Protein AF-A0AAD1X5N8-F1 (afdb_monomer_lite)

Foldseek 3Di:
DDPPDPDQDDDDLVPDDPVVNVVVVVVCVVVVFDWDQDPVRDTDTDDDDDDPPPVPPPPPPDDDDDDDDDDDDDDDDDDDDDDDDDDDDDDDDDDDDDDDDDDDDDDDDDDDDDDDDDDDDDDDDDDDDDDDDDDDDDDDDPPDPDPDDPVVVVVLCVLQVLLDVLLDDLDPADADADDPVVLQQVLLQLLVVVQLVQLVVVVVCVVVVHPDPRPQDASSVSLLVVLCVVVVNPSNSSSRVSRNNSVHLVVCLVPDVSSVVSSCSSSPVDGPVLSNVLSVLVVVLCVLVVAAQYQPQDPDRDPRDPLQPDWDDLVSLLVSLCLQCVPPPVLSVVLSVVVQVQQVVDQDPVRDRTHRRSVSSVSVSVSVVVCVVVVHPSVVSVVDPPSPPPPCPVSVVRVVVVVVVPVVVPPDDPPDDDDDDDDPPDDDDDDPDPDPPPPPDDDVLLVVLLVVLLVCLLPPPLLVVLVVLLCVVQVVDPDHDDPVLSVVLSVVLSVVLSVLLSQCSVCLSVVNPPSNCVSLVHPDDDPVRVVLSVVLSVLSVVQSVCRVNRDPVSSVVSSCSSCVPPSSVVVSNVSSVVSVVCVVVVD

Structure (mmCIF, N/CA/C/O backbone):
data_AF-A0AAD1X5N8-F1
#
_entry.id   AF-A0AAD1X5N8-F1
#
loop_
_atom_site.group_PDB
_atom_site.id
_atom_site.type_symbol
_atom_site.label_atom_id
_atom_site.label_alt_id
_atom_site.label_comp_id
_atom_site.label_asym_id
_atom_site.label_entity_id
_atom_site.label_seq_id
_atom_site.pdbx_PDB_ins_code
_atom_site.Cartn_x
_atom_site.Cartn_y
_atom_site.Cartn_z
_atom_site.occupancy
_atom_site.B_iso_or_equiv
_atom_site.auth_seq_id
_atom_site.auth_comp_id
_atom_site.auth_asym_id
_atom_site.auth_atom_id
_atom_site.pdbx_PDB_model_num
ATOM 1 N N . MET A 1 1 ? -7.509 26.849 -34.881 1.00 38.41 1 MET A N 1
ATOM 2 C CA . MET A 1 1 ? -6.973 26.236 -33.652 1.00 38.41 1 MET A CA 1
ATOM 3 C C . MET A 1 1 ? -8.106 26.343 -32.663 1.00 38.41 1 MET A C 1
ATOM 5 O O . MET A 1 1 ? -8.284 27.410 -32.093 1.00 38.41 1 MET A O 1
ATOM 9 N N . ASP A 1 2 ? -8.947 25.315 -32.623 1.00 37.28 2 ASP A N 1
ATOM 10 C CA . ASP A 1 2 ? -10.144 25.301 -31.790 1.00 37.28 2 ASP A CA 1
ATOM 11 C C . ASP A 1 2 ? -9.763 24.764 -30.412 1.00 37.28 2 ASP A C 1
ATOM 13 O O . ASP A 1 2 ? -9.385 23.601 -30.260 1.00 37.28 2 ASP A O 1
ATOM 17 N N . ASP A 1 3 ? -9.806 25.652 -29.422 1.00 44.12 3 ASP A N 1
ATOM 18 C CA . ASP A 1 3 ? -9.650 25.329 -28.010 1.00 44.12 3 ASP A CA 1
ATOM 19 C C . ASP A 1 3 ? -10.884 24.540 -27.542 1.00 44.12 3 ASP A C 1
ATOM 21 O O . ASP A 1 3 ? -11.848 25.113 -27.034 1.00 44.12 3 ASP A O 1
ATOM 25 N N . ASN A 1 4 ? -10.860 23.213 -27.696 1.00 43.31 4 ASN A N 1
ATOM 26 C CA . ASN A 1 4 ? -11.804 22.318 -27.022 1.00 43.31 4 ASN A CA 1
ATOM 27 C C . ASN A 1 4 ? -11.496 22.317 -25.515 1.00 43.31 4 ASN A C 1
ATOM 29 O O . ASN A 1 4 ? -10.806 21.444 -24.988 1.00 43.31 4 ASN A O 1
ATOM 33 N N . LYS A 1 5 ? -11.973 23.345 -24.809 1.00 50.28 5 LYS A N 1
ATOM 34 C CA . LYS A 1 5 ? -12.042 23.339 -23.348 1.00 50.28 5 LYS A CA 1
ATOM 35 C C . LYS A 1 5 ? -13.099 22.319 -22.938 1.00 50.28 5 LYS A C 1
ATOM 37 O O . LYS A 1 5 ? -14.263 22.478 -23.286 1.00 50.28 5 LYS A O 1
ATOM 42 N N . ASN A 1 6 ? -12.688 21.302 -22.184 1.00 61.28 6 ASN A N 1
ATOM 43 C CA . ASN A 1 6 ? -13.603 20.417 -21.469 1.00 61.28 6 ASN A CA 1
ATOM 44 C C . ASN A 1 6 ? -14.448 21.268 -20.515 1.00 61.28 6 ASN A C 1
ATOM 46 O O . ASN A 1 6 ? -13.982 21.673 -19.450 1.00 61.28 6 ASN A O 1
ATOM 50 N N . GLU A 1 7 ? -15.661 21.605 -20.939 1.00 79.75 7 GLU A N 1
ATOM 51 C CA . GLU A 1 7 ? -16.612 22.356 -20.136 1.00 79.75 7 GLU A CA 1
ATOM 52 C C . GLU A 1 7 ? -17.083 21.455 -18.991 1.00 79.75 7 GLU A C 1
ATOM 54 O O . GLU A 1 7 ? -17.730 20.429 -19.208 1.00 79.75 7 GLU A O 1
ATOM 59 N N . ILE A 1 8 ? -16.695 21.805 -17.764 1.00 78.69 8 ILE A N 1
ATOM 60 C CA . ILE A 1 8 ? -17.169 21.119 -16.564 1.00 78.69 8 ILE A CA 1
ATOM 61 C C . ILE A 1 8 ? -18.652 21.457 -16.430 1.00 78.69 8 ILE A C 1
ATOM 63 O O . ILE A 1 8 ? -19.011 22.613 -16.206 1.00 78.69 8 ILE A O 1
ATOM 67 N N . ARG A 1 9 ? -19.515 20.454 -16.603 1.00 89.06 9 ARG A N 1
ATOM 68 C CA . ARG A 1 9 ? -20.956 20.606 -16.395 1.00 89.06 9 ARG A CA 1
ATOM 69 C C . ARG A 1 9 ? -21.265 20.436 -14.914 1.00 89.06 9 ARG A C 1
ATOM 71 O O . ARG A 1 9 ? -20.983 19.386 -14.345 1.00 89.06 9 ARG A O 1
ATOM 78 N N . THR A 1 10 ? -21.865 21.460 -14.319 1.00 89.69 10 THR A N 1
ATOM 79 C CA . THR A 1 10 ? -22.325 21.441 -12.928 1.00 89.69 10 THR A CA 1
ATOM 80 C C . THR A 1 10 ? -23.841 21.316 -12.906 1.00 89.69 10 THR A C 1
ATOM 82 O O . THR A 1 10 ? -24.532 22.093 -13.566 1.00 89.69 10 THR A O 1
ATOM 85 N N . PHE A 1 11 ? -24.356 20.365 -12.130 1.00 91.00 11 PHE A N 1
ATOM 86 C CA . PHE A 1 11 ? -25.788 20.154 -11.929 1.00 91.00 11 PHE A CA 1
ATOM 87 C C . PHE A 1 11 ? -26.126 20.334 -10.450 1.00 91.00 11 PHE A C 1
ATOM 89 O O . PHE A 1 11 ? -25.381 19.884 -9.583 1.00 91.00 11 PHE A O 1
ATOM 96 N N . VAL A 1 12 ? -27.253 20.986 -10.161 1.00 94.75 12 VAL A N 1
ATOM 97 C CA . VAL A 1 12 ? -27.774 21.120 -8.797 1.00 94.75 12 VAL A CA 1
ATOM 98 C C . VAL A 1 12 ? -28.897 20.106 -8.635 1.00 94.75 12 VAL A C 1
ATOM 100 O O . VAL A 1 12 ? -29.970 20.287 -9.207 1.00 94.75 12 VAL A O 1
ATOM 103 N N . PHE A 1 13 ? -28.654 19.040 -7.869 1.00 94.38 13 PHE A N 1
ATOM 104 C CA . PHE A 1 13 ? -29.565 17.892 -7.771 1.00 94.38 13 PHE A CA 1
ATOM 105 C C . PHE A 1 13 ? -31.004 18.297 -7.411 1.00 94.38 13 PHE A C 1
ATOM 107 O O . PHE A 1 13 ? -31.957 17.824 -8.025 1.00 94.38 13 PHE A O 1
ATOM 114 N N . SER A 1 14 ? -31.185 19.249 -6.488 1.00 93.44 14 SER A N 1
ATOM 115 C CA . SER A 1 14 ? -32.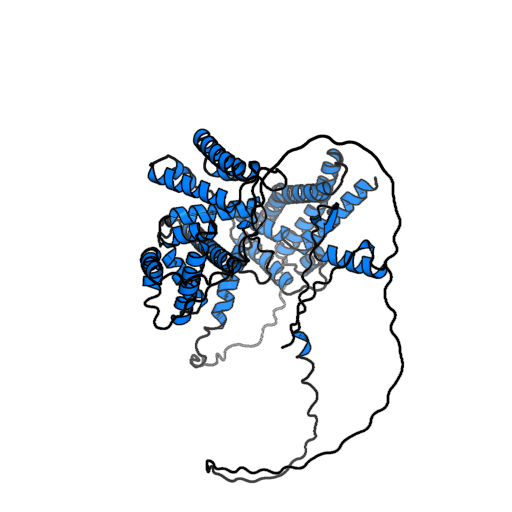512 19.736 -6.079 1.00 93.44 14 SER A CA 1
ATOM 116 C C . SER A 1 14 ? -33.303 20.417 -7.204 1.00 93.44 14 SER A C 1
ATOM 118 O O . SER A 1 14 ? -34.535 20.409 -7.157 1.00 93.44 14 SER A O 1
ATOM 120 N N . GLN A 1 15 ? -32.621 20.944 -8.225 1.00 96.38 15 GLN A N 1
ATOM 121 C CA . GLN A 1 15 ? -33.213 21.643 -9.369 1.00 96.38 15 GLN A CA 1
ATOM 122 C C . GLN A 1 15 ? -33.536 20.716 -10.551 1.00 96.38 15 GLN A C 1
ATOM 124 O O . GLN A 1 15 ? -34.153 21.170 -11.514 1.00 96.38 15 GLN A O 1
ATOM 129 N N . LEU A 1 16 ? -33.140 19.440 -10.497 1.00 94.94 16 LEU A N 1
ATOM 130 C CA . LEU A 1 16 ? -33.454 18.477 -11.552 1.00 94.94 16 LEU A CA 1
ATOM 131 C C . LEU A 1 16 ? -34.953 18.106 -11.550 1.00 94.94 16 LEU A C 1
ATOM 133 O O . LEU A 1 16 ? -35.566 18.036 -10.474 1.00 94.94 16 LEU A O 1
ATOM 137 N N . PRO A 1 17 ? -35.555 17.842 -12.727 1.00 97.00 17 PRO A N 1
ATOM 138 C CA . PRO A 1 17 ? -36.868 17.209 -12.827 1.00 97.00 17 PRO A CA 1
ATOM 139 C C . PRO A 1 17 ? -36.902 15.869 -12.083 1.00 97.00 17 PRO A C 1
ATOM 141 O O . PRO A 1 17 ? -35.904 15.156 -12.030 1.00 97.00 17 PRO A O 1
ATOM 144 N N . GLU A 1 18 ? -38.062 15.497 -11.545 1.00 92.81 18 GLU A N 1
ATOM 145 C CA . GLU A 1 18 ? -38.234 14.292 -10.713 1.00 92.81 18 GLU A CA 1
ATOM 146 C C . GLU A 1 18 ? -37.789 13.007 -11.436 1.00 92.81 18 GLU A C 1
ATOM 148 O O . GLU A 1 18 ? -36.999 12.238 -10.903 1.00 92.81 18 GLU A O 1
ATOM 153 N N . GLN A 1 19 ? -38.131 12.874 -12.722 1.00 92.00 19 GLN A N 1
ATOM 154 C CA . GLN A 1 19 ? -37.706 11.748 -13.569 1.00 92.00 19 GLN A CA 1
ATOM 155 C C . GLN A 1 19 ? -36.182 11.647 -13.776 1.00 92.00 19 GLN A C 1
ATOM 157 O O . GLN A 1 19 ? -35.672 10.574 -14.094 1.00 92.00 19 GLN A O 1
ATOM 162 N N . GLU A 1 20 ? -35.448 12.759 -13.670 1.00 94.31 20 GLU A N 1
ATOM 163 C CA . GLU A 1 20 ? -33.983 12.763 -13.776 1.00 94.31 20 GLU A CA 1
ATOM 164 C C . GLU A 1 20 ? -33.320 12.525 -12.419 1.00 94.31 20 GLU A C 1
ATOM 166 O O . GLU A 1 20 ? -32.253 11.913 -12.373 1.00 94.31 20 GLU A O 1
ATOM 171 N N . LYS A 1 21 ? -33.955 12.957 -11.321 1.00 95.56 21 LYS A N 1
ATOM 172 C CA . LYS A 1 21 ? -33.468 12.715 -9.957 1.00 95.56 21 LYS A CA 1
ATOM 173 C C . LYS A 1 21 ? -33.340 11.229 -9.666 1.00 95.56 21 LYS A C 1
ATOM 175 O O . LYS A 1 21 ? -32.288 10.832 -9.178 1.00 95.56 21 LYS A O 1
ATOM 180 N N . ASP A 1 22 ? -34.338 10.427 -10.031 1.00 92.56 22 ASP A N 1
ATOM 181 C CA . ASP A 1 22 ? -34.312 8.977 -9.802 1.00 92.56 22 ASP A CA 1
ATOM 182 C C . ASP A 1 22 ? -33.135 8.316 -10.531 1.00 92.56 22 ASP A C 1
ATOM 184 O O . ASP A 1 22 ? -32.358 7.578 -9.929 1.00 92.56 22 ASP A O 1
ATOM 188 N N . LYS A 1 23 ? -32.913 8.682 -11.801 1.00 93.00 23 LYS A N 1
ATOM 189 C CA . LYS A 1 23 ? -31.790 8.174 -12.608 1.00 93.00 23 LYS A CA 1
ATOM 190 C C . LYS A 1 23 ? -30.432 8.593 -12.054 1.00 93.00 23 LYS A C 1
ATOM 192 O O . LYS A 1 23 ? -29.491 7.805 -12.052 1.00 93.00 23 LYS A O 1
ATOM 197 N N . PHE A 1 24 ? -30.308 9.843 -11.606 1.00 94.06 24 PHE A N 1
ATOM 198 C CA . PHE A 1 24 ? -29.080 10.316 -10.972 1.00 94.06 24 PHE A CA 1
ATOM 199 C C . PHE A 1 24 ? -28.854 9.641 -9.619 1.00 94.06 24 PHE A C 1
ATOM 201 O O . PHE A 1 24 ? -27.710 9.342 -9.296 1.00 94.06 24 PHE A O 1
ATOM 208 N N . MET A 1 25 ? -29.907 9.379 -8.842 1.00 93.25 25 MET A N 1
ATOM 209 C CA . MET A 1 25 ? -29.802 8.690 -7.557 1.00 93.25 25 MET A CA 1
ATOM 210 C C . MET A 1 25 ? -29.333 7.249 -7.744 1.00 93.25 25 MET A C 1
ATOM 212 O O . MET A 1 25 ? -28.354 6.844 -7.125 1.00 93.25 25 MET A O 1
ATOM 216 N N . GLU A 1 26 ? -29.958 6.517 -8.665 1.00 93.62 26 GLU A N 1
ATOM 217 C CA . GLU A 1 26 ? -29.544 5.168 -9.048 1.00 93.62 26 GLU A CA 1
ATOM 218 C C . GLU A 1 26 ? -28.086 5.151 -9.531 1.00 93.62 26 GLU A C 1
ATOM 220 O O . GLU A 1 26 ? -27.283 4.340 -9.072 1.00 93.62 26 GLU A O 1
ATOM 225 N N . PHE A 1 27 ? -27.698 6.106 -10.384 1.00 94.12 27 PHE A N 1
ATOM 226 C CA . PHE A 1 27 ? -26.309 6.263 -10.813 1.00 94.12 27 PHE A CA 1
ATOM 227 C C . PHE A 1 27 ? -25.355 6.494 -9.629 1.00 94.12 27 PHE A C 1
ATOM 229 O O . PHE A 1 27 ? -24.294 5.871 -9.573 1.00 94.12 27 PHE A O 1
ATOM 236 N N . MET A 1 28 ? -25.703 7.381 -8.692 1.00 94.38 28 MET A N 1
ATOM 237 C CA . MET A 1 28 ? -24.858 7.708 -7.539 1.00 94.38 28 MET A CA 1
ATOM 238 C C . MET A 1 28 ? -24.700 6.521 -6.585 1.00 94.38 28 MET A C 1
ATOM 240 O O . MET A 1 28 ? -23.592 6.297 -6.099 1.00 94.38 28 MET A O 1
ATOM 244 N N . ILE A 1 29 ? -25.767 5.743 -6.377 1.00 88.62 29 ILE A N 1
ATOM 245 C CA . ILE A 1 29 ? -25.759 4.516 -5.570 1.00 88.62 29 ILE A CA 1
ATOM 246 C C . ILE A 1 29 ? -24.898 3.446 -6.246 1.00 88.62 29 ILE A C 1
ATOM 248 O O . ILE A 1 29 ? -23.938 2.966 -5.651 1.00 88.62 29 ILE A O 1
ATOM 252 N N . ASN A 1 30 ? -25.164 3.139 -7.518 1.00 87.56 30 ASN A N 1
ATOM 253 C CA . ASN A 1 30 ? -24.461 2.080 -8.251 1.00 87.56 30 ASN A CA 1
ATOM 254 C C . ASN A 1 30 ? -22.959 2.355 -8.422 1.00 87.56 30 ASN A C 1
ATOM 256 O O . ASN A 1 30 ? -22.182 1.430 -8.639 1.00 87.56 30 ASN A O 1
ATOM 260 N N . ASN A 1 31 ? -22.540 3.622 -8.331 1.00 88.62 31 ASN A N 1
ATOM 261 C CA . ASN A 1 31 ? -21.142 4.032 -8.469 1.00 88.62 31 ASN A CA 1
ATOM 262 C C . ASN A 1 31 ? -20.505 4.503 -7.150 1.00 88.62 31 ASN A C 1
ATOM 264 O O . ASN A 1 31 ? -19.404 5.052 -7.193 1.00 88.62 31 ASN A O 1
ATOM 268 N N . ASN A 1 32 ? -21.167 4.309 -5.999 1.00 88.75 32 ASN A N 1
ATOM 269 C CA . ASN A 1 32 ? -20.676 4.709 -4.672 1.00 88.75 32 ASN A CA 1
ATOM 270 C C . ASN A 1 32 ? -20.118 6.147 -4.642 1.00 88.75 32 ASN A C 1
ATOM 272 O O . ASN A 1 32 ? -18.986 6.396 -4.222 1.00 88.75 32 ASN A O 1
ATOM 276 N N . VAL A 1 33 ? -20.891 7.107 -5.155 1.00 91.31 33 VAL A N 1
ATOM 277 C CA . VAL A 1 33 ? -20.442 8.499 -5.280 1.00 91.31 33 VAL A CA 1
ATOM 278 C C . VAL A 1 33 ? -20.329 9.159 -3.899 1.00 91.31 33 VAL A C 1
ATOM 280 O O . VAL A 1 33 ? -21.321 9.345 -3.201 1.00 91.31 33 VAL A O 1
ATOM 283 N N . GLU A 1 34 ? -19.114 9.566 -3.530 1.00 88.50 34 GLU A N 1
ATOM 284 C CA . GLU A 1 34 ? -18.830 10.280 -2.278 1.00 88.50 34 GLU A CA 1
ATOM 285 C C . GLU A 1 34 ? -19.140 11.782 -2.374 1.00 88.50 34 GLU A C 1
ATOM 287 O O . GLU A 1 34 ? -18.766 12.455 -3.344 1.00 88.50 34 GLU A O 1
ATOM 292 N N . PHE A 1 35 ? -19.745 12.322 -1.315 1.00 93.62 35 PHE A N 1
ATOM 293 C CA . PHE A 1 35 ? -20.039 13.745 -1.167 1.00 93.62 35 PHE A CA 1
ATOM 294 C C . PHE A 1 35 ? -19.129 14.397 -0.129 1.00 93.62 35 PHE A C 1
ATOM 296 O O . PHE A 1 35 ? -18.853 13.829 0.925 1.00 93.62 35 PHE A O 1
ATOM 303 N N . VAL A 1 36 ? -18.717 15.632 -0.403 1.00 90.69 36 VAL A N 1
ATOM 304 C CA . VAL A 1 36 ? -17.979 16.484 0.533 1.00 90.69 36 VAL A CA 1
ATOM 305 C C . VAL A 1 36 ? -18.843 17.692 0.869 1.00 90.69 36 VAL A C 1
ATOM 307 O O . VAL A 1 36 ? -19.384 18.334 -0.030 1.00 90.69 36 VAL A O 1
ATOM 310 N N . GLN A 1 37 ? -18.984 18.005 2.156 1.00 93.62 37 GLN A N 1
ATOM 311 C CA . GLN A 1 37 ? -19.689 19.206 2.592 1.00 93.62 37 GLN A CA 1
ATOM 312 C C . GLN A 1 37 ? -18.784 20.439 2.427 1.00 93.62 37 GLN A C 1
ATOM 314 O O . GLN A 1 37 ? -17.661 20.459 2.931 1.00 93.62 37 GLN A O 1
ATOM 319 N N . ASP A 1 38 ? -19.259 21.453 1.708 1.00 89.62 38 ASP A N 1
ATOM 320 C CA . ASP A 1 38 ? -18.582 22.741 1.527 1.00 89.62 38 ASP A CA 1
ATOM 321 C C . ASP A 1 38 ? -18.885 23.702 2.696 1.00 89.62 38 ASP A C 1
ATOM 323 O O . ASP A 1 38 ? -19.779 23.475 3.512 1.00 89.62 38 ASP A O 1
ATOM 327 N N . SER A 1 39 ? -18.147 24.809 2.754 1.00 87.25 39 SER A N 1
ATOM 328 C CA . SER A 1 39 ? -18.269 25.935 3.686 1.00 87.25 39 SER A CA 1
ATOM 329 C C . SER A 1 39 ? -19.693 26.482 3.849 1.00 87.25 39 SER A C 1
ATOM 331 O O . SER A 1 39 ? -20.074 26.865 4.953 1.00 87.25 39 SER A O 1
ATOM 333 N N . ASP A 1 40 ? -20.508 26.437 2.795 1.00 91.00 40 ASP A N 1
ATOM 334 C CA . ASP A 1 40 ? -21.914 26.855 2.819 1.00 91.00 40 ASP A CA 1
ATOM 335 C C . ASP A 1 40 ? -22.884 25.735 3.263 1.00 91.00 40 ASP A C 1
ATOM 337 O O . ASP A 1 40 ? -24.091 25.834 3.055 1.00 91.00 40 ASP A O 1
ATOM 341 N N . SER A 1 41 ? -22.378 24.648 3.863 1.00 90.75 41 SER A N 1
ATOM 342 C CA . SER A 1 41 ? -23.144 23.450 4.263 1.00 90.75 41 SER A CA 1
ATOM 343 C C . SER A 1 41 ? -23.807 22.685 3.106 1.00 90.75 41 SER A C 1
ATOM 345 O O . SER A 1 41 ? -24.656 21.825 3.341 1.00 90.75 41 SER A O 1
ATOM 347 N N . ASN A 1 42 ? -23.405 22.953 1.861 1.00 90.44 42 ASN A N 1
ATOM 348 C CA . ASN A 1 42 ? -23.856 22.220 0.677 1.00 90.44 42 ASN A CA 1
ATOM 349 C C . ASN A 1 42 ? -23.027 20.946 0.480 1.00 90.44 42 ASN A C 1
ATOM 351 O O . ASN A 1 42 ? -21.815 20.972 0.666 1.00 90.44 42 ASN A O 1
ATOM 355 N N . TYR A 1 43 ? -23.646 19.853 0.035 1.00 93.31 43 TYR A N 1
ATOM 356 C CA . TYR A 1 43 ? -22.937 18.620 -0.321 1.00 93.31 43 TYR A CA 1
ATOM 357 C C . TYR A 1 43 ? -22.570 18.626 -1.809 1.00 93.31 43 TYR A C 1
ATOM 359 O O . TYR A 1 43 ? -23.441 18.765 -2.669 1.00 93.31 43 TYR A O 1
ATOM 367 N N . ILE A 1 44 ? -21.281 18.476 -2.116 1.00 93.38 44 ILE A N 1
ATOM 368 C CA . ILE A 1 44 ? -20.738 18.502 -3.477 1.00 93.38 44 ILE A CA 1
ATOM 369 C C . ILE A 1 44 ? -20.089 17.153 -3.787 1.00 93.38 44 ILE A C 1
ATOM 371 O O . ILE A 1 44 ? -19.245 16.671 -3.035 1.00 93.38 44 ILE A O 1
ATOM 375 N N . ALA A 1 45 ? -20.439 16.575 -4.935 1.00 94.25 45 ALA A N 1
ATOM 376 C CA . ALA A 1 45 ? -19.760 15.418 -5.509 1.00 94.25 45 ALA A CA 1
ATOM 377 C C . ALA A 1 45 ? -19.146 15.796 -6.865 1.00 94.25 45 ALA A C 1
ATOM 379 O O . ALA A 1 45 ? -19.776 16.473 -7.678 1.00 94.25 45 ALA A O 1
ATOM 380 N N . THR A 1 46 ? -17.908 15.361 -7.123 1.00 91.06 46 THR A N 1
ATOM 381 C CA . THR A 1 46 ? -17.239 15.546 -8.424 1.00 91.06 46 THR A CA 1
ATOM 382 C C . THR A 1 46 ? -17.113 14.199 -9.125 1.00 91.06 46 THR A C 1
ATOM 384 O O . THR A 1 46 ? -16.375 13.327 -8.668 1.00 91.06 46 THR A O 1
ATOM 387 N N . ILE A 1 47 ? -17.820 14.042 -10.246 1.00 88.75 47 ILE A N 1
ATOM 388 C CA . ILE A 1 47 ? -17.897 12.793 -11.015 1.00 88.75 47 ILE A CA 1
ATOM 389 C C . ILE A 1 47 ? -17.148 12.976 -12.341 1.00 88.75 47 ILE A C 1
ATOM 391 O O . ILE A 1 47 ? -17.383 13.940 -13.070 1.00 88.75 47 ILE A O 1
ATOM 395 N N . CYS A 1 48 ? -16.245 12.050 -12.673 1.00 83.50 48 CYS A N 1
ATOM 396 C CA . CYS A 1 48 ? -15.527 12.041 -13.947 1.00 83.50 48 CYS A CA 1
ATOM 397 C C . CYS A 1 48 ? -16.102 10.951 -14.857 1.00 83.50 48 CYS A C 1
ATOM 399 O O . CYS A 1 48 ? -15.892 9.766 -14.612 1.00 83.50 48 CYS A O 1
ATOM 401 N N . ILE A 1 49 ? -16.817 11.353 -15.909 1.00 81.19 49 ILE A N 1
ATOM 402 C CA . ILE A 1 49 ? -17.386 10.429 -16.897 1.00 81.19 49 ILE A CA 1
ATOM 403 C C . ILE A 1 49 ? -16.387 10.271 -18.044 1.00 81.19 49 ILE A C 1
ATOM 405 O O . ILE A 1 49 ? -16.027 11.251 -18.700 1.00 81.19 49 ILE A O 1
ATOM 409 N N . ARG A 1 50 ? -15.939 9.040 -18.300 1.00 72.31 50 ARG A N 1
ATOM 410 C CA . ARG A 1 50 ? -15.114 8.709 -19.469 1.00 72.31 50 ARG A CA 1
ATOM 411 C C . ARG A 1 50 ? -16.009 8.158 -20.569 1.00 72.31 50 ARG A C 1
ATOM 413 O O . ARG A 1 50 ? -16.671 7.146 -20.375 1.00 72.31 50 ARG A O 1
ATOM 420 N N . ILE A 1 51 ? -16.029 8.827 -21.717 1.00 77.69 51 ILE A N 1
ATOM 421 C CA . ILE A 1 51 ? -16.718 8.331 -22.910 1.00 77.69 51 ILE A CA 1
ATOM 422 C C . ILE A 1 51 ? -15.704 7.493 -23.691 1.00 77.69 51 ILE A C 1
ATOM 424 O O . ILE A 1 51 ? -14.772 8.047 -24.276 1.00 77.69 51 ILE A O 1
ATOM 428 N N . ASN A 1 52 ? -15.860 6.169 -23.680 1.00 58.66 52 ASN A N 1
ATOM 429 C CA . ASN A 1 52 ? -15.074 5.286 -24.540 1.00 58.66 52 ASN A CA 1
ATOM 430 C C . ASN A 1 52 ? -15.590 5.433 -25.979 1.00 58.66 52 ASN A C 1
ATOM 432 O O . ASN A 1 52 ? -16.639 4.901 -26.329 1.00 58.66 52 ASN A O 1
ATOM 436 N N . ASN A 1 53 ? -14.868 6.183 -26.814 1.00 58.22 53 ASN A N 1
ATOM 437 C CA . ASN A 1 53 ? -15.246 6.430 -28.213 1.00 58.22 53 ASN A CA 1
ATOM 438 C C . ASN A 1 53 ? -14.955 5.248 -29.159 1.00 58.22 53 ASN A C 1
ATOM 440 O O . ASN A 1 53 ? -15.202 5.357 -30.360 1.00 58.22 53 ASN A O 1
ATOM 444 N N . ASP A 1 54 ? -14.453 4.125 -28.647 1.00 54.00 54 ASP A N 1
ATOM 445 C CA . ASP A 1 54 ? -13.903 3.054 -29.483 1.00 54.00 54 ASP A CA 1
ATOM 446 C C . ASP A 1 54 ? -14.968 2.165 -30.152 1.00 54.00 54 ASP A C 1
ATOM 448 O O . ASP A 1 54 ? -14.671 1.500 -31.139 1.00 54.00 54 ASP A O 1
ATOM 452 N N . GLN A 1 55 ? -16.238 2.228 -29.735 1.00 52.12 55 GLN A N 1
ATOM 453 C CA . GLN A 1 55 ? -17.300 1.392 -30.324 1.00 52.12 55 GLN A CA 1
ATOM 454 C C . GLN A 1 55 ? -17.920 1.932 -31.628 1.00 52.12 55 GLN A C 1
ATOM 456 O O . GLN A 1 55 ? -18.746 1.263 -32.242 1.00 52.12 55 GLN A O 1
ATOM 461 N N . ASN A 1 56 ? -17.518 3.113 -32.114 1.00 47.97 56 ASN A N 1
ATOM 462 C CA . ASN A 1 56 ? -18.096 3.695 -33.338 1.00 47.97 56 ASN A CA 1
ATOM 463 C C . ASN A 1 56 ? -17.369 3.328 -34.647 1.00 47.97 56 ASN A C 1
ATOM 465 O O . ASN A 1 56 ? -17.794 3.775 -35.715 1.00 47.97 56 ASN A O 1
ATOM 469 N N . ASN A 1 57 ? -16.302 2.522 -34.603 1.00 49.34 57 ASN A N 1
ATOM 470 C CA . ASN A 1 57 ? -15.539 2.148 -35.804 1.00 49.34 57 ASN A CA 1
ATOM 471 C C . ASN A 1 57 ? -15.791 0.725 -36.332 1.00 49.34 57 ASN A C 1
ATOM 473 O O . ASN A 1 57 ? -15.352 0.432 -37.444 1.00 49.34 57 ASN A O 1
ATOM 477 N N . GLU A 1 58 ? -16.526 -0.135 -35.622 1.00 47.38 58 GLU A N 1
ATOM 478 C CA . GLU A 1 58 ? -16.724 -1.531 -36.057 1.00 47.38 58 GLU A CA 1
ATOM 479 C C . GLU A 1 58 ? -17.944 -1.744 -36.975 1.00 47.38 58 GLU A C 1
ATOM 481 O O . GLU A 1 58 ? -17.954 -2.676 -37.771 1.00 47.38 58 GLU A O 1
ATOM 486 N N . ASN A 1 59 ? -18.905 -0.813 -37.028 1.00 46.12 59 ASN A N 1
ATOM 487 C CA . ASN A 1 59 ? -20.121 -0.962 -37.850 1.00 46.12 59 ASN A CA 1
ATOM 488 C C . ASN A 1 59 ? -20.031 -0.391 -39.285 1.00 46.12 59 ASN A C 1
ATOM 490 O O . ASN A 1 59 ? -21.046 -0.015 -39.869 1.00 46.12 59 ASN A O 1
ATOM 494 N N . LYS A 1 60 ? -18.833 -0.298 -39.886 1.00 44.34 60 LYS A N 1
ATOM 495 C CA . LYS A 1 60 ? -18.656 0.220 -41.268 1.00 44.34 60 LYS A CA 1
ATOM 496 C C . LYS A 1 60 ? -18.006 -0.740 -42.272 1.00 44.34 60 LYS A C 1
ATOM 498 O O . LYS A 1 60 ? -17.636 -0.304 -43.360 1.00 44.34 60 LYS A O 1
ATOM 503 N N . LYS A 1 61 ? -17.886 -2.033 -41.961 1.00 44.81 61 LYS A N 1
ATOM 504 C CA . LYS A 1 61 ? -17.341 -3.042 -42.890 1.00 44.81 61 LYS A CA 1
ATOM 505 C C . LYS A 1 61 ? -18.178 -4.323 -42.919 1.00 44.81 61 LYS A C 1
ATOM 507 O O . LYS A 1 61 ? -17.726 -5.366 -42.469 1.00 44.81 61 LYS A O 1
ATOM 512 N N . SER A 1 62 ? -19.372 -4.257 -43.491 1.00 41.84 62 SER A N 1
ATOM 513 C CA . SER A 1 62 ? -20.100 -5.458 -43.922 1.00 41.84 62 SER A CA 1
ATOM 514 C C . SER A 1 62 ? -21.211 -5.099 -44.905 1.00 41.84 62 SER A C 1
ATOM 516 O O . SER A 1 62 ? -22.373 -5.401 -44.674 1.00 41.84 62 SER A O 1
ATOM 518 N N . ASP A 1 63 ? -20.866 -4.427 -46.004 1.00 44.91 63 ASP A N 1
ATOM 519 C CA . ASP A 1 63 ? -21.787 -4.356 -47.140 1.00 44.91 63 ASP A CA 1
ATOM 520 C C . ASP A 1 63 ? -21.017 -4.137 -48.446 1.00 44.91 63 ASP A C 1
ATOM 522 O O . ASP A 1 63 ? -20.901 -3.023 -48.941 1.00 44.91 63 ASP A O 1
ATOM 526 N N . GLU A 1 64 ? -20.399 -5.204 -48.959 1.00 37.84 64 GLU A N 1
ATOM 527 C CA . GLU A 1 64 ? -19.997 -5.316 -50.365 1.00 37.84 64 GLU A CA 1
ATOM 528 C C . GLU A 1 64 ? -19.637 -6.778 -50.686 1.00 37.84 64 GLU A C 1
ATOM 530 O O . GLU A 1 64 ? -18.687 -7.329 -50.132 1.00 37.84 64 GLU A O 1
ATOM 535 N N . GLY A 1 65 ? -20.382 -7.396 -51.611 1.00 34.25 65 GLY A N 1
ATOM 536 C CA . GLY A 1 65 ? -19.865 -8.516 -52.407 1.00 34.25 65 GLY A CA 1
ATOM 537 C C . GLY A 1 65 ? -20.662 -9.819 -52.407 1.00 34.25 65 GLY A C 1
ATOM 538 O O . GLY A 1 65 ? -20.111 -10.864 -52.085 1.00 34.25 65 GLY A O 1
ATOM 539 N N . ASN A 1 66 ? -21.919 -9.793 -52.862 1.00 36.31 66 ASN A N 1
ATOM 540 C CA . ASN A 1 66 ? -22.580 -10.982 -53.404 1.00 36.31 66 ASN A CA 1
ATOM 541 C C . ASN A 1 66 ? -22.661 -10.807 -54.931 1.00 36.31 66 ASN A C 1
ATOM 543 O O . ASN A 1 66 ? -23.410 -9.958 -55.422 1.00 36.31 66 ASN A O 1
ATOM 547 N N . THR A 1 67 ? -21.849 -11.527 -55.711 1.00 34.78 67 THR A N 1
ATOM 548 C CA . THR A 1 67 ? -22.015 -11.576 -57.174 1.00 34.78 67 THR A CA 1
ATOM 549 C C . THR A 1 67 ? -21.678 -12.954 -57.729 1.00 34.78 67 THR A C 1
ATOM 551 O O . THR A 1 67 ? -20.624 -13.521 -57.464 1.00 34.78 67 THR A O 1
ATOM 554 N N . LEU A 1 68 ? -22.654 -13.435 -58.495 1.00 38.66 68 LEU A N 1
ATOM 555 C CA . LEU A 1 68 ? -22.785 -14.690 -59.219 1.00 38.66 68 LEU A CA 1
ATOM 556 C C . LEU A 1 68 ? -21.549 -15.160 -59.999 1.00 38.66 68 LEU A C 1
ATOM 558 O O . LEU A 1 68 ? -20.901 -14.399 -60.715 1.00 38.66 68 LEU A O 1
ATOM 562 N N . GLU A 1 69 ? -21.387 -16.480 -59.976 1.00 39.31 69 GLU A N 1
ATOM 563 C CA . GLU A 1 69 ? -20.584 -17.297 -60.881 1.00 39.31 69 GLU A CA 1
ATOM 564 C C . GLU A 1 69 ? -21.030 -17.188 -62.354 1.00 39.31 69 GLU A C 1
ATOM 566 O O . GLU A 1 69 ? -22.222 -17.270 -62.665 1.00 39.31 69 GLU A O 1
ATOM 571 N N . LYS A 1 70 ? -20.055 -17.142 -63.274 1.00 34.50 70 LYS A N 1
ATOM 572 C CA . LYS A 1 70 ? -20.032 -17.984 -64.487 1.00 34.50 70 LYS A CA 1
ATOM 573 C C . LYS A 1 70 ? -18.618 -18.062 -65.112 1.00 34.50 70 LYS A C 1
ATOM 575 O O . LYS A 1 70 ? -17.830 -17.145 -64.891 1.00 34.50 70 LYS A O 1
ATOM 580 N N . PRO A 1 71 ? -18.297 -19.150 -65.849 1.00 45.97 71 PRO A N 1
ATOM 581 C CA . PRO A 1 71 ? -16.932 -19.593 -66.160 1.00 45.97 71 PRO A CA 1
ATOM 582 C C . PRO A 1 71 ? -16.475 -19.260 -67.598 1.00 45.97 71 PRO A C 1
ATOM 584 O O . PRO A 1 71 ? -17.245 -18.683 -68.359 1.00 45.97 71 PRO A O 1
ATOM 587 N N . GLU A 1 72 ? -15.270 -19.752 -67.943 1.00 35.03 72 GLU A N 1
ATOM 588 C CA . GLU A 1 72 ? -14.512 -19.668 -69.221 1.00 35.03 72 GLU A CA 1
ATOM 589 C C . GLU A 1 72 ? -13.519 -18.485 -69.248 1.00 35.03 72 GLU A C 1
ATOM 591 O O . GLU A 1 72 ? -13.823 -17.405 -68.770 1.00 35.03 72 GLU A O 1
ATOM 596 N N . GLU A 1 73 ? -12.272 -18.569 -69.714 1.00 34.56 73 GLU A N 1
ATOM 597 C CA . GLU A 1 73 ? -11.542 -19.543 -70.524 1.00 34.56 73 GLU A CA 1
ATOM 598 C C . GLU A 1 73 ? -10.022 -19.261 -70.369 1.00 34.56 73 GLU A C 1
ATOM 600 O O . GLU A 1 73 ? -9.602 -18.270 -69.774 1.00 34.56 73 GLU A O 1
ATOM 605 N N . ARG A 1 74 ? -9.197 -20.169 -70.895 1.00 34.97 74 ARG A N 1
ATOM 606 C CA . ARG A 1 74 ? -7.720 -20.210 -70.876 1.00 34.97 74 ARG A CA 1
ATOM 607 C C . ARG A 1 74 ? -7.058 -18.925 -71.422 1.00 34.97 74 ARG A C 1
ATOM 609 O O . ARG A 1 74 ? -7.557 -18.372 -72.387 1.00 34.97 74 ARG A O 1
ATOM 616 N N . ASP A 1 75 ? -5.873 -18.540 -70.930 1.00 31.73 75 ASP A N 1
ATOM 617 C CA . ASP A 1 75 ? -4.593 -18.871 -71.590 1.00 31.73 75 ASP A CA 1
ATOM 618 C C . ASP A 1 75 ? -3.349 -18.333 -70.853 1.00 31.73 75 ASP A C 1
ATOM 620 O O . ASP A 1 75 ? -3.359 -17.305 -70.177 1.00 31.73 75 ASP A O 1
ATOM 624 N N . ASN A 1 76 ? -2.251 -19.063 -71.024 1.00 34.91 76 ASN A N 1
ATOM 625 C CA . ASN A 1 76 ? -0.915 -18.760 -70.527 1.00 34.91 76 ASN A CA 1
ATOM 626 C C . ASN A 1 76 ? -0.277 -17.597 -71.302 1.00 34.91 76 ASN A C 1
ATOM 628 O O . ASN A 1 76 ? -0.249 -17.637 -72.525 1.00 34.91 76 ASN A O 1
ATOM 632 N N . THR A 1 77 ? 0.417 -16.667 -70.635 1.00 35.88 77 THR A N 1
ATOM 633 C CA . THR A 1 77 ? 1.815 -16.345 -70.998 1.00 35.88 77 THR A CA 1
ATOM 634 C C . THR A 1 77 ? 2.557 -15.507 -69.953 1.00 35.88 77 THR A C 1
ATOM 636 O O . THR A 1 77 ? 2.067 -14.570 -69.336 1.00 35.88 77 THR A O 1
ATOM 639 N N . ARG A 1 78 ? 3.811 -15.928 -69.818 1.00 34.56 78 ARG A N 1
ATOM 640 C CA . ARG A 1 78 ? 4.973 -15.421 -69.096 1.00 34.56 78 ARG A CA 1
ATOM 641 C C . ARG A 1 78 ? 5.335 -13.931 -69.282 1.00 34.56 78 ARG A C 1
ATOM 643 O O . ARG A 1 78 ? 5.317 -13.403 -70.388 1.00 34.56 78 ARG A O 1
ATOM 650 N N . THR A 1 79 ? 5.988 -13.442 -68.219 1.00 35.78 79 THR A N 1
ATOM 651 C CA . THR A 1 79 ? 7.197 -12.574 -68.137 1.00 35.78 79 THR A CA 1
ATOM 652 C C . THR A 1 79 ? 7.078 -11.037 -68.034 1.00 35.78 79 THR A C 1
ATOM 654 O O . THR A 1 79 ? 6.120 -10.456 -68.529 1.00 35.78 79 THR A O 1
ATOM 657 N N . PRO A 1 80 ? 8.046 -10.389 -67.330 1.00 47.09 80 PRO A N 1
ATOM 658 C CA . PRO A 1 80 ? 7.875 -9.145 -66.572 1.00 47.09 80 PRO A CA 1
ATOM 659 C C . PRO A 1 80 ? 8.811 -8.019 -67.105 1.00 47.09 80 PRO A C 1
ATOM 661 O O . PRO A 1 80 ? 9.050 -7.953 -68.307 1.00 47.09 80 PRO A O 1
ATOM 664 N N . PRO A 1 81 ? 9.373 -7.135 -66.258 1.00 51.75 81 PRO A N 1
ATOM 665 C CA . PRO A 1 81 ? 8.916 -5.780 -65.973 1.00 51.75 81 PRO A CA 1
ATOM 666 C C . PRO A 1 81 ? 9.792 -4.707 -66.651 1.00 51.75 81 PRO A C 1
ATOM 668 O O . PRO A 1 81 ? 10.969 -4.929 -66.928 1.00 51.75 81 PRO A O 1
ATOM 671 N N . VAL A 1 82 ? 9.269 -3.491 -66.834 1.00 34.47 82 VAL A N 1
ATOM 672 C CA . VAL A 1 82 ? 10.109 -2.328 -67.168 1.00 34.47 82 VAL A CA 1
ATOM 673 C C . VAL A 1 82 ? 9.734 -1.134 -66.302 1.00 34.47 82 VAL A C 1
ATOM 675 O O . VAL A 1 82 ? 8.670 -0.535 -66.437 1.00 34.47 82 VAL A O 1
ATOM 678 N N . SER A 1 83 ? 10.670 -0.779 -65.428 1.00 40.66 83 SER A N 1
ATOM 679 C CA . SER A 1 83 ? 10.750 0.488 -64.711 1.00 40.66 83 SER A CA 1
ATOM 680 C C . SER A 1 83 ? 10.929 1.660 -65.679 1.00 40.66 83 SER A C 1
ATOM 682 O O . SER A 1 83 ? 11.799 1.609 -66.551 1.00 40.66 83 SER A O 1
ATOM 684 N N . ARG A 1 84 ? 10.237 2.786 -65.454 1.00 35.69 84 ARG A N 1
ATOM 685 C CA . ARG A 1 84 ? 10.768 4.092 -65.871 1.00 35.69 84 ARG A CA 1
ATOM 686 C C . ARG A 1 84 ? 10.322 5.228 -64.958 1.00 35.69 84 ARG A C 1
ATOM 688 O O . ARG A 1 84 ? 9.144 5.519 -64.800 1.00 35.69 84 ARG A O 1
ATOM 695 N N . ASN A 1 85 ? 11.340 5.855 -64.385 1.00 33.59 85 ASN A N 1
ATOM 696 C CA . ASN A 1 85 ? 11.315 7.076 -63.602 1.00 33.59 85 ASN A CA 1
ATOM 697 C C . ASN A 1 85 ? 10.885 8.305 -64.419 1.00 33.59 85 ASN A C 1
ATOM 699 O O . ASN A 1 85 ? 11.299 8.440 -65.567 1.00 33.59 85 ASN A O 1
ATOM 703 N N . GLN A 1 86 ? 10.200 9.208 -63.704 1.00 33.50 86 GLN A N 1
ATOM 704 C CA . GLN A 1 86 ? 10.288 10.678 -63.724 1.00 33.50 86 GLN A CA 1
ATOM 705 C C . GLN A 1 86 ? 10.038 11.430 -65.050 1.00 33.50 86 GLN A C 1
ATOM 707 O O . GLN A 1 86 ? 10.646 11.132 -66.070 1.00 33.50 86 GLN A O 1
ATOM 712 N N . ILE A 1 87 ? 9.263 12.527 -64.972 1.00 31.72 87 ILE A N 1
ATOM 713 C CA . ILE A 1 87 ? 9.697 13.923 -65.240 1.00 31.72 87 ILE A CA 1
ATOM 714 C C . ILE A 1 87 ? 8.504 14.838 -65.609 1.00 31.72 87 ILE A C 1
ATOM 716 O O . ILE A 1 87 ? 7.813 14.598 -66.590 1.00 31.72 87 ILE A O 1
ATOM 720 N N . LEU A 1 88 ? 8.366 15.917 -64.817 1.00 32.44 88 LEU A N 1
ATOM 721 C CA . LEU A 1 88 ? 7.915 17.296 -65.108 1.00 32.44 88 LEU A CA 1
ATOM 722 C C . LEU A 1 88 ? 6.695 17.539 -66.031 1.00 32.44 88 LEU A C 1
ATOM 724 O O . LEU A 1 88 ? 6.727 17.211 -67.214 1.00 32.44 88 LEU A O 1
ATOM 728 N N . LYS A 1 89 ? 5.762 18.395 -65.579 1.00 32.53 89 LYS A N 1
ATOM 729 C CA . LYS A 1 89 ? 5.716 19.824 -65.981 1.00 32.53 89 LYS A CA 1
ATOM 730 C C . LYS A 1 89 ? 4.516 20.576 -65.394 1.00 32.53 89 LYS A C 1
ATOM 732 O O . LYS A 1 89 ? 3.377 20.134 -65.480 1.00 32.53 89 LYS A O 1
ATOM 737 N N . ASP A 1 90 ? 4.831 21.765 -64.891 1.00 34.44 90 ASP A N 1
ATOM 738 C CA . ASP A 1 90 ? 3.936 22.893 -64.643 1.00 34.44 90 ASP A CA 1
ATOM 739 C C . ASP A 1 90 ? 3.094 23.275 -65.873 1.00 34.44 90 ASP A C 1
ATOM 741 O O . ASP A 1 90 ? 3.596 23.216 -67.002 1.00 34.44 90 ASP A O 1
ATOM 745 N N . LYS A 1 91 ? 1.886 23.813 -65.638 1.00 35.78 91 LYS A N 1
ATOM 746 C CA . LYS A 1 91 ? 1.517 25.209 -65.977 1.00 35.78 91 LYS A CA 1
ATOM 747 C C . LYS A 1 91 ? 0.033 25.519 -65.715 1.00 35.78 91 LYS A C 1
ATOM 749 O O . LYS A 1 91 ? -0.848 24.879 -66.269 1.00 35.78 91 LYS A O 1
ATOM 754 N N . ASN A 1 92 ? -0.168 26.565 -64.910 1.00 30.62 92 ASN A N 1
ATOM 755 C CA . ASN A 1 92 ? -1.110 27.689 -65.024 1.00 30.62 92 ASN A CA 1
ATOM 756 C C . ASN A 1 92 ? -2.347 27.568 -65.933 1.00 30.62 92 ASN A C 1
ATOM 758 O O . ASN A 1 92 ? -2.197 27.421 -67.142 1.00 30.62 92 ASN A O 1
ATOM 762 N N . SER A 1 93 ? -3.503 27.976 -65.395 1.00 33.00 93 SER A N 1
ATOM 763 C CA . SER A 1 93 ? -4.270 29.093 -65.978 1.00 33.00 93 SER A CA 1
ATOM 764 C C . SER A 1 93 ? -5.340 29.634 -65.023 1.00 33.00 93 SER A C 1
ATOM 766 O O . SER A 1 93 ? -6.176 28.885 -64.522 1.00 33.00 93 SER A O 1
ATOM 768 N N . ASP A 1 94 ? -5.302 30.952 -64.842 1.00 34.75 94 ASP A N 1
ATOM 769 C CA . ASP A 1 94 ? -6.336 31.832 -64.299 1.00 34.75 94 ASP A CA 1
ATOM 770 C C . ASP A 1 94 ? -7.724 31.628 -64.930 1.00 34.75 94 ASP A C 1
ATOM 772 O O . ASP A 1 94 ? -7.809 31.384 -66.128 1.00 34.75 94 ASP A O 1
ATOM 776 N N . PHE A 1 95 ? -8.802 31.886 -64.176 1.00 31.91 95 PHE A N 1
ATOM 777 C CA . PHE A 1 95 ? -9.904 32.747 -64.639 1.00 31.91 95 PHE A CA 1
ATOM 778 C C . PHE A 1 95 ? -10.750 33.278 -63.466 1.00 31.91 95 PHE A C 1
ATOM 780 O O . PHE A 1 95 ? -10.852 32.680 -62.400 1.00 31.91 95 PHE A O 1
ATOM 787 N N . SER A 1 96 ? -11.296 34.475 -63.674 1.00 35.66 96 SER A N 1
ATOM 788 C CA . SER A 1 96 ? -11.761 35.442 -62.676 1.00 35.66 96 SER A CA 1
ATOM 789 C C . SER A 1 96 ? -13.290 35.510 -62.483 1.00 35.66 96 SER A C 1
ATOM 791 O O . SER A 1 96 ? -14.031 35.297 -63.430 1.00 35.66 96 SER A O 1
ATOM 793 N N . LYS A 1 97 ? -13.687 35.998 -61.291 1.00 35.94 97 LYS A N 1
ATOM 794 C CA . LYS A 1 97 ? -14.740 37.004 -60.959 1.00 35.94 97 LYS A CA 1
ATOM 795 C C . LYS A 1 97 ? -16.220 36.838 -61.381 1.00 35.94 97 LYS A C 1
ATOM 797 O O . LYS A 1 97 ? -16.541 36.916 -62.557 1.00 35.94 97 LYS A O 1
ATOM 802 N N . SER A 1 98 ? -17.098 36.989 -60.373 1.00 32.28 98 SER A N 1
ATOM 803 C CA . SER A 1 98 ? -18.261 37.924 -60.309 1.00 32.28 98 SER A CA 1
ATOM 804 C C . SER A 1 98 ? -18.833 37.914 -58.866 1.00 32.28 98 SER A C 1
ATOM 806 O O . SER A 1 98 ? -19.105 36.836 -58.352 1.00 32.28 98 SER A O 1
ATOM 808 N N . GLU A 1 99 ? -18.800 38.978 -58.040 1.00 35.56 99 GLU A N 1
ATOM 809 C CA . GLU A 1 99 ? -19.772 40.106 -57.910 1.00 35.56 99 GLU A CA 1
ATOM 810 C C . GLU A 1 99 ? -21.255 39.707 -58.063 1.00 35.56 99 GLU A C 1
ATOM 812 O O . GLU A 1 99 ? -21.577 38.972 -58.980 1.00 35.56 99 GLU A O 1
ATOM 817 N N . ARG A 1 100 ? -22.268 40.189 -57.326 1.00 34.34 100 ARG A N 1
ATOM 818 C CA . ARG A 1 100 ? -22.507 41.043 -56.134 1.00 34.34 100 ARG A CA 1
ATOM 819 C C . ARG A 1 100 ? -24.050 41.026 -55.964 1.00 34.34 100 ARG A C 1
ATOM 821 O O . ARG A 1 100 ? -24.722 40.927 -56.982 1.00 34.34 100 ARG A O 1
ATOM 828 N N . LEU A 1 101 ? -24.615 41.238 -54.767 1.00 31.92 101 LEU A N 1
ATOM 829 C CA . LEU A 1 101 ? -25.717 42.201 -54.512 1.00 31.92 101 LEU A CA 1
ATOM 830 C C . LEU A 1 101 ? -26.179 42.190 -53.039 1.00 31.92 101 LEU A C 1
ATOM 832 O O . LEU A 1 101 ? -26.122 41.183 -52.345 1.00 31.92 101 LEU A O 1
ATOM 836 N N . LYS A 1 102 ? -26.572 43.383 -52.583 1.00 40.00 102 LYS A N 1
ATOM 837 C CA . LYS A 1 102 ? -26.883 43.823 -51.213 1.00 40.00 102 LYS A CA 1
ATOM 838 C C . LYS A 1 102 ? -28.398 43.907 -51.003 1.00 40.00 102 LYS A C 1
ATOM 840 O O . LYS A 1 102 ? -29.040 44.360 -51.941 1.00 40.00 102 LYS A O 1
ATOM 845 N N . VAL A 1 103 ? -28.901 43.725 -49.771 1.00 30.61 103 VAL A N 1
ATOM 846 C CA . VAL A 1 103 ? -30.061 44.470 -49.210 1.00 30.61 103 VAL A CA 1
ATOM 847 C C . VAL A 1 103 ? -29.938 44.582 -47.665 1.00 30.61 103 VAL A C 1
ATOM 849 O O . VAL A 1 103 ? -29.497 43.652 -47.003 1.00 30.61 103 VAL A O 1
ATOM 852 N N . SER A 1 104 ? -30.301 45.751 -47.125 1.00 33.41 104 SER A N 1
ATOM 853 C CA . SER A 1 104 ? -30.480 46.206 -45.714 1.00 33.41 104 SER A CA 1
ATOM 854 C C . SER A 1 104 ? -31.955 46.708 -45.585 1.00 33.41 104 SER A C 1
ATOM 856 O O . SER A 1 104 ? -32.566 46.729 -46.657 1.00 33.41 104 SER A O 1
ATOM 858 N N . PRO A 1 105 ? -32.580 47.210 -44.472 1.00 55.03 105 PRO A N 1
ATOM 859 C CA . PRO A 1 105 ? -32.082 47.678 -43.152 1.00 55.03 105 PRO A CA 1
ATOM 860 C C . PRO A 1 105 ? -33.042 47.469 -41.920 1.00 55.03 105 PRO A C 1
ATOM 862 O O . PRO A 1 105 ? -34.007 46.722 -42.015 1.00 55.03 105 PRO A O 1
ATOM 865 N N . TYR A 1 106 ? -32.775 48.215 -40.816 1.00 31.19 106 TYR A N 1
ATOM 866 C CA . TYR A 1 106 ? -33.552 48.556 -39.578 1.00 31.19 106 TYR A CA 1
ATOM 867 C C . TYR A 1 106 ? -33.076 47.906 -38.250 1.00 31.19 106 TYR A C 1
ATOM 869 O O . TYR A 1 106 ? -33.111 46.695 -38.107 1.00 31.19 106 TYR A O 1
ATOM 877 N N . SER A 1 107 ? -32.429 48.666 -37.335 1.00 31.11 107 SER A N 1
ATOM 878 C CA . SER A 1 107 ? -32.949 49.467 -36.175 1.00 31.11 107 SER A CA 1
ATOM 879 C C . SER A 1 107 ? -32.925 48.644 -34.866 1.00 31.11 107 SER A C 1
ATOM 881 O O . SER A 1 107 ? -33.225 47.467 -34.923 1.00 31.11 107 SER A O 1
ATOM 883 N N . ALA A 1 108 ? -32.619 49.101 -33.647 1.00 32.91 108 ALA A N 1
ATOM 884 C CA . ALA A 1 108 ? -32.264 50.380 -33.036 1.00 32.91 108 ALA A CA 1
ATOM 885 C C . ALA A 1 108 ? -31.610 50.075 -31.659 1.00 32.91 108 ALA A C 1
ATOM 887 O O . ALA A 1 108 ? -31.841 49.016 -31.079 1.00 32.91 108 ALA A O 1
ATOM 888 N N . LYS A 1 109 ? -30.804 51.000 -31.120 1.00 37.38 109 LYS A N 1
ATOM 889 C CA . LYS A 1 109 ? -30.314 50.984 -29.722 1.00 37.38 109 LYS A CA 1
ATOM 890 C C . LYS A 1 109 ? -31.333 51.661 -28.793 1.00 37.38 109 LYS A C 1
ATOM 892 O O . LYS A 1 109 ? -32.090 52.506 -29.271 1.00 37.38 109 LYS A O 1
ATOM 897 N N . PRO A 1 110 ? -31.218 51.464 -27.467 1.00 41.62 110 PRO A N 1
ATOM 898 C CA . PRO A 1 110 ? -31.209 52.655 -26.620 1.00 41.62 110 PRO A CA 1
ATOM 899 C C . PRO A 1 110 ? -30.135 52.669 -25.523 1.00 41.62 110 PRO A C 1
ATOM 901 O O . PRO A 1 110 ? -29.548 51.667 -25.125 1.00 41.62 110 PRO A O 1
ATOM 904 N N . SER A 1 111 ? -29.883 53.901 -25.097 1.00 31.92 111 SER A N 1
ATOM 905 C CA . SER A 1 111 ? -28.896 54.417 -24.159 1.00 31.92 111 SER A CA 1
ATOM 906 C C . SER A 1 111 ? -29.384 54.457 -22.704 1.00 31.92 111 SER A C 1
ATOM 908 O O . SER A 1 111 ? -30.554 54.718 -22.460 1.00 31.92 111 SER A O 1
ATOM 910 N N . VAL A 1 112 ? -28.428 54.325 -21.775 1.00 36.88 112 VAL A N 1
ATOM 911 C CA . VAL A 1 112 ? -28.174 55.160 -20.574 1.00 36.88 112 VAL A CA 1
ATOM 912 C C . VAL A 1 112 ? -29.382 55.735 -19.811 1.00 36.88 112 VAL A C 1
ATOM 914 O O . VAL A 1 112 ? -30.068 56.610 -20.325 1.00 36.88 112 VAL A O 1
ATOM 917 N N . ASN A 1 113 ? -29.500 55.406 -18.513 1.00 31.39 113 ASN A N 1
ATOM 918 C CA . ASN A 1 113 ? -29.597 56.414 -17.439 1.00 31.39 113 ASN A CA 1
ATOM 919 C C . ASN A 1 113 ? -29.413 55.816 -16.032 1.00 31.39 113 ASN A C 1
ATOM 921 O O . ASN A 1 113 ? -30.126 54.908 -15.618 1.00 31.39 113 ASN A O 1
ATOM 925 N N . LYS A 1 114 ? -28.453 56.383 -15.288 1.00 36.25 114 LYS A N 1
ATOM 926 C CA . LYS A 1 114 ? -28.289 56.243 -13.834 1.00 36.25 114 LYS A CA 1
ATOM 927 C C . LYS A 1 114 ? -29.156 57.302 -13.152 1.00 36.25 114 LYS A C 1
ATOM 929 O O . LYS A 1 114 ? -29.053 58.476 -13.498 1.00 36.25 114 LYS A O 1
ATOM 934 N N . ALA A 1 115 ? -29.958 56.898 -12.170 1.00 37.66 115 ALA A N 1
ATOM 935 C CA . ALA A 1 115 ? -30.750 57.796 -11.336 1.00 37.66 115 ALA A CA 1
ATOM 936 C C . ALA A 1 115 ? -30.109 57.988 -9.951 1.00 37.66 115 ALA A C 1
ATOM 938 O O . ALA A 1 115 ? -29.633 57.044 -9.325 1.00 37.66 115 ALA A O 1
ATOM 939 N N . GLN A 1 116 ? -30.113 59.245 -9.509 1.00 34.69 116 GLN A N 1
ATOM 940 C CA . GLN A 1 116 ? -29.726 59.753 -8.192 1.00 34.69 116 GLN A CA 1
ATOM 941 C C . GLN A 1 116 ? -30.892 59.674 -7.188 1.00 34.69 116 GLN A C 1
ATOM 943 O O . GLN A 1 116 ? -32.047 59.774 -7.598 1.00 34.69 116 GLN A O 1
ATOM 948 N N . LYS A 1 117 ? -30.568 59.622 -5.884 1.00 36.38 117 LYS A N 1
ATOM 949 C CA . LYS A 1 117 ? -31.225 60.266 -4.707 1.00 36.38 117 LYS A CA 1
ATOM 950 C C . LYS A 1 117 ? -30.475 59.753 -3.455 1.00 36.38 117 LYS A C 1
ATOM 952 O O . LYS A 1 117 ? -30.278 58.553 -3.370 1.00 36.38 117 LYS A O 1
ATOM 957 N N . ASN A 1 118 ? -29.875 60.499 -2.520 1.00 34.28 118 ASN A N 1
ATOM 958 C CA . ASN A 1 118 ? -30.077 61.768 -1.788 1.00 34.28 118 ASN A CA 1
ATOM 959 C C . ASN A 1 118 ? -30.302 61.512 -0.272 1.00 34.28 118 ASN A C 1
ATOM 961 O O . ASN A 1 118 ? -31.350 61.021 0.118 1.00 34.28 118 ASN A O 1
ATOM 965 N N . TYR A 1 119 ? -29.295 61.929 0.516 1.00 33.22 119 TYR A N 1
ATOM 966 C CA . TYR A 1 119 ? -29.249 62.524 1.875 1.00 33.22 119 TYR A CA 1
ATOM 967 C C . TYR A 1 119 ? -29.984 61.947 3.108 1.00 33.22 119 TYR A C 1
ATOM 969 O O . TYR A 1 119 ? -31.201 62.009 3.197 1.00 33.22 119 TYR A O 1
ATOM 977 N N . HIS A 1 120 ? -29.205 61.668 4.171 1.00 34.34 120 HIS A N 1
ATOM 978 C CA . HIS A 1 120 ? -29.098 62.400 5.465 1.00 34.34 120 HIS A CA 1
ATOM 979 C C . HIS A 1 120 ? -28.099 61.655 6.392 1.00 34.34 120 HIS A C 1
ATOM 981 O O . HIS A 1 120 ? -27.919 60.462 6.215 1.00 34.34 120 HIS A O 1
ATOM 987 N N . LYS A 1 121 ? -27.480 62.178 7.461 1.00 33.88 121 LYS A N 1
ATOM 988 C CA . LYS A 1 121 ? -26.884 63.461 7.906 1.00 33.88 121 LYS A CA 1
ATOM 989 C C . LYS A 1 121 ? -26.279 63.133 9.300 1.00 33.88 121 LYS A C 1
ATOM 991 O O . LYS A 1 121 ? -26.877 62.321 9.994 1.00 33.88 121 LYS A O 1
ATOM 996 N N . SER A 1 122 ? -25.227 63.849 9.741 1.00 31.55 122 SER A N 1
ATOM 997 C CA . SER A 1 122 ? -24.730 63.952 11.148 1.00 31.55 122 SER A CA 1
ATOM 998 C C . SER A 1 122 ? -23.894 62.754 11.671 1.00 31.55 122 SER A C 1
ATOM 1000 O O . SER A 1 122 ? -24.302 61.624 11.486 1.00 31.55 122 SER A O 1
ATOM 1002 N N . SER A 1 123 ? -22.723 62.868 12.325 1.00 33.53 123 SER A N 1
ATOM 1003 C CA . SER A 1 123 ? -22.135 63.934 13.163 1.00 33.53 123 SER A CA 1
ATOM 1004 C C . SER A 1 123 ? -20.618 63.758 13.417 1.00 33.53 123 SER A C 1
ATOM 1006 O O . SER A 1 123 ? -20.167 62.641 13.631 1.00 33.53 123 SER A O 1
ATOM 1008 N N . LYS A 1 124 ? -19.936 64.908 13.588 1.00 36.91 124 LYS A N 1
ATOM 1009 C CA . LYS A 1 124 ? -18.816 65.232 14.515 1.00 36.91 124 LYS A CA 1
ATOM 1010 C C . LYS A 1 124 ? -17.373 64.738 14.239 1.00 36.91 124 LYS A C 1
ATOM 1012 O O . LYS A 1 124 ? -16.992 63.618 14.539 1.00 36.91 124 LYS A O 1
ATOM 1017 N N . SER A 1 125 ? -16.563 65.710 13.804 1.00 41.28 125 SER A N 1
ATOM 1018 C CA . SER A 1 125 ? -15.116 65.952 14.040 1.00 41.28 125 SER A CA 1
ATOM 1019 C C . SER A 1 125 ? -14.794 66.188 15.542 1.00 41.28 125 SER A C 1
ATOM 1021 O O . SER A 1 125 ? -15.762 66.463 16.260 1.00 41.28 125 SER A O 1
ATOM 1023 N N . PRO A 1 126 ? -13.532 66.165 16.063 1.00 53.81 126 PRO A N 1
ATOM 1024 C CA . PRO A 1 126 ? -12.301 66.882 15.607 1.00 53.81 126 PRO A CA 1
ATOM 1025 C C . PRO A 1 126 ? -11.014 65.994 15.666 1.00 53.81 126 PRO A C 1
ATOM 1027 O O . PRO A 1 126 ? -11.115 64.847 16.067 1.00 53.81 126 PRO A O 1
ATOM 1030 N N . SER A 1 127 ? -9.772 66.315 15.273 1.00 35.88 127 SER A N 1
ATOM 1031 C CA . SER A 1 127 ? -8.983 67.527 14.980 1.00 35.88 127 SER A CA 1
ATOM 1032 C C . SER A 1 127 ? -7.658 67.119 14.276 1.00 35.88 127 SER A C 1
ATOM 1034 O O . SER A 1 127 ? -7.128 66.045 14.527 1.00 35.88 127 SER A O 1
ATOM 1036 N N . THR A 1 128 ? -7.146 68.024 13.435 1.00 39.50 128 THR A N 1
ATOM 1037 C CA . THR A 1 128 ? -5.809 68.225 12.796 1.00 39.50 128 THR A CA 1
ATOM 1038 C C . THR A 1 128 ? -4.532 67.930 13.632 1.00 39.50 128 THR A C 1
ATOM 1040 O O . THR A 1 128 ? -4.689 67.772 14.838 1.00 39.50 128 THR A O 1
ATOM 1043 N N . PRO A 1 129 ? -3.267 68.027 13.103 1.00 47.94 129 PRO A N 1
ATOM 1044 C CA . PRO A 1 129 ? -2.807 68.379 11.735 1.00 47.94 129 PRO A CA 1
ATOM 1045 C C . PRO A 1 129 ? -1.638 67.541 11.130 1.00 47.94 129 PRO A C 1
ATOM 1047 O O . PRO A 1 129 ? -0.720 67.112 11.815 1.00 47.94 129 PRO A O 1
ATOM 1050 N N . GLY A 1 130 ? -1.585 67.520 9.791 1.00 38.03 130 GLY A N 1
ATOM 1051 C CA . GLY A 1 130 ? -0.388 67.919 9.030 1.00 38.03 130 GLY A CA 1
ATOM 1052 C C . GLY A 1 130 ? 0.699 66.881 8.742 1.00 38.03 130 GLY A C 1
ATOM 1053 O O . GLY A 1 130 ? 1.604 66.721 9.542 1.00 38.03 130 GLY A O 1
ATOM 1054 N N . TYR A 1 131 ? 0.728 66.343 7.515 1.00 37.19 131 TYR A N 1
ATOM 1055 C CA . TYR A 1 131 ? 1.978 65.929 6.867 1.00 37.19 131 TYR A CA 1
ATOM 1056 C C . TYR A 1 131 ? 1.938 66.173 5.350 1.00 37.19 131 TYR A C 1
ATOM 1058 O O . TYR A 1 131 ? 1.088 65.661 4.630 1.00 37.19 131 TYR A O 1
ATOM 1066 N N . SER A 1 132 ? 2.868 67.031 4.924 1.00 38.97 132 SER A N 1
ATOM 1067 C CA . SER A 1 132 ? 3.765 66.900 3.770 1.00 38.97 132 SER A CA 1
ATOM 1068 C C . SER A 1 132 ? 3.242 66.264 2.471 1.00 38.97 132 SER A C 1
ATOM 1070 O O . SER A 1 132 ? 2.971 65.070 2.385 1.00 38.97 132 SER A O 1
ATOM 1072 N N . LYS A 1 133 ? 3.257 67.072 1.403 1.00 47.25 133 LYS A N 1
ATOM 1073 C CA . LYS A 1 133 ? 3.240 66.621 0.007 1.00 47.25 133 LYS A CA 1
ATOM 1074 C C . LYS A 1 133 ? 4.444 65.704 -0.252 1.00 47.25 133 LYS A C 1
ATOM 1076 O O . LYS A 1 133 ? 5.571 66.191 -0.297 1.00 47.25 133 LYS A O 1
ATOM 1081 N N . GLN A 1 134 ? 4.203 64.422 -0.518 1.00 42.53 134 GLN A N 1
ATOM 1082 C CA . GLN A 1 134 ? 5.165 63.565 -1.208 1.00 42.53 134 GLN A CA 1
ATOM 1083 C C . GLN A 1 134 ? 4.580 63.053 -2.525 1.00 42.53 134 GLN A C 1
ATOM 1085 O O . GLN A 1 134 ? 3.451 62.584 -2.624 1.00 42.53 134 GLN A O 1
ATOM 1090 N N . THR A 1 135 ? 5.400 63.259 -3.543 1.00 40.50 135 THR A N 1
ATOM 1091 C CA . THR A 1 135 ? 5.313 62.876 -4.946 1.00 40.50 135 THR A CA 1
ATOM 1092 C C . THR A 1 135 ? 4.976 61.401 -5.160 1.00 40.50 135 THR A C 1
ATOM 1094 O O . THR A 1 135 ? 5.572 60.530 -4.532 1.00 40.50 135 THR A O 1
ATOM 1097 N N . LEU A 1 136 ? 4.075 61.140 -6.115 1.00 44.84 136 LEU A N 1
ATOM 1098 C CA . LEU A 1 136 ? 3.828 59.813 -6.683 1.00 44.84 136 LEU A CA 1
ATOM 1099 C C . LEU A 1 136 ? 5.137 59.187 -7.207 1.00 44.84 136 LEU A C 1
ATOM 1101 O O . LEU A 1 136 ? 5.832 59.849 -7.985 1.00 44.84 136 LEU A O 1
ATOM 1105 N N . PRO A 1 137 ? 5.447 57.918 -6.887 1.00 44.28 137 PRO A N 1
ATOM 1106 C CA . PRO A 1 137 ? 6.452 57.171 -7.618 1.00 44.28 137 PRO A CA 1
ATOM 1107 C C . PRO A 1 137 ? 5.880 56.666 -8.945 1.00 44.28 137 PRO A C 1
ATOM 1109 O O . PRO A 1 137 ? 4.775 56.128 -9.029 1.00 44.28 137 PRO A O 1
ATOM 1112 N N . GLN A 1 138 ? 6.678 56.878 -9.985 1.00 46.56 138 GLN A N 1
ATOM 1113 C CA . GLN A 1 138 ? 6.464 56.410 -11.343 1.00 46.56 138 GLN A CA 1
ATOM 1114 C C . GLN A 1 138 ? 6.376 54.879 -11.407 1.00 46.56 138 GLN A C 1
ATOM 1116 O O . GLN A 1 138 ? 7.112 54.161 -10.734 1.00 46.56 138 GLN A O 1
ATOM 1121 N N . SER A 1 139 ? 5.479 54.419 -12.279 1.00 47.72 139 SER A N 1
ATOM 1122 C CA . SER A 1 139 ? 5.353 53.059 -12.806 1.00 47.72 139 SER A CA 1
ATOM 1123 C C . SER A 1 139 ? 6.719 52.428 -13.104 1.00 47.72 139 SER A C 1
ATOM 1125 O O . SER A 1 139 ? 7.399 52.835 -14.044 1.00 47.72 139 SER A O 1
ATOM 1127 N N . VAL A 1 140 ? 7.098 51.413 -12.325 1.00 44.59 140 VAL A N 1
ATOM 1128 C CA . VAL A 1 140 ? 8.295 50.597 -12.559 1.00 44.59 140 VAL A CA 1
ATOM 1129 C C . VAL A 1 140 ? 7.990 49.596 -13.675 1.00 44.59 140 VAL A C 1
ATOM 1131 O O . VAL A 1 140 ? 7.134 48.727 -13.524 1.00 44.59 140 VAL A O 1
ATOM 1134 N N . GLU A 1 141 ? 8.678 49.739 -14.808 1.00 49.41 141 GLU A N 1
ATOM 1135 C CA . GLU A 1 141 ? 8.676 48.758 -15.897 1.00 49.41 141 GLU A CA 1
ATOM 1136 C C . GLU A 1 141 ? 9.146 47.377 -15.399 1.00 49.41 141 GLU A C 1
ATOM 1138 O O . GLU A 1 141 ? 10.078 47.299 -14.592 1.00 49.41 141 GLU A O 1
ATOM 1143 N N . PRO A 1 142 ? 8.563 46.268 -15.895 1.00 48.97 142 PRO A N 1
ATOM 1144 C CA . PRO A 1 142 ? 8.972 44.925 -15.508 1.00 48.97 142 PRO A CA 1
ATOM 1145 C C . PRO A 1 142 ? 10.418 44.657 -15.943 1.00 48.97 142 PRO A C 1
ATOM 1147 O O . PRO A 1 142 ? 10.735 44.482 -17.124 1.00 48.97 142 PRO A O 1
ATOM 1150 N N . THR A 1 143 ? 11.316 44.605 -14.962 1.00 42.88 143 THR A N 1
ATOM 1151 C CA . THR A 1 143 ? 12.728 44.271 -15.132 1.00 42.88 143 THR A CA 1
ATOM 1152 C C . THR A 1 143 ? 12.852 42.850 -15.677 1.00 42.88 143 THR A C 1
ATOM 1154 O O . THR A 1 143 ? 12.533 41.870 -15.007 1.00 42.88 143 THR A O 1
ATOM 1157 N N . LYS A 1 144 ? 13.346 42.730 -16.915 1.00 50.12 144 LYS A N 1
ATOM 1158 C CA . LYS A 1 144 ? 13.717 41.458 -17.550 1.00 50.12 144 LYS A CA 1
ATOM 1159 C C . LYS A 1 144 ? 14.670 40.692 -16.622 1.00 50.12 144 LYS A C 1
ATOM 1161 O O . LYS A 1 144 ? 15.837 41.064 -16.497 1.00 50.12 144 LYS A O 1
ATOM 1166 N N . GLN A 1 145 ? 14.181 39.632 -15.975 1.00 47.41 145 GLN A N 1
ATOM 1167 C CA . GLN A 1 145 ? 14.998 38.746 -15.146 1.00 47.41 145 GLN A CA 1
ATOM 1168 C C . GLN A 1 145 ? 16.155 38.189 -15.991 1.00 47.41 145 GLN A C 1
ATOM 1170 O O . GLN A 1 145 ? 15.957 37.431 -16.945 1.00 47.41 145 GLN A O 1
ATOM 1175 N N . LYS A 1 146 ? 17.385 38.607 -15.668 1.00 48.16 146 LYS A N 1
ATOM 1176 C CA . LYS A 1 146 ? 18.610 38.081 -16.277 1.00 48.16 146 LYS A CA 1
ATOM 1177 C C . LYS A 1 146 ? 18.680 36.579 -15.999 1.00 48.16 146 LYS A C 1
ATOM 1179 O O . LYS A 1 146 ? 18.682 36.165 -14.843 1.00 48.16 146 LYS A O 1
ATOM 1184 N N . ARG A 1 147 ? 18.753 35.777 -17.067 1.00 48.41 147 ARG A N 1
ATOM 1185 C CA . ARG A 1 147 ? 18.973 34.325 -17.005 1.00 48.41 147 ARG A CA 1
ATOM 1186 C C . ARG A 1 147 ? 20.157 34.031 -16.081 1.00 48.41 147 ARG A C 1
ATOM 1188 O O . ARG A 1 147 ? 21.266 34.500 -16.330 1.00 48.41 147 ARG A O 1
ATOM 1195 N N . THR A 1 148 ? 19.909 33.266 -15.023 1.00 47.22 148 THR A N 1
ATOM 1196 C CA . THR A 1 148 ? 20.945 32.784 -14.107 1.00 47.22 148 THR A CA 1
ATOM 1197 C C . THR A 1 148 ? 22.037 32.031 -14.882 1.00 47.22 148 THR A C 1
ATOM 1199 O O . THR A 1 148 ? 21.718 31.262 -15.793 1.00 47.22 148 THR A O 1
ATOM 1202 N N . PRO A 1 149 ? 23.323 32.246 -14.562 1.00 47.94 149 PRO A N 1
ATOM 1203 C CA . PRO A 1 149 ? 24.440 31.691 -15.320 1.00 47.94 149 PRO A CA 1
ATOM 1204 C C . PRO A 1 149 ? 24.527 30.162 -15.187 1.00 47.94 149 PRO A C 1
ATOM 1206 O O . PRO A 1 149 ? 24.331 29.614 -14.104 1.00 47.94 149 PRO A O 1
ATOM 1209 N N . ARG A 1 150 ? 24.902 29.487 -16.287 1.00 54.75 150 ARG A N 1
ATOM 1210 C CA . ARG A 1 150 ? 25.115 28.025 -16.443 1.00 54.75 150 ARG A CA 1
ATOM 1211 C C . ARG A 1 150 ? 26.000 27.353 -15.373 1.00 54.75 150 ARG A C 1
ATOM 1213 O O . ARG A 1 150 ? 26.020 26.132 -15.306 1.00 54.75 150 ARG A O 1
ATOM 1220 N N . ARG A 1 151 ? 26.722 28.117 -14.547 1.00 52.09 151 ARG A N 1
ATOM 1221 C CA . ARG A 1 151 ? 27.738 27.616 -13.607 1.00 52.09 151 ARG A CA 1
ATOM 1222 C C . ARG A 1 151 ? 27.173 26.729 -12.487 1.00 52.09 151 ARG A C 1
ATOM 1224 O O . ARG A 1 151 ? 27.869 25.822 -12.067 1.00 52.09 151 ARG A O 1
ATOM 1231 N N . LYS A 1 152 ? 25.913 26.924 -12.071 1.00 57.53 152 LYS A N 1
ATOM 1232 C CA . LYS A 1 152 ? 25.278 26.103 -11.015 1.00 57.53 152 LYS A CA 1
ATOM 1233 C C . LYS A 1 152 ? 24.906 24.678 -11.448 1.00 57.53 152 LYS A C 1
ATOM 1235 O O . LYS A 1 152 ? 24.567 23.874 -10.601 1.00 57.53 152 LYS A O 1
ATOM 1240 N N . VAL A 1 153 ? 24.938 24.363 -12.745 1.00 57.75 153 VAL A N 1
ATOM 1241 C CA . VAL A 1 153 ? 24.567 23.017 -13.223 1.00 57.75 153 VAL A CA 1
ATOM 1242 C C . VAL A 1 153 ? 25.688 22.006 -12.960 1.00 57.75 153 VAL A C 1
ATOM 1244 O O . VAL A 1 153 ? 25.398 20.865 -12.640 1.00 57.75 153 VAL A O 1
ATOM 1247 N N . ALA A 1 154 ? 26.954 22.435 -13.020 1.00 61.88 154 ALA A N 1
ATOM 1248 C CA . ALA A 1 154 ? 28.105 21.545 -12.857 1.00 61.88 154 ALA A CA 1
ATOM 1249 C C . ALA A 1 154 ? 28.321 21.071 -11.407 1.00 61.88 154 ALA A C 1
ATOM 1251 O O . ALA A 1 154 ? 28.817 19.972 -11.198 1.00 61.88 154 ALA A O 1
ATOM 1252 N N . GLU A 1 155 ? 27.944 21.873 -10.404 1.00 67.94 155 GLU A N 1
ATOM 1253 C CA . GLU A 1 155 ? 28.021 21.462 -8.990 1.00 67.94 155 GLU A CA 1
ATOM 1254 C C . GLU A 1 155 ? 27.005 20.351 -8.678 1.00 67.94 155 GLU A C 1
ATOM 1256 O O . GLU A 1 155 ? 27.328 19.409 -7.961 1.00 67.94 155 GLU A O 1
ATOM 1261 N N . ASN A 1 156 ? 25.824 20.399 -9.301 1.00 65.69 156 ASN A N 1
ATOM 1262 C CA . ASN A 1 156 ? 24.760 19.414 -9.089 1.00 65.69 156 ASN A CA 1
ATOM 1263 C C . ASN A 1 156 ? 25.026 18.087 -9.828 1.00 65.69 156 ASN A C 1
ATOM 1265 O O . ASN A 1 156 ? 24.433 17.069 -9.490 1.00 65.69 156 ASN A O 1
ATOM 1269 N N . GLU A 1 157 ? 25.919 18.063 -10.826 1.00 70.69 157 GLU A N 1
ATOM 1270 C CA . GLU A 1 157 ? 26.293 16.826 -11.532 1.00 70.69 157 GLU A CA 1
ATOM 1271 C C . GLU A 1 157 ? 27.103 15.861 -10.648 1.00 70.69 157 GLU A C 1
ATOM 1273 O O . GLU A 1 157 ? 27.015 14.653 -10.855 1.00 70.69 157 GLU A O 1
ATOM 1278 N N . MET A 1 158 ? 27.839 16.360 -9.643 1.00 75.94 158 MET A N 1
ATOM 1279 C CA . MET A 1 158 ? 28.582 15.500 -8.707 1.00 75.94 158 MET A CA 1
ATOM 1280 C C . MET A 1 158 ? 27.666 14.788 -7.703 1.00 75.94 158 MET A C 1
ATOM 1282 O O . MET A 1 158 ? 27.932 13.650 -7.337 1.00 75.94 158 MET A O 1
ATOM 1286 N N . GLU A 1 159 ? 26.567 15.422 -7.281 1.00 86.44 159 GLU A N 1
ATOM 1287 C CA . GLU A 1 159 ? 25.649 14.855 -6.276 1.00 86.44 159 GLU A CA 1
ATOM 1288 C C . GLU A 1 159 ? 24.919 13.597 -6.791 1.00 86.44 159 GLU A C 1
ATOM 1290 O O . GLU A 1 159 ? 24.580 12.709 -6.014 1.00 86.44 159 GLU A O 1
ATOM 1295 N N . TYR A 1 160 ? 24.742 13.475 -8.112 1.00 90.69 160 TYR A N 1
ATOM 1296 C CA . TYR A 1 160 ? 24.043 12.356 -8.759 1.00 90.69 160 TYR A CA 1
ATOM 1297 C C . TYR A 1 160 ? 24.964 11.443 -9.573 1.00 90.69 160 TYR A C 1
ATOM 1299 O O . TYR A 1 160 ? 24.506 10.737 -10.478 1.00 90.69 160 TYR A O 1
ATOM 1307 N N . GLU A 1 161 ? 26.264 11.436 -9.271 1.00 91.62 161 GLU A N 1
ATOM 1308 C CA . GLU A 1 161 ? 27.257 10.681 -10.040 1.00 91.62 161 GLU A CA 1
ATOM 1309 C C . GLU A 1 161 ? 26.905 9.188 -10.138 1.00 91.62 161 GLU A C 1
ATOM 1311 O O . GLU A 1 161 ? 27.017 8.598 -11.213 1.00 91.62 161 GLU A O 1
ATOM 1316 N N . ALA A 1 162 ? 26.381 8.591 -9.061 1.00 93.38 162 ALA A N 1
ATOM 1317 C CA . ALA A 1 162 ? 25.998 7.181 -9.033 1.00 93.38 162 ALA A CA 1
ATOM 1318 C C . ALA A 1 162 ? 24.994 6.825 -10.144 1.00 93.38 162 ALA A C 1
ATOM 1320 O O . ALA A 1 162 ? 25.276 5.965 -10.977 1.00 93.38 162 ALA A O 1
ATOM 1321 N N . ILE A 1 163 ? 23.859 7.525 -10.234 1.00 94.06 163 ILE A N 1
ATOM 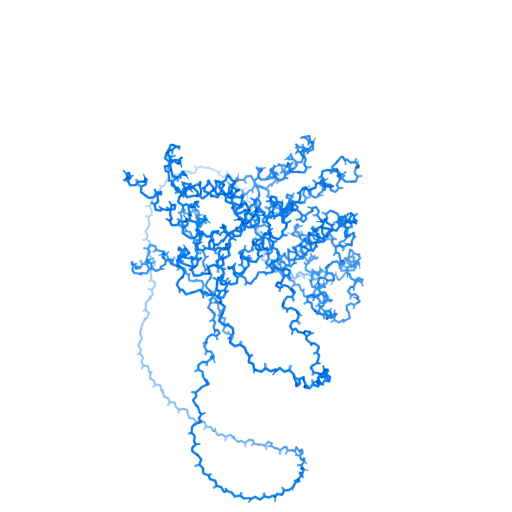1322 C CA . ILE A 1 163 ? 22.843 7.235 -11.260 1.00 94.06 163 ILE A CA 1
ATOM 1323 C C . ILE A 1 163 ? 23.293 7.670 -12.665 1.00 94.06 163 ILE A C 1
ATOM 1325 O O . ILE A 1 163 ? 23.004 6.996 -13.659 1.00 94.06 163 ILE 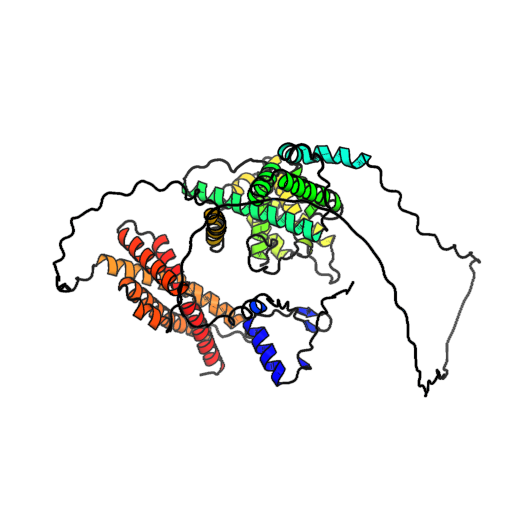A O 1
ATOM 1329 N N . LEU A 1 164 ? 24.044 8.771 -12.765 1.00 93.06 164 LEU A N 1
ATOM 1330 C CA . LEU A 1 164 ? 24.550 9.270 -14.042 1.00 93.06 164 LEU A CA 1
ATOM 1331 C C . LEU A 1 164 ? 25.585 8.313 -14.648 1.00 93.06 164 LEU A C 1
ATOM 1333 O O . LEU A 1 164 ? 25.532 8.053 -15.854 1.00 93.06 164 LEU A O 1
ATOM 1337 N N . SER A 1 165 ? 26.457 7.727 -13.822 1.00 94.50 165 SER A N 1
ATOM 1338 C CA . SER A 1 165 ? 27.460 6.743 -14.242 1.00 94.50 165 SER A CA 1
ATOM 1339 C C . SER A 1 165 ? 26.824 5.471 -14.817 1.00 94.50 165 SER A C 1
ATOM 1341 O O . SER A 1 165 ? 27.273 4.991 -15.859 1.00 94.50 165 SER A O 1
ATOM 1343 N N . LEU A 1 166 ? 25.721 4.997 -14.222 1.00 94.06 166 LEU A N 1
ATOM 1344 C CA . LEU A 1 166 ? 24.947 3.850 -14.710 1.00 94.06 166 LEU A CA 1
ATOM 1345 C C . LEU A 1 166 ? 24.302 4.133 -16.069 1.00 94.06 166 LEU A C 1
ATOM 1347 O O . LEU A 1 166 ? 24.320 3.293 -16.968 1.00 94.06 166 LEU A O 1
ATOM 1351 N N . SER A 1 167 ? 23.755 5.340 -16.240 1.00 91.31 167 SER A N 1
ATOM 1352 C CA . SER A 1 167 ? 23.106 5.730 -17.492 1.00 91.31 167 SER A CA 1
ATOM 1353 C C . SER A 1 167 ? 24.113 5.955 -18.630 1.00 91.31 167 SER A C 1
ATOM 1355 O O . SER A 1 167 ? 23.794 5.705 -19.792 1.00 91.31 167 SER A O 1
ATOM 1357 N N . GLY A 1 168 ? 25.353 6.352 -18.325 1.00 91.19 168 GLY A N 1
ATOM 1358 C CA . GLY A 1 168 ? 26.388 6.714 -19.296 1.00 91.19 168 GLY A CA 1
ATOM 1359 C C . GLY A 1 168 ? 26.280 8.164 -19.792 1.00 91.19 168 GLY A C 1
ATOM 1360 O O . GLY A 1 168 ? 25.349 8.893 -19.466 1.00 91.19 168 GLY A O 1
ATOM 1361 N N . LYS A 1 169 ? 27.251 8.612 -20.604 1.00 88.88 169 LYS A N 1
ATOM 1362 C CA . LYS A 1 169 ? 27.304 10.010 -21.074 1.00 88.88 169 LYS A CA 1
ATOM 1363 C C . LYS A 1 169 ? 26.070 10.360 -21.932 1.00 88.88 169 LYS A C 1
ATOM 1365 O O . LYS A 1 169 ? 25.824 9.661 -22.920 1.00 88.88 169 LYS A O 1
ATOM 1370 N N . PRO A 1 170 ? 25.342 11.454 -21.630 1.00 81.50 170 PRO A N 1
ATOM 1371 C CA . PRO A 1 170 ? 24.139 11.858 -22.358 1.00 81.50 170 PRO A CA 1
ATOM 1372 C C . PRO A 1 170 ? 24.501 12.519 -23.699 1.00 81.50 170 PRO A C 1
ATOM 1374 O O . PRO A 1 170 ? 24.407 13.734 -23.871 1.00 81.50 170 PRO A O 1
ATOM 1377 N N . ALA A 1 171 ? 24.957 11.740 -24.679 1.00 83.38 171 ALA A N 1
ATOM 1378 C CA . ALA A 1 171 ? 25.282 12.273 -26.000 1.00 83.38 171 ALA A CA 1
ATOM 1379 C C . ALA A 1 171 ? 23.994 12.641 -26.763 1.00 83.38 171 ALA A C 1
ATOM 1381 O O . ALA A 1 171 ? 23.296 11.779 -27.290 1.00 83.38 171 ALA A O 1
ATOM 1382 N N . GLY A 1 172 ? 23.677 13.939 -26.820 1.00 91.25 172 GLY A N 1
ATOM 1383 C CA . GLY A 1 172 ? 22.549 14.470 -27.597 1.00 91.25 172 GLY A CA 1
ATOM 1384 C C . GLY A 1 172 ? 21.179 14.380 -26.916 1.00 91.25 172 GLY A C 1
ATOM 1385 O O . GLY A 1 172 ? 20.164 14.629 -27.564 1.00 91.25 172 GLY A O 1
ATOM 1386 N N . ILE A 1 173 ? 21.136 14.049 -25.623 1.00 93.81 173 ILE A N 1
ATOM 1387 C CA . ILE A 1 173 ? 19.904 14.048 -24.827 1.00 93.81 173 ILE A CA 1
ATOM 1388 C C . ILE A 1 173 ? 19.664 15.453 -24.285 1.00 93.81 173 ILE A C 1
ATOM 1390 O O . ILE A 1 173 ? 20.550 16.067 -23.690 1.00 93.81 173 ILE A O 1
ATOM 1394 N N . ARG A 1 174 ? 18.456 15.974 -24.504 1.00 94.31 174 ARG A N 1
ATOM 1395 C CA . ARG A 1 174 ? 18.016 17.247 -23.933 1.00 94.31 174 ARG A CA 1
ATOM 1396 C C . ARG A 1 174 ? 16.994 16.942 -22.838 1.00 94.31 174 ARG A C 1
ATOM 1398 O O . ARG A 1 174 ? 15.887 16.538 -23.193 1.00 94.31 174 ARG A O 1
ATOM 1405 N N . PRO A 1 175 ? 17.326 17.162 -21.555 1.00 94.38 175 PRO A N 1
ATOM 1406 C CA . PRO A 1 175 ? 16.390 16.912 -20.469 1.00 94.38 175 PRO A CA 1
ATOM 1407 C C . PRO A 1 175 ? 15.118 17.754 -20.623 1.00 94.38 175 PRO A C 1
ATOM 1409 O O . PRO A 1 175 ? 15.177 18.964 -20.889 1.00 94.38 175 PRO A O 1
ATOM 1412 N N . LYS A 1 176 ? 13.967 17.113 -20.459 1.00 96.06 176 LYS A N 1
ATOM 1413 C CA . LYS A 1 176 ? 12.642 17.713 -20.372 1.00 96.06 176 LYS A CA 1
ATOM 1414 C C . LYS A 1 176 ? 12.280 17.868 -18.899 1.00 96.06 176 LYS A C 1
ATOM 1416 O O . LYS A 1 176 ? 12.399 16.947 -18.105 1.00 96.06 176 LYS A O 1
ATOM 1421 N N . ARG A 1 177 ? 11.809 19.061 -18.543 1.00 95.88 177 ARG A N 1
ATOM 1422 C CA . ARG A 1 177 ? 11.331 19.358 -17.191 1.00 95.88 177 ARG A CA 1
ATOM 1423 C C . ARG A 1 177 ? 9.871 18.959 -17.067 1.00 95.88 177 ARG A C 1
ATOM 1425 O O . ARG A 1 177 ? 9.052 19.374 -17.890 1.00 95.88 177 ARG A O 1
ATOM 1432 N N . MET A 1 178 ? 9.563 18.198 -16.032 1.00 97.00 178 MET A N 1
ATOM 1433 C CA . MET A 1 178 ? 8.206 17.854 -15.639 1.00 97.00 178 MET A CA 1
ATOM 1434 C C . MET A 1 178 ? 7.651 18.922 -14.692 1.00 97.00 178 MET A C 1
ATOM 1436 O O . MET A 1 178 ? 8.391 19.598 -13.969 1.00 97.00 178 MET A O 1
ATOM 1440 N N . ASN A 1 179 ? 6.328 19.103 -14.702 1.00 96.94 179 ASN A N 1
ATOM 1441 C CA . ASN A 1 179 ? 5.679 19.879 -13.647 1.00 96.94 179 ASN A CA 1
ATOM 1442 C C . ASN A 1 179 ? 5.798 19.128 -12.306 1.00 96.94 179 ASN A C 1
ATOM 1444 O O . ASN A 1 179 ? 6.108 17.934 -12.285 1.00 96.94 179 ASN A O 1
ATOM 1448 N N . ILE A 1 180 ? 5.573 19.828 -11.192 1.00 96.31 180 ILE A N 1
ATOM 1449 C CA . ILE A 1 180 ? 5.754 19.236 -9.862 1.00 96.31 180 ILE A CA 1
ATOM 1450 C C . ILE A 1 180 ? 4.868 18.004 -9.662 1.00 96.31 180 ILE A C 1
ATOM 1452 O O . ILE A 1 180 ? 5.387 16.958 -9.307 1.00 96.31 180 ILE A O 1
ATOM 1456 N N . SER A 1 181 ? 3.577 18.069 -9.995 1.00 94.38 181 SER A N 1
ATOM 1457 C CA . SER A 1 181 ? 2.655 16.940 -9.814 1.00 94.38 181 SER A CA 1
ATOM 1458 C C . SER A 1 181 ? 3.100 15.686 -10.572 1.00 94.38 181 SER A C 1
ATOM 1460 O O . SER A 1 181 ? 3.085 14.597 -10.018 1.00 94.38 181 SER A O 1
ATOM 1462 N N . SER A 1 182 ? 3.577 15.833 -11.811 1.00 95.19 182 SER A N 1
ATOM 1463 C CA . SER A 1 182 ? 4.103 14.707 -12.602 1.00 95.19 182 SER A CA 1
ATOM 1464 C C . SER A 1 182 ? 5.419 14.175 -12.032 1.00 95.19 182 SER A C 1
ATOM 1466 O O . SER A 1 182 ? 5.688 12.983 -12.122 1.00 95.19 182 SER A O 1
ATOM 1468 N N . THR A 1 183 ? 6.235 15.057 -11.447 1.00 96.81 183 THR A N 1
ATOM 1469 C CA . THR A 1 183 ? 7.482 14.667 -10.776 1.00 96.81 183 THR A CA 1
ATOM 1470 C C . THR A 1 183 ? 7.170 13.833 -9.535 1.00 96.81 183 THR A C 1
ATOM 1472 O O . THR A 1 183 ? 7.736 12.757 -9.393 1.00 96.81 183 THR A O 1
ATOM 1475 N N . ILE A 1 184 ? 6.220 14.277 -8.702 1.00 96.12 184 ILE A N 1
ATOM 1476 C CA . ILE A 1 184 ? 5.760 13.535 -7.519 1.00 96.12 184 ILE A CA 1
ATOM 1477 C C . ILE A 1 184 ? 5.176 12.180 -7.920 1.00 96.12 184 ILE A C 1
ATOM 1479 O O . ILE A 1 184 ? 5.629 11.173 -7.400 1.00 96.12 184 ILE A O 1
ATOM 1483 N N . ILE A 1 185 ? 4.272 12.119 -8.905 1.00 94.25 185 ILE A N 1
ATOM 1484 C CA . ILE A 1 185 ? 3.721 10.837 -9.390 1.00 94.25 185 ILE A CA 1
ATOM 1485 C C . ILE A 1 185 ? 4.846 9.885 -9.819 1.00 94.25 185 ILE A C 1
ATOM 1487 O O . ILE A 1 185 ? 4.869 8.725 -9.424 1.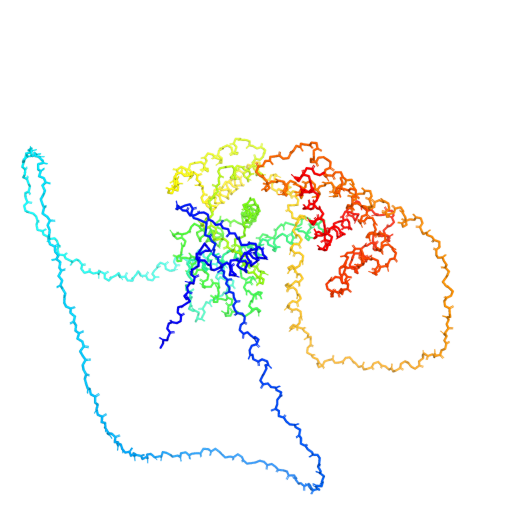00 94.25 185 ILE A O 1
ATOM 1491 N N . CYS A 1 186 ? 5.823 10.386 -10.581 1.00 96.06 186 CYS A N 1
ATOM 1492 C CA . CYS A 1 186 ? 6.961 9.579 -11.009 1.00 96.06 186 CYS A CA 1
ATOM 1493 C C . CYS A 1 186 ? 7.804 9.065 -9.828 1.00 96.06 186 CYS A C 1
ATOM 1495 O O . CYS A 1 186 ? 8.324 7.951 -9.889 1.00 96.06 186 CYS A O 1
ATOM 1497 N N . MET A 1 187 ? 7.976 9.870 -8.779 1.00 97.44 187 MET A N 1
ATOM 1498 C CA . MET A 1 187 ? 8.692 9.476 -7.565 1.00 97.44 187 MET A CA 1
ATOM 1499 C C . MET A 1 187 ? 7.915 8.417 -6.777 1.00 97.44 187 MET A C 1
ATOM 1501 O O . MET A 1 187 ? 8.495 7.400 -6.401 1.00 97.44 187 MET A O 1
ATOM 1505 N N . GLU A 1 188 ? 6.609 8.615 -6.589 1.00 96.69 188 GLU A N 1
ATOM 1506 C CA . GLU A 1 188 ? 5.739 7.677 -5.874 1.00 96.69 188 GLU A CA 1
ATOM 1507 C C . GLU A 1 188 ? 5.648 6.320 -6.585 1.00 96.69 188 GLU A C 1
ATOM 1509 O O . GLU A 1 188 ? 5.650 5.282 -5.920 1.00 96.69 188 GLU A O 1
ATOM 1514 N N . ASP A 1 189 ? 5.646 6.303 -7.921 1.00 95.06 189 ASP A N 1
ATOM 1515 C CA . ASP A 1 189 ? 5.716 5.074 -8.718 1.00 95.06 189 ASP A CA 1
ATOM 1516 C C . ASP A 1 189 ? 7.037 4.322 -8.497 1.00 95.06 189 ASP A C 1
ATOM 1518 O O . ASP A 1 189 ? 7.036 3.100 -8.346 1.00 95.06 189 ASP A O 1
ATOM 1522 N N . LEU A 1 190 ? 8.169 5.034 -8.438 1.00 97.00 190 LEU A N 1
ATOM 1523 C CA . LEU A 1 190 ? 9.479 4.427 -8.176 1.00 97.00 190 LEU A CA 1
ATOM 1524 C C . LEU A 1 190 ? 9.578 3.872 -6.755 1.00 97.00 190 LEU A C 1
ATOM 1526 O O . LEU A 1 190 ? 10.103 2.776 -6.569 1.00 97.00 190 LEU A O 1
ATOM 1530 N N . TYR A 1 191 ? 9.063 4.597 -5.764 1.00 97.50 191 TYR A N 1
ATOM 1531 C CA . TYR A 1 191 ? 8.983 4.120 -4.386 1.00 97.50 191 TYR A CA 1
ATOM 1532 C C . TYR A 1 191 ? 8.100 2.875 -4.262 1.00 97.50 191 TYR A C 1
ATOM 1534 O O . TYR A 1 191 ? 8.516 1.895 -3.652 1.00 97.50 191 TYR A O 1
ATOM 1542 N N . THR A 1 192 ? 6.930 2.868 -4.903 1.00 95.56 192 THR A N 1
ATOM 1543 C CA . THR A 1 192 ? 6.009 1.719 -4.886 1.00 95.56 192 THR A CA 1
ATOM 1544 C C . THR A 1 192 ? 6.629 0.500 -5.560 1.00 95.56 192 THR A C 1
ATOM 1546 O O . THR A 1 192 ? 6.650 -0.581 -4.982 1.00 95.56 192 THR A O 1
ATOM 1549 N N . ALA A 1 193 ? 7.222 0.677 -6.743 1.00 95.56 193 ALA A N 1
ATOM 1550 C CA . ALA A 1 193 ? 7.910 -0.405 -7.439 1.00 95.56 193 ALA A CA 1
ATOM 1551 C C . ALA A 1 193 ? 9.120 -0.934 -6.649 1.00 95.56 193 ALA A C 1
ATOM 1553 O O . ALA A 1 193 ? 9.417 -2.127 -6.703 1.00 95.56 193 ALA A O 1
ATOM 1554 N N . ARG A 1 194 ? 9.832 -0.061 -5.920 1.00 95.44 194 ARG A N 1
ATOM 1555 C CA . ARG A 1 194 ? 10.938 -0.476 -5.047 1.00 95.44 194 ARG A CA 1
ATOM 1556 C C . ARG A 1 194 ? 10.422 -1.304 -3.879 1.00 95.44 194 ARG A C 1
ATOM 1558 O O . ARG A 1 194 ? 11.012 -2.339 -3.592 1.00 95.44 194 ARG A O 1
ATOM 1565 N N . PHE A 1 195 ? 9.341 -0.852 -3.249 1.00 94.94 195 PHE A N 1
ATOM 1566 C CA . PHE A 1 195 ? 8.727 -1.532 -2.119 1.00 94.94 195 PHE A CA 1
ATOM 1567 C C . PHE A 1 195 ? 8.264 -2.938 -2.499 1.00 94.94 195 PHE A C 1
ATOM 1569 O O . PHE A 1 195 ? 8.753 -3.882 -1.898 1.00 94.94 195 PHE A O 1
ATOM 1576 N N . ILE A 1 196 ? 7.461 -3.080 -3.564 1.00 92.62 196 ILE A N 1
ATOM 1577 C CA . ILE A 1 196 ? 6.971 -4.382 -4.067 1.00 92.62 196 ILE A CA 1
ATOM 1578 C C . ILE A 1 196 ? 8.130 -5.349 -4.326 1.00 92.62 196 ILE A C 1
ATOM 1580 O O . ILE A 1 196 ? 8.090 -6.520 -3.960 1.00 92.62 196 ILE A O 1
ATOM 1584 N N . ARG A 1 197 ? 9.209 -4.868 -4.951 1.00 93.44 197 ARG A N 1
ATOM 1585 C CA . ARG A 1 197 ? 10.372 -5.713 -5.236 1.00 93.44 197 ARG A CA 1
ATOM 1586 C C . ARG A 1 197 ? 11.055 -6.191 -3.954 1.00 93.44 197 ARG A C 1
ATOM 1588 O O . ARG A 1 197 ? 11.461 -7.348 -3.877 1.00 93.44 197 ARG A O 1
ATOM 1595 N N . ASP A 1 198 ? 11.244 -5.293 -2.993 1.00 91.94 198 ASP A N 1
ATOM 1596 C CA . ASP A 1 198 ? 11.948 -5.609 -1.753 1.00 91.94 198 ASP A CA 1
ATOM 1597 C C . ASP A 1 198 ? 11.084 -6.507 -0.840 1.00 91.94 198 ASP A C 1
ATOM 1599 O O . ASP A 1 198 ? 11.622 -7.441 -0.247 1.00 91.94 198 ASP A O 1
ATOM 1603 N N . THR A 1 199 ? 9.756 -6.321 -0.803 1.00 90.69 199 THR A N 1
ATOM 1604 C CA . THR A 1 199 ? 8.817 -7.208 -0.087 1.00 90.69 199 THR A CA 1
ATOM 1605 C C . THR A 1 199 ? 8.750 -8.594 -0.718 1.00 90.69 199 THR A C 1
ATOM 1607 O O . THR A 1 199 ? 8.863 -9.591 -0.008 1.00 90.69 199 THR A O 1
ATOM 1610 N N . SER A 1 200 ? 8.660 -8.681 -2.046 1.00 89.56 200 SER A N 1
ATOM 1611 C CA . SER A 1 200 ? 8.659 -9.962 -2.771 1.00 89.56 200 SER A CA 1
ATOM 1612 C C . SER A 1 200 ? 9.958 -10.737 -2.547 1.00 89.56 200 SER A C 1
ATOM 1614 O O . SER A 1 200 ? 9.949 -11.947 -2.318 1.00 89.56 200 SER A O 1
ATOM 1616 N N . TYR A 1 201 ? 11.094 -10.032 -2.543 1.00 89.44 201 TYR A N 1
ATOM 1617 C CA . TYR A 1 201 ? 12.390 -10.627 -2.229 1.00 89.44 201 TYR A CA 1
ATOM 1618 C C . TYR A 1 201 ? 12.435 -11.170 -0.794 1.00 89.44 201 TYR A C 1
ATOM 1620 O O . TYR A 1 201 ? 12.885 -12.296 -0.590 1.00 89.44 201 TYR A O 1
ATOM 1628 N N . PHE A 1 202 ? 11.916 -10.418 0.181 1.00 86.31 202 PHE A N 1
ATOM 1629 C CA . PHE A 1 202 ? 11.839 -10.851 1.578 1.00 86.31 202 PHE A CA 1
ATOM 1630 C C . PHE A 1 202 ? 10.932 -12.079 1.755 1.00 86.31 202 PHE A C 1
ATOM 1632 O O . PHE A 1 202 ? 11.353 -13.076 2.341 1.00 86.31 202 PHE A O 1
ATOM 1639 N N . LYS A 1 203 ? 9.732 -12.069 1.157 1.00 86.31 203 LYS A N 1
ATOM 1640 C CA . LYS A 1 203 ? 8.812 -13.221 1.136 1.00 86.31 203 LYS A CA 1
ATOM 1641 C C . LYS A 1 203 ? 9.485 -14.468 0.546 1.00 86.31 203 LYS A C 1
ATOM 1643 O O . LYS A 1 203 ? 9.392 -15.557 1.110 1.00 86.31 203 LYS A O 1
ATOM 1648 N N . ALA A 1 204 ? 10.216 -14.318 -0.558 1.00 87.62 204 ALA A N 1
ATOM 1649 C CA . ALA A 1 204 ? 10.940 -15.421 -1.187 1.00 87.62 204 ALA A CA 1
ATOM 1650 C C . ALA A 1 204 ? 12.105 -15.952 -0.330 1.00 87.62 204 ALA A C 1
ATOM 1652 O O . ALA A 1 204 ? 12.397 -17.148 -0.375 1.00 87.62 204 ALA A O 1
ATOM 1653 N N . GLN A 1 205 ? 12.777 -15.090 0.439 1.00 85.94 205 GLN A N 1
ATOM 1654 C CA . GLN A 1 205 ? 13.822 -15.505 1.377 1.00 85.94 205 GLN A CA 1
ATOM 1655 C C . GLN A 1 205 ? 13.255 -16.279 2.568 1.00 85.94 205 GLN A C 1
ATOM 1657 O O . GLN A 1 205 ? 13.800 -17.331 2.905 1.00 85.94 205 GLN A O 1
ATOM 1662 N N . LEU A 1 206 ? 12.140 -15.811 3.146 1.00 83.31 206 LEU A N 1
ATOM 1663 C CA . LEU A 1 206 ? 11.439 -16.507 4.229 1.00 83.31 206 LEU A CA 1
ATOM 1664 C C . LEU A 1 206 ? 11.065 -17.934 3.813 1.00 83.31 206 LEU A C 1
ATOM 1666 O O . LEU A 1 206 ? 11.398 -18.884 4.517 1.00 83.31 206 LEU A O 1
ATOM 1670 N N . LYS A 1 207 ? 10.493 -18.102 2.612 1.00 87.69 207 LYS A N 1
ATOM 1671 C CA . LYS A 1 207 ? 10.155 -19.426 2.054 1.00 87.69 207 LYS A CA 1
ATOM 1672 C C . LYS A 1 207 ? 11.374 -20.340 1.873 1.00 87.69 207 LYS A C 1
ATOM 1674 O O . LYS A 1 207 ? 11.248 -21.556 1.939 1.00 87.69 207 LYS A O 1
ATOM 1679 N N . LYS A 1 208 ? 12.561 -19.776 1.630 1.00 89.00 208 LYS A N 1
ATOM 1680 C CA . LYS A 1 208 ? 13.800 -20.543 1.406 1.00 89.00 208 LYS A CA 1
ATOM 1681 C C . LYS A 1 208 ? 14.577 -20.844 2.688 1.00 89.00 208 LYS A C 1
ATOM 1683 O O . LYS A 1 208 ? 15.580 -21.547 2.606 1.00 89.00 208 LYS A O 1
ATOM 1688 N N . GLY A 1 209 ? 14.176 -20.294 3.839 1.00 87.00 209 GLY A N 1
ATOM 1689 C CA . GLY A 1 209 ? 14.910 -20.428 5.104 1.00 87.00 209 GLY A CA 1
ATOM 1690 C C . GLY A 1 209 ? 16.325 -19.829 5.083 1.00 87.00 209 GLY A C 1
ATOM 1691 O O . GLY A 1 209 ? 17.094 -20.032 6.021 1.00 87.00 209 GLY A O 1
ATOM 1692 N N . ASN A 1 210 ? 16.685 -19.094 4.026 1.00 81.81 210 ASN A N 1
ATOM 1693 C CA . ASN A 1 210 ? 17.992 -18.468 3.880 1.00 81.81 210 ASN A CA 1
ATOM 1694 C C . ASN A 1 210 ? 17.891 -17.003 4.295 1.00 81.81 210 ASN A C 1
ATOM 1696 O O . ASN A 1 210 ? 17.289 -16.191 3.594 1.00 81.81 210 ASN A O 1
ATOM 1700 N N . SER A 1 211 ? 18.543 -16.658 5.403 1.00 73.50 211 SER A N 1
ATOM 1701 C CA . SER A 1 211 ? 18.696 -15.284 5.883 1.00 73.50 211 SER A CA 1
ATOM 1702 C C . SER A 1 211 ? 19.788 -14.534 5.104 1.00 73.50 211 SER A C 1
ATOM 1704 O O . SER A 1 211 ? 20.755 -14.046 5.694 1.00 73.50 211 SER A O 1
ATOM 1706 N N . GLU A 1 212 ? 19.713 -14.502 3.773 1.00 73.94 212 GLU A N 1
ATOM 1707 C CA . GLU A 1 212 ? 20.593 -13.605 3.020 1.00 73.94 212 GLU A CA 1
ATOM 1708 C C . GLU A 1 212 ? 20.236 -12.152 3.359 1.00 73.94 212 GLU A C 1
ATOM 1710 O O . GLU A 1 212 ? 19.063 -11.792 3.424 1.00 73.94 212 GLU A O 1
ATOM 1715 N N . GLU A 1 213 ? 21.239 -11.305 3.594 1.00 70.62 213 GLU A N 1
ATOM 1716 C CA . GLU A 1 213 ? 21.003 -9.891 3.889 1.00 70.62 213 GLU A CA 1
ATOM 1717 C C . GLU A 1 213 ? 20.192 -9.225 2.764 1.00 70.62 213 GLU A C 1
ATOM 1719 O O . GLU A 1 213 ? 20.392 -9.490 1.574 1.00 70.62 213 GLU A O 1
ATOM 1724 N N . ILE A 1 214 ? 19.259 -8.353 3.163 1.00 69.88 214 ILE A N 1
ATOM 1725 C CA . ILE A 1 214 ? 18.462 -7.504 2.270 1.00 69.88 214 ILE A CA 1
ATOM 1726 C C . ILE A 1 214 ? 19.384 -6.895 1.211 1.00 69.88 214 ILE A C 1
ATOM 1728 O O . ILE A 1 214 ? 20.481 -6.445 1.525 1.00 69.88 214 ILE A O 1
ATOM 1732 N N . SER A 1 215 ? 18.939 -6.862 -0.050 1.00 73.75 215 SER A N 1
ATOM 1733 C CA . SER A 1 215 ? 19.723 -6.314 -1.160 1.00 73.75 215 SER A CA 1
ATOM 1734 C C . SER A 1 215 ? 20.211 -4.885 -0.857 1.00 73.75 215 SER A C 1
ATOM 1736 O O . SER A 1 215 ? 19.531 -3.909 -1.189 1.00 73.75 215 SER A O 1
ATOM 1738 N N . ASP A 1 216 ? 21.460 -4.769 -0.400 1.00 84.88 216 ASP A N 1
ATOM 1739 C CA . ASP A 1 216 ? 22.196 -3.524 -0.118 1.00 84.88 216 ASP A CA 1
ATOM 1740 C C . ASP A 1 216 ? 22.496 -2.684 -1.376 1.00 84.88 216 ASP A C 1
ATOM 1742 O O . ASP A 1 216 ? 23.263 -1.721 -1.363 1.00 84.88 216 ASP A O 1
ATOM 1746 N N . LYS A 1 217 ? 21.885 -3.029 -2.516 1.00 91.06 217 LYS A N 1
ATOM 1747 C CA . LYS A 1 217 ? 22.008 -2.270 -3.758 1.00 91.06 217 LYS A CA 1
ATOM 1748 C C . LYS A 1 217 ? 21.457 -0.849 -3.562 1.00 91.06 217 LYS A C 1
ATOM 1750 O O . LYS A 1 217 ? 20.253 -0.710 -3.293 1.00 91.06 217 LYS A O 1
ATOM 1755 N N . PRO A 1 218 ? 22.278 0.189 -3.819 1.00 94.38 218 PRO A N 1
ATOM 1756 C CA . PRO A 1 218 ? 21.867 1.582 -3.708 1.00 94.38 218 PRO A CA 1
ATOM 1757 C C . PRO A 1 218 ? 20.619 1.903 -4.534 1.00 94.38 218 PRO A C 1
ATOM 1759 O O . PRO A 1 218 ? 20.377 1.315 -5.595 1.00 94.38 218 PRO A O 1
ATOM 1762 N N . PHE A 1 219 ? 19.841 2.885 -4.081 1.00 96.50 219 PHE A N 1
ATOM 1763 C CA . PHE A 1 219 ? 18.620 3.313 -4.765 1.00 96.50 219 PHE A CA 1
ATOM 1764 C C . PHE A 1 219 ? 18.828 3.737 -6.235 1.00 96.50 219 PHE A C 1
ATOM 1766 O O . PHE A 1 219 ? 18.054 3.282 -7.085 1.00 96.50 219 PHE A O 1
ATOM 1773 N N . PRO A 1 220 ? 19.899 4.482 -6.595 1.00 97.44 220 PRO A N 1
ATOM 1774 C CA . PRO A 1 220 ? 20.273 4.741 -7.989 1.00 97.44 220 PRO A CA 1
ATOM 1775 C C . PRO A 1 220 ? 20.275 3.510 -8.906 1.00 97.44 220 PRO A C 1
ATOM 1777 O O . PRO A 1 220 ? 19.787 3.576 -10.038 1.00 97.44 220 PRO A O 1
ATOM 1780 N N . ASN A 1 221 ? 20.784 2.376 -8.413 1.00 96.62 221 ASN A N 1
ATOM 1781 C CA . ASN A 1 221 ? 20.874 1.140 -9.186 1.00 96.62 221 ASN A CA 1
ATOM 1782 C C . ASN A 1 221 ? 19.486 0.580 -9.488 1.00 96.62 221 ASN A C 1
ATOM 1784 O O . ASN A 1 221 ? 19.233 0.133 -10.605 1.00 96.62 221 ASN A O 1
ATOM 1788 N N . PHE A 1 222 ? 18.574 0.638 -8.514 1.00 96.94 222 PHE A N 1
ATOM 1789 C CA . PHE A 1 222 ? 17.194 0.218 -8.726 1.00 96.94 222 PHE A CA 1
ATOM 1790 C C . PHE A 1 222 ? 16.494 1.075 -9.781 1.00 96.94 222 PHE A C 1
ATOM 1792 O O . PHE A 1 222 ? 15.876 0.514 -10.676 1.00 96.94 222 PHE A O 1
ATOM 1799 N N . ILE A 1 223 ? 16.622 2.405 -9.727 1.00 97.81 223 ILE A N 1
ATOM 1800 C CA . ILE A 1 223 ? 15.956 3.295 -10.694 1.00 97.81 223 ILE A CA 1
ATOM 1801 C C . ILE A 1 223 ? 16.440 3.011 -12.120 1.00 97.81 223 ILE A C 1
ATOM 1803 O O . ILE A 1 223 ? 15.637 2.966 -13.055 1.00 97.81 223 ILE A O 1
ATOM 1807 N N . TYR A 1 224 ? 17.746 2.786 -12.295 1.00 97.56 224 TYR A N 1
ATOM 1808 C CA . TYR A 1 224 ? 18.298 2.405 -13.591 1.00 97.56 224 TYR A CA 1
ATOM 1809 C C . TYR A 1 224 ? 17.710 1.081 -14.097 1.00 97.56 224 TYR A C 1
ATOM 1811 O O . TYR A 1 224 ? 17.221 1.026 -15.228 1.00 97.56 224 TYR A O 1
ATOM 1819 N N . GLU A 1 225 ? 17.702 0.034 -13.266 1.00 97.00 225 GLU A N 1
ATOM 1820 C CA . GLU A 1 225 ? 17.139 -1.269 -13.642 1.00 97.00 225 GLU A CA 1
ATOM 1821 C C . GLU A 1 225 ? 15.622 -1.202 -13.877 1.00 97.00 225 GLU A C 1
ATOM 1823 O O . GLU A 1 225 ? 15.124 -1.817 -14.819 1.00 97.00 225 GLU A O 1
ATOM 1828 N N . PHE A 1 226 ? 14.892 -0.385 -13.113 1.00 96.56 226 PHE A N 1
ATOM 1829 C CA . PHE A 1 226 ? 13.467 -0.131 -13.312 1.00 96.56 226 PHE A CA 1
ATOM 1830 C C . PHE A 1 226 ? 13.195 0.449 -14.703 1.00 96.56 226 PHE A C 1
ATOM 1832 O O . PHE A 1 226 ? 12.403 -0.108 -15.463 1.00 96.56 226 PHE A O 1
ATOM 1839 N N . TYR A 1 227 ? 13.884 1.530 -15.089 1.00 97.56 227 TYR A N 1
ATOM 1840 C CA . TYR A 1 227 ? 13.704 2.116 -16.420 1.00 97.56 227 TYR A CA 1
ATOM 1841 C C . TYR A 1 227 ? 14.202 1.196 -17.533 1.00 97.56 227 TYR A C 1
ATOM 1843 O O . TYR A 1 227 ? 13.602 1.156 -18.609 1.00 97.56 227 TYR A O 1
ATOM 1851 N N . LYS A 1 228 ? 15.276 0.440 -17.287 1.00 96.88 228 LYS A N 1
ATOM 1852 C CA . LYS A 1 228 ? 15.792 -0.561 -18.224 1.00 96.88 228 LYS A CA 1
ATOM 1853 C C . LYS A 1 228 ? 14.771 -1.670 -18.477 1.00 96.88 228 LYS A C 1
ATOM 1855 O O . LYS A 1 228 ? 14.540 -1.973 -19.645 1.00 96.88 228 LYS A O 1
ATOM 1860 N N . LYS A 1 229 ? 14.110 -2.199 -17.439 1.00 95.88 229 LYS A N 1
ATOM 1861 C CA . LYS A 1 229 ? 12.990 -3.150 -17.572 1.00 95.88 229 LYS A CA 1
ATOM 1862 C C . LYS A 1 229 ? 11.816 -2.492 -18.308 1.00 95.88 229 LYS A C 1
ATOM 1864 O O . LYS A 1 229 ? 11.404 -2.976 -19.358 1.00 95.88 229 LYS A O 1
ATOM 1869 N N . LYS A 1 230 ? 11.361 -1.321 -17.842 1.00 95.06 230 LYS A N 1
ATOM 1870 C CA . LYS A 1 230 ? 10.209 -0.577 -18.394 1.00 95.06 230 LYS A CA 1
ATOM 1871 C C . LYS A 1 230 ? 10.342 -0.227 -19.880 1.00 95.06 230 LYS A C 1
ATOM 1873 O O . LYS A 1 230 ? 9.346 -0.184 -20.594 1.00 95.06 230 LYS A O 1
ATOM 1878 N N . HIS A 1 231 ? 11.554 0.044 -20.359 1.00 96.00 231 HIS A N 1
ATOM 1879 C CA . HIS A 1 231 ? 11.810 0.427 -21.751 1.00 96.00 231 HIS A C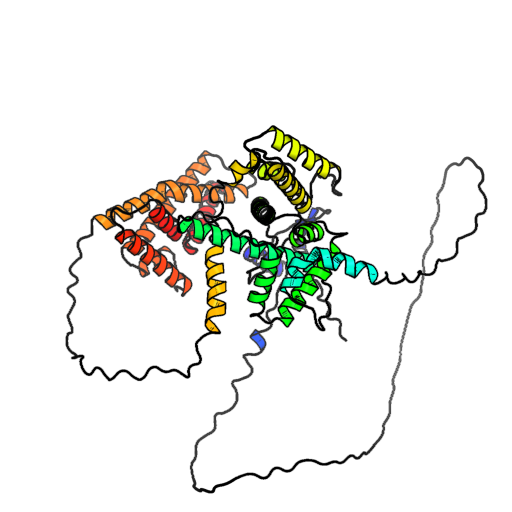A 1
ATOM 1880 C C . HIS A 1 231 ? 12.490 -0.669 -22.574 1.00 96.00 231 HIS A C 1
ATOM 1882 O O . HIS A 1 231 ? 13.137 -0.344 -23.572 1.00 96.00 231 HIS A O 1
ATOM 1888 N N . LYS A 1 232 ? 12.368 -1.943 -22.169 1.00 95.31 232 LYS A N 1
ATOM 1889 C CA . LYS A 1 232 ? 12.916 -3.101 -22.900 1.00 95.31 232 LYS A CA 1
ATOM 1890 C C . LYS A 1 232 ? 14.387 -2.891 -23.298 1.00 95.31 232 LYS A C 1
ATOM 1892 O O . LYS A 1 232 ? 14.780 -3.059 -24.447 1.00 95.31 232 LYS A O 1
ATOM 1897 N N . ALA A 1 233 ? 15.188 -2.403 -22.350 1.00 92.19 233 ALA A N 1
ATOM 1898 C CA . ALA A 1 233 ? 16.603 -2.065 -22.507 1.00 92.19 233 ALA A CA 1
ATOM 1899 C C . ALA A 1 233 ? 16.948 -1.010 -23.587 1.00 92.19 233 ALA A C 1
ATOM 1901 O O . ALA A 1 233 ? 18.119 -0.857 -23.945 1.00 92.19 233 ALA A O 1
ATOM 1902 N N . ASN A 1 234 ? 15.985 -0.211 -24.070 1.00 96.12 234 ASN A N 1
ATOM 1903 C CA . ASN A 1 234 ? 16.266 0.909 -24.972 1.00 96.12 234 ASN A CA 1
ATOM 1904 C C . ASN A 1 234 ? 17.079 1.998 -24.253 1.00 96.12 234 ASN A C 1
ATOM 1906 O O . ASN A 1 234 ? 16.534 2.911 -23.627 1.00 96.12 234 ASN A O 1
ATOM 1910 N N . LYS A 1 235 ? 18.406 1.924 -24.393 1.00 95.12 235 LYS A N 1
ATOM 1911 C CA . LYS A 1 235 ? 19.373 2.787 -23.702 1.00 95.12 235 LYS A CA 1
ATOM 1912 C C . LYS A 1 235 ? 19.065 4.279 -23.833 1.00 95.12 235 LYS A C 1
ATOM 1914 O O . LYS A 1 235 ? 19.206 5.010 -22.858 1.00 95.12 235 LYS A O 1
ATOM 1919 N N . LYS A 1 236 ? 18.622 4.740 -25.008 1.00 95.31 236 LYS A N 1
ATOM 1920 C CA . LYS A 1 236 ? 18.321 6.161 -25.238 1.00 95.31 236 LYS A CA 1
ATOM 1921 C C . LYS A 1 236 ? 17.104 6.616 -24.430 1.00 95.31 236 LYS A C 1
ATOM 1923 O O . LYS A 1 236 ? 17.144 7.694 -23.847 1.00 95.31 236 LYS A O 1
ATOM 1928 N N . LEU A 1 237 ? 16.045 5.804 -24.380 1.00 95.94 237 LEU A N 1
ATOM 1929 C CA . LEU A 1 237 ? 14.852 6.105 -23.581 1.00 95.94 237 LEU A CA 1
ATOM 1930 C C . LEU A 1 237 ? 15.141 6.023 -22.082 1.00 95.94 237 LEU A C 1
ATOM 1932 O O . LEU A 1 237 ? 14.706 6.901 -21.342 1.00 95.94 237 LEU A O 1
ATOM 1936 N N . VAL A 1 238 ? 15.913 5.026 -21.643 1.00 96.38 238 VAL A N 1
ATOM 1937 C CA . VAL A 1 238 ? 16.356 4.901 -20.244 1.00 96.38 238 VAL A CA 1
ATOM 1938 C C . VAL A 1 238 ? 17.122 6.151 -19.816 1.00 96.38 238 VAL A C 1
ATOM 1940 O O . VAL A 1 238 ? 16.757 6.797 -18.837 1.00 96.38 238 VAL A O 1
ATOM 1943 N N . GLN A 1 239 ? 18.136 6.545 -20.593 1.00 95.69 239 GLN A N 1
ATOM 1944 C CA . GLN A 1 239 ? 18.915 7.754 -20.326 1.00 95.69 239 GLN A CA 1
ATOM 1945 C C . GLN A 1 239 ? 18.041 9.016 -20.335 1.00 95.69 239 GLN A C 1
ATOM 1947 O O . GLN A 1 239 ? 18.189 9.848 -19.447 1.00 95.69 239 GLN A O 1
ATOM 1952 N N . GLN A 1 240 ? 17.132 9.167 -21.307 1.00 96.00 240 GLN A N 1
ATOM 1953 C CA . GLN A 1 240 ? 16.237 10.326 -21.379 1.00 96.00 240 GLN A CA 1
ATOM 1954 C C . GLN A 1 240 ? 15.361 10.433 -20.124 1.00 96.00 240 GLN A C 1
ATOM 1956 O O . GLN A 1 240 ? 15.318 11.500 -19.526 1.00 96.00 240 GLN A O 1
ATOM 1961 N N . ASN A 1 241 ? 14.715 9.347 -19.689 1.00 97.12 241 ASN A N 1
ATOM 1962 C CA . ASN A 1 241 ? 13.835 9.378 -18.516 1.00 97.12 241 ASN A CA 1
ATOM 1963 C C . ASN A 1 241 ? 14.601 9.655 -17.217 1.00 97.12 241 ASN A C 1
ATOM 1965 O O . ASN A 1 241 ? 14.141 10.442 -16.396 1.00 97.12 241 ASN A O 1
ATOM 1969 N N . ILE A 1 242 ? 15.792 9.072 -17.046 1.00 97.00 242 ILE A N 1
ATOM 1970 C CA . ILE A 1 242 ? 16.655 9.359 -15.889 1.00 97.00 242 ILE A CA 1
ATOM 1971 C C . ILE A 1 242 ? 17.058 10.839 -15.872 1.00 97.00 242 ILE A C 1
ATOM 1973 O O . ILE A 1 242 ? 16.973 11.496 -14.837 1.00 97.00 242 ILE A O 1
ATOM 1977 N N . GLN A 1 243 ? 17.458 11.387 -17.021 1.00 95.88 243 GLN A N 1
ATOM 1978 C CA . GLN A 1 243 ? 17.832 12.797 -17.145 1.00 95.88 243 GLN A CA 1
ATOM 1979 C C . GLN A 1 243 ? 16.646 13.740 -16.896 1.00 95.88 243 GLN A C 1
ATOM 1981 O O . GLN A 1 243 ? 16.800 14.765 -16.230 1.00 95.88 243 GLN A O 1
ATOM 1986 N N . ASP A 1 244 ? 15.461 13.394 -17.399 1.00 96.44 244 ASP A N 1
ATOM 1987 C CA . ASP A 1 244 ? 14.223 14.147 -17.182 1.00 96.44 244 ASP A CA 1
ATOM 1988 C C . ASP A 1 244 ? 13.833 14.148 -15.700 1.00 96.44 244 ASP A C 1
ATOM 1990 O O . ASP A 1 244 ? 13.495 15.202 -15.150 1.00 96.44 244 ASP A O 1
ATOM 1994 N N . LEU A 1 245 ? 13.942 12.991 -15.039 1.00 97.38 245 LEU A N 1
ATOM 1995 C CA . LEU A 1 245 ? 13.693 12.826 -13.610 1.00 97.38 245 LEU A CA 1
ATOM 1996 C C . LEU A 1 245 ? 14.648 13.685 -12.774 1.00 97.38 245 LEU A C 1
ATOM 1998 O O . LEU A 1 245 ? 14.181 14.542 -12.028 1.00 97.38 245 LEU A O 1
ATOM 2002 N N . ILE A 1 246 ? 15.966 13.534 -12.952 1.00 96.38 246 ILE A N 1
ATOM 2003 C CA . ILE A 1 246 ? 16.981 14.298 -12.202 1.00 96.38 246 ILE A CA 1
ATOM 2004 C C . ILE A 1 246 ? 16.796 15.803 -12.422 1.00 96.38 246 ILE A C 1
ATOM 2006 O O . ILE A 1 246 ? 16.778 16.578 -11.468 1.00 96.38 246 ILE A O 1
ATOM 2010 N N . CYS A 1 247 ? 16.596 16.238 -13.673 1.00 95.69 247 CYS A N 1
ATOM 2011 C CA . CYS A 1 247 ? 16.400 17.655 -13.980 1.00 95.69 247 CYS A CA 1
ATOM 2012 C C . CYS A 1 247 ? 15.132 18.226 -13.326 1.00 95.69 247 CYS A C 1
ATOM 2014 O O . CYS A 1 247 ? 15.110 19.402 -12.954 1.00 95.69 247 CYS A O 1
ATOM 2016 N N . SER A 1 248 ? 14.082 17.413 -13.196 1.00 97.44 248 SER A N 1
ATOM 2017 C CA . SER A 1 248 ? 12.824 17.816 -12.564 1.00 97.44 248 SER A CA 1
ATOM 2018 C C . SER A 1 248 ? 12.938 17.847 -11.039 1.00 97.44 248 SER A C 1
ATOM 2020 O O . SER A 1 248 ? 12.492 18.815 -10.431 1.00 97.44 248 SER A O 1
ATOM 2022 N N . ILE A 1 249 ? 13.604 16.868 -10.424 1.00 97.19 249 ILE A N 1
ATOM 2023 C CA . ILE A 1 249 ? 13.895 16.864 -8.981 1.00 97.19 249 ILE A CA 1
ATOM 2024 C C . ILE A 1 249 ? 14.706 18.105 -8.605 1.00 97.19 249 ILE A C 1
ATOM 2026 O O . ILE A 1 249 ? 14.304 18.871 -7.734 1.00 97.19 249 ILE A O 1
ATOM 2030 N N . GLU A 1 250 ? 15.787 18.382 -9.333 1.00 95.88 250 GLU A N 1
ATOM 2031 C CA . GLU A 1 250 ? 16.635 19.554 -9.097 1.00 95.88 250 GLU A CA 1
ATOM 2032 C C . GLU A 1 250 ? 15.901 20.886 -9.251 1.00 95.88 250 GLU A C 1
ATOM 2034 O O . GLU A 1 250 ? 16.174 21.858 -8.542 1.00 95.88 250 GLU A O 1
ATOM 2039 N N . LEU A 1 251 ? 14.946 20.945 -10.179 1.00 96.19 251 LEU A N 1
ATOM 2040 C CA . LEU A 1 251 ? 14.107 22.121 -10.356 1.00 96.19 251 LEU A CA 1
ATOM 2041 C C . LEU A 1 251 ? 13.223 22.380 -9.128 1.00 96.19 251 LEU A C 1
ATOM 2043 O O . LEU A 1 251 ? 13.000 23.545 -8.790 1.00 96.19 251 LEU A O 1
ATOM 2047 N N . HIS A 1 252 ? 12.730 21.319 -8.484 1.00 97.44 252 HIS A N 1
ATOM 2048 C CA . HIS A 1 252 ? 11.675 21.399 -7.474 1.00 97.44 252 HIS A CA 1
ATOM 2049 C C . HIS A 1 252 ? 12.148 21.213 -6.027 1.00 97.44 252 HIS A C 1
ATOM 2051 O O . HIS A 1 252 ? 11.456 21.685 -5.129 1.00 97.44 252 HIS A O 1
ATOM 2057 N N . ARG A 1 253 ? 13.322 20.617 -5.769 1.00 96.38 253 ARG A N 1
ATOM 2058 C CA . ARG A 1 253 ? 13.795 20.270 -4.407 1.00 96.38 253 ARG A CA 1
ATOM 2059 C C . ARG A 1 253 ? 13.868 21.442 -3.428 1.00 96.38 253 ARG A C 1
ATOM 2061 O O . ARG A 1 253 ? 13.706 21.272 -2.234 1.00 96.38 253 ARG A O 1
ATOM 2068 N N . ARG A 1 254 ? 14.042 22.675 -3.916 1.00 95.81 254 ARG A N 1
ATOM 2069 C CA . ARG A 1 254 ? 14.028 23.869 -3.045 1.00 95.81 254 ARG A CA 1
ATOM 2070 C C . ARG A 1 254 ? 12.637 24.273 -2.557 1.00 95.81 254 ARG A C 1
ATOM 2072 O O . ARG A 1 254 ? 12.542 25.074 -1.636 1.00 95.81 254 ARG A O 1
ATOM 2079 N N . ALA A 1 255 ? 11.586 23.815 -3.229 1.00 96.56 255 ALA A N 1
ATOM 2080 C CA . ALA A 1 255 ? 10.205 24.216 -2.980 1.00 96.56 255 ALA A CA 1
ATOM 2081 C C . ALA A 1 255 ? 9.307 23.052 -2.528 1.00 96.56 255 ALA A C 1
ATOM 2083 O O . ALA A 1 255 ? 8.175 23.297 -2.124 1.00 96.56 255 ALA A O 1
ATOM 2084 N N . SER A 1 256 ? 9.782 21.808 -2.613 1.00 97.06 256 SER A N 1
ATOM 2085 C CA . SER A 1 256 ? 9.042 20.593 -2.261 1.00 97.06 256 SER A CA 1
ATOM 2086 C C . SER A 1 256 ? 9.936 19.689 -1.421 1.00 97.06 256 SER A C 1
ATOM 2088 O O . SER A 1 256 ? 11.027 19.318 -1.858 1.00 97.06 256 SER A O 1
ATOM 2090 N N . GLN A 1 257 ? 9.461 19.348 -0.221 1.00 97.06 257 GLN A N 1
ATOM 2091 C CA . GLN A 1 257 ? 10.170 18.467 0.711 1.00 97.06 257 GLN A CA 1
ATOM 2092 C C . GLN A 1 257 ? 10.280 17.046 0.158 1.00 97.06 257 GLN A C 1
ATOM 2094 O O . GLN A 1 257 ? 11.290 16.385 0.355 1.00 97.06 257 GLN A O 1
ATOM 2099 N N . GLU A 1 258 ? 9.282 16.606 -0.607 1.00 97.19 258 GLU A N 1
ATOM 2100 C CA . GLU A 1 258 ? 9.268 15.309 -1.281 1.00 97.19 258 GLU A CA 1
ATOM 2101 C C . GLU A 1 258 ? 10.437 15.205 -2.258 1.00 97.19 258 GLU A C 1
ATOM 2103 O O . GLU A 1 258 ? 11.181 14.224 -2.252 1.00 97.19 258 GLU A O 1
ATOM 2108 N N . ALA A 1 259 ? 10.603 16.226 -3.107 1.00 97.75 259 ALA A N 1
ATOM 2109 C CA . ALA A 1 259 ? 11.667 16.253 -4.100 1.00 97.75 259 ALA A CA 1
ATOM 2110 C C . ALA A 1 259 ? 13.053 16.315 -3.438 1.00 97.75 259 ALA A C 1
ATOM 2112 O O . ALA A 1 259 ? 13.986 15.693 -3.940 1.00 97.75 259 ALA A O 1
ATOM 2113 N N . ASP A 1 260 ? 13.196 17.017 -2.310 1.00 97.94 260 ASP A N 1
ATOM 2114 C CA . ASP A 1 260 ? 14.460 17.059 -1.563 1.00 97.94 260 ASP A CA 1
ATOM 2115 C C . ASP A 1 260 ? 14.771 15.746 -0.830 1.00 97.94 260 ASP A C 1
ATOM 2117 O O . ASP A 1 260 ? 15.916 15.285 -0.822 1.00 97.94 260 ASP A O 1
ATOM 2121 N N . LEU A 1 261 ? 13.749 15.086 -0.285 1.00 98.06 261 LEU A N 1
ATOM 2122 C CA . LEU A 1 261 ? 13.883 13.757 0.301 1.00 98.06 261 LEU A CA 1
ATOM 2123 C C . LEU A 1 261 ? 14.301 12.729 -0.760 1.00 98.06 261 LEU A C 1
ATOM 2125 O O . LEU A 1 261 ? 15.256 11.980 -0.564 1.00 98.06 261 LEU A O 1
ATOM 2129 N N . PHE A 1 262 ? 13.651 12.738 -1.924 1.00 98.12 262 PHE A N 1
ATOM 2130 C CA . PHE A 1 262 ? 14.017 11.858 -3.036 1.00 98.12 262 PHE A CA 1
ATOM 2131 C C . PHE A 1 262 ? 15.437 12.136 -3.538 1.00 98.12 262 PHE A C 1
ATOM 2133 O O . PHE A 1 262 ? 16.201 11.202 -3.788 1.00 98.12 262 PHE A O 1
ATOM 2140 N N . ALA A 1 263 ? 15.820 13.414 -3.642 1.00 97.75 263 ALA A N 1
ATOM 2141 C CA . ALA A 1 263 ? 17.192 13.810 -3.944 1.00 97.75 263 ALA A CA 1
ATOM 2142 C C . ALA A 1 263 ? 18.188 13.245 -2.919 1.00 97.75 263 ALA A C 1
ATOM 2144 O O . ALA A 1 263 ? 19.247 12.766 -3.312 1.00 97.75 263 ALA A O 1
ATOM 2145 N N . SER A 1 264 ? 17.827 13.229 -1.632 1.00 97.56 264 SER A N 1
ATOM 2146 C CA . SER A 1 264 ? 18.660 12.681 -0.554 1.00 97.56 264 SER A CA 1
ATOM 2147 C C . SER A 1 264 ? 18.869 11.164 -0.668 1.00 97.56 264 SER A C 1
ATOM 2149 O O . SER A 1 264 ? 19.969 10.678 -0.409 1.00 97.56 264 SER A O 1
ATOM 2151 N N . PHE A 1 265 ? 17.863 10.403 -1.115 1.00 97.69 265 PHE A N 1
ATOM 2152 C CA . PHE A 1 265 ? 18.046 8.979 -1.436 1.00 97.69 265 PHE A CA 1
ATOM 2153 C C . PHE A 1 265 ? 18.895 8.769 -2.699 1.00 97.69 265 PHE A C 1
ATOM 2155 O O . PHE A 1 265 ? 19.714 7.852 -2.761 1.00 97.69 265 PHE A O 1
ATOM 2162 N N . LEU A 1 266 ? 18.731 9.619 -3.719 1.00 96.88 266 LEU A N 1
ATOM 2163 C CA . LEU A 1 266 ? 19.537 9.556 -4.944 1.00 96.88 266 LEU A CA 1
ATOM 2164 C C . LEU A 1 266 ? 21.019 9.856 -4.695 1.00 96.88 266 LEU A C 1
ATOM 2166 O O . LEU A 1 266 ? 21.879 9.204 -5.290 1.00 96.88 266 LEU A O 1
ATOM 2170 N N . SER A 1 267 ? 21.304 10.829 -3.831 1.00 96.00 267 SER A N 1
ATOM 2171 C CA . SER A 1 267 ? 22.660 11.214 -3.435 1.00 96.00 267 SER A CA 1
ATOM 2172 C C . SER A 1 267 ? 23.261 10.297 -2.370 1.00 96.00 267 SER A C 1
ATOM 2174 O O . SER A 1 267 ? 24.398 10.508 -1.956 1.00 96.00 267 SER A O 1
ATOM 2176 N N . GLN A 1 268 ? 22.521 9.258 -1.956 1.00 95.06 268 GLN A N 1
ATOM 2177 C CA . GLN A 1 268 ? 22.918 8.295 -0.926 1.00 95.06 268 GLN A CA 1
ATOM 2178 C C . GLN A 1 268 ? 23.238 8.955 0.422 1.00 95.06 268 GLN A C 1
ATOM 2180 O O . GLN A 1 268 ? 24.049 8.449 1.194 1.00 95.06 268 GLN A O 1
ATOM 2185 N N . LYS A 1 269 ? 22.592 10.089 0.722 1.00 96.12 269 LYS A N 1
ATOM 2186 C CA . LYS A 1 269 ? 22.596 10.665 2.071 1.00 96.12 269 LYS A CA 1
ATOM 2187 C C . LYS A 1 269 ? 21.881 9.731 3.055 1.00 96.12 269 LYS A C 1
ATOM 2189 O O . LYS A 1 269 ? 22.319 9.596 4.190 1.00 96.12 269 LYS A O 1
ATOM 2194 N N . TYR A 1 270 ? 20.810 9.094 2.588 1.00 97.06 270 TYR A N 1
ATOM 2195 C CA . TYR A 1 270 ? 20.158 7.964 3.245 1.00 97.06 270 TYR A CA 1
ATOM 2196 C C . TYR A 1 270 ? 20.518 6.687 2.487 1.00 97.06 270 TYR A C 1
ATOM 2198 O O . TYR A 1 270 ? 20.530 6.682 1.249 1.00 97.06 270 TYR A O 1
ATOM 2206 N N . ASP A 1 271 ? 20.827 5.617 3.212 1.00 95.38 271 ASP A N 1
ATOM 2207 C CA . ASP A 1 271 ? 21.250 4.356 2.604 1.00 95.38 271 ASP A CA 1
ATOM 2208 C C . ASP A 1 271 ? 20.071 3.430 2.249 1.00 95.38 271 ASP A C 1
ATOM 2210 O O . ASP A 1 271 ? 18.897 3.802 2.317 1.00 95.38 271 ASP A O 1
ATOM 2214 N N . ALA A 1 272 ? 20.378 2.206 1.805 1.00 94.75 272 ALA A N 1
ATOM 2215 C CA . ALA A 1 272 ? 19.360 1.239 1.403 1.00 94.75 272 ALA A CA 1
ATOM 2216 C C . ALA A 1 272 ? 18.433 0.829 2.562 1.00 94.75 272 ALA A C 1
ATOM 2218 O O . ALA A 1 272 ? 17.241 0.633 2.332 1.00 94.75 272 ALA A O 1
ATOM 2219 N N . ARG A 1 273 ? 18.947 0.735 3.795 1.00 93.56 273 ARG A N 1
ATOM 2220 C CA . ARG A 1 273 ? 18.139 0.366 4.969 1.00 93.56 273 ARG A CA 1
ATOM 2221 C C . ARG A 1 273 ? 17.208 1.506 5.360 1.00 93.56 273 ARG A C 1
ATOM 2223 O O . ARG A 1 273 ? 16.040 1.262 5.642 1.00 93.56 273 ARG A O 1
ATOM 2230 N N . ASP A 1 274 ? 17.706 2.739 5.309 1.00 96.25 274 ASP A N 1
ATOM 2231 C CA . ASP A 1 274 ? 16.905 3.942 5.553 1.00 96.25 274 ASP A CA 1
ATOM 2232 C C . ASP A 1 274 ? 15.756 4.049 4.534 1.00 96.25 274 ASP A C 1
ATOM 2234 O O . ASP A 1 274 ? 14.621 4.367 4.889 1.00 96.25 274 ASP A O 1
ATOM 2238 N N . LEU A 1 275 ? 16.022 3.715 3.265 1.00 96.50 275 LEU A N 1
ATOM 2239 C CA . LEU A 1 275 ? 14.988 3.664 2.233 1.00 96.50 275 LEU A CA 1
ATOM 2240 C C . LEU A 1 275 ? 13.943 2.578 2.513 1.00 96.50 275 LEU A C 1
ATOM 2242 O O . LEU A 1 275 ? 12.753 2.855 2.397 1.00 96.50 275 LEU A O 1
ATOM 2246 N N . VAL A 1 276 ? 14.353 1.359 2.874 1.00 94.69 276 VAL A N 1
ATOM 2247 C CA . VAL A 1 276 ? 13.409 0.273 3.203 1.00 94.69 276 VAL A CA 1
ATOM 2248 C C . VAL A 1 276 ? 12.516 0.676 4.377 1.00 94.69 276 VAL A C 1
ATOM 2250 O O . VAL A 1 276 ? 11.296 0.544 4.284 1.00 94.69 276 VAL A O 1
ATOM 2253 N N . PHE A 1 277 ? 13.100 1.254 5.429 1.00 95.50 277 PHE A N 1
ATOM 2254 C CA . PHE A 1 277 ? 12.358 1.794 6.567 1.00 95.50 277 PHE A CA 1
ATOM 2255 C C . PHE A 1 277 ? 11.350 2.876 6.147 1.00 95.50 277 PHE A C 1
ATOM 2257 O O . PHE A 1 277 ? 10.178 2.829 6.534 1.00 95.50 277 PHE A O 1
ATOM 2264 N N . PHE A 1 278 ? 11.783 3.831 5.318 1.00 97.69 278 PHE A N 1
ATOM 2265 C CA . PHE A 1 278 ? 10.916 4.882 4.791 1.00 97.69 278 PHE A CA 1
ATOM 2266 C C . PHE A 1 278 ? 9.738 4.301 4.000 1.00 97.69 278 PHE A C 1
ATOM 2268 O O . PHE A 1 278 ? 8.593 4.683 4.240 1.00 97.69 278 PHE A O 1
ATOM 2275 N N . LEU A 1 279 ? 9.998 3.364 3.083 1.00 96.75 279 LEU A N 1
ATOM 2276 C CA . LEU A 1 279 ? 8.964 2.747 2.249 1.00 96.75 279 LEU A CA 1
ATOM 2277 C C . LEU A 1 279 ? 7.967 1.938 3.081 1.00 96.75 279 LEU A C 1
ATOM 2279 O O . LEU A 1 279 ? 6.762 2.021 2.843 1.00 96.75 279 LEU A O 1
ATOM 2283 N N . TYR A 1 280 ? 8.458 1.214 4.086 1.00 96.00 280 TYR A N 1
ATOM 2284 C CA . TYR A 1 280 ? 7.618 0.479 5.021 1.00 96.00 280 TYR A CA 1
ATOM 2285 C C . TYR A 1 280 ? 6.704 1.410 5.823 1.00 96.00 280 TYR A C 1
ATOM 2287 O O . TYR A 1 280 ? 5.484 1.244 5.818 1.00 96.00 280 TYR A O 1
ATOM 2295 N N . THR A 1 281 ? 7.274 2.452 6.431 1.00 96.69 281 THR A N 1
ATOM 2296 C CA . THR A 1 281 ? 6.506 3.463 7.168 1.00 96.69 281 THR A CA 1
ATOM 2297 C C . THR A 1 281 ? 5.472 4.136 6.268 1.00 96.69 281 THR A C 1
ATOM 2299 O O . THR A 1 281 ? 4.325 4.330 6.672 1.00 96.69 281 THR A O 1
ATOM 2302 N N . ARG A 1 282 ? 5.854 4.471 5.028 1.00 97.06 282 ARG A N 1
ATOM 2303 C CA . ARG A 1 282 ? 4.943 5.047 4.035 1.00 97.06 282 ARG A CA 1
ATOM 2304 C C . ARG A 1 282 ? 3.753 4.118 3.783 1.00 97.06 282 ARG A C 1
ATOM 2306 O O . ARG A 1 282 ? 2.623 4.591 3.805 1.00 97.06 282 ARG A O 1
ATOM 2313 N N . CYS A 1 283 ? 3.995 2.819 3.602 1.00 95.38 283 CYS A N 1
ATOM 2314 C CA . CYS A 1 283 ? 2.945 1.821 3.390 1.00 95.38 283 CYS A CA 1
ATOM 2315 C C . CYS A 1 283 ? 2.009 1.685 4.605 1.00 95.38 283 CYS A C 1
ATOM 2317 O O . CYS A 1 283 ? 0.789 1.681 4.442 1.00 95.38 283 CYS A O 1
ATOM 2319 N N . LEU A 1 284 ? 2.555 1.634 5.826 1.00 95.44 284 LEU A N 1
ATOM 2320 C CA . LEU A 1 284 ? 1.744 1.620 7.051 1.00 95.44 284 LEU A CA 1
ATOM 2321 C C . LEU A 1 284 ? 0.847 2.852 7.145 1.00 95.44 284 LEU A C 1
ATOM 2323 O O . LEU A 1 284 ? -0.324 2.756 7.509 1.00 95.44 284 LEU A O 1
ATOM 2327 N N . LEU A 1 285 ? 1.393 4.012 6.790 1.00 96.31 285 LEU A N 1
ATOM 2328 C CA . LEU A 1 285 ? 0.650 5.255 6.817 1.00 96.31 285 LEU A CA 1
ATOM 2329 C C . LEU A 1 285 ? -0.468 5.274 5.768 1.00 96.31 285 LEU A C 1
ATOM 2331 O O . LEU A 1 285 ? -1.571 5.684 6.108 1.00 96.31 285 LEU A O 1
ATOM 2335 N N . GLU A 1 286 ? -0.212 4.802 4.541 1.00 94.69 286 GLU A N 1
ATOM 2336 C CA . GLU A 1 286 ? -1.226 4.614 3.487 1.00 94.69 286 GLU A CA 1
ATOM 2337 C C . GLU A 1 286 ? -2.393 3.742 3.975 1.00 94.69 286 GLU A C 1
ATOM 2339 O O . GLU A 1 286 ? -3.555 4.129 3.814 1.00 94.69 286 GLU A O 1
ATOM 2344 N N . LYS A 1 287 ? -2.086 2.610 4.630 1.00 92.62 287 LYS A N 1
ATOM 2345 C CA . LYS A 1 287 ? -3.086 1.713 5.235 1.00 92.62 287 LYS A CA 1
ATOM 2346 C C . LYS A 1 287 ? -3.891 2.424 6.326 1.00 92.62 287 LYS A C 1
ATOM 2348 O O . LYS A 1 287 ? -5.116 2.378 6.305 1.00 92.62 287 LYS A O 1
ATOM 2353 N N . GLU A 1 288 ? -3.218 3.121 7.240 1.00 94.25 288 GLU A N 1
ATOM 2354 C CA . GLU A 1 288 ? -3.864 3.783 8.380 1.00 94.25 288 GLU A CA 1
ATOM 2355 C C . GLU A 1 288 ? -4.827 4.901 7.967 1.00 94.25 288 GLU A C 1
ATOM 2357 O O . GLU A 1 288 ? -5.856 5.107 8.607 1.00 94.25 288 GLU A O 1
ATOM 2362 N N . ILE A 1 289 ? -4.496 5.646 6.912 1.00 93.81 289 ILE A N 1
ATOM 2363 C CA . ILE A 1 289 ? -5.328 6.757 6.430 1.00 93.81 289 ILE A CA 1
ATOM 2364 C C . ILE A 1 289 ? -6.297 6.346 5.314 1.00 93.81 289 ILE A C 1
ATOM 2366 O O . ILE A 1 289 ? -7.096 7.175 4.883 1.00 93.81 289 ILE A O 1
ATOM 2370 N N . GLY A 1 290 ? -6.219 5.104 4.828 1.00 90.12 290 GLY A N 1
ATOM 2371 C CA . GLY A 1 290 ? -7.078 4.593 3.761 1.00 90.12 290 GLY A CA 1
ATOM 2372 C C . GLY A 1 290 ? -6.861 5.271 2.404 1.00 90.12 290 GLY A C 1
ATOM 2373 O O . GLY A 1 290 ? -7.813 5.429 1.642 1.00 90.12 290 GLY A O 1
ATOM 2374 N N . VAL A 1 291 ? -5.633 5.698 2.079 1.00 91.38 291 VAL A N 1
ATOM 2375 C CA . VAL A 1 291 ? -5.314 6.309 0.771 1.00 91.38 291 VAL A CA 1
ATOM 2376 C C . VAL A 1 291 ? -4.150 5.595 0.088 1.00 91.38 291 VAL A C 1
ATOM 2378 O O . VAL A 1 291 ? -3.369 4.904 0.730 1.00 91.38 291 VAL A O 1
ATOM 2381 N N . LYS A 1 292 ? -4.010 5.788 -1.228 1.00 90.69 292 LYS A N 1
ATOM 2382 C CA . LYS A 1 292 ? -2.857 5.314 -2.010 1.00 90.69 292 LYS A CA 1
ATOM 2383 C C . LYS A 1 292 ? -2.167 6.504 -2.689 1.00 90.69 292 LYS A C 1
ATOM 2385 O O . LYS A 1 292 ? -2.842 7.337 -3.302 1.00 90.69 292 LYS A O 1
ATOM 2390 N N . PHE A 1 293 ? -0.840 6.583 -2.589 1.00 91.88 293 PHE A N 1
ATOM 2391 C CA . PHE A 1 293 ? -0.027 7.677 -3.140 1.00 91.88 293 PHE A CA 1
ATOM 2392 C C . PHE A 1 293 ? 0.455 7.433 -4.575 1.00 91.88 293 PHE A C 1
ATOM 2394 O O . PHE A 1 293 ? 0.870 8.375 -5.248 1.00 91.88 293 PHE A O 1
ATOM 2401 N N . SER A 1 294 ? 0.378 6.196 -5.078 1.00 88.88 294 SER A N 1
ATOM 2402 C CA . SER A 1 294 ? 0.827 5.836 -6.431 1.00 88.88 294 SER A CA 1
ATOM 2403 C C . SER A 1 294 ? -0.292 5.262 -7.303 1.00 88.88 294 SER A C 1
ATOM 2405 O O . SER A 1 294 ? -1.207 4.587 -6.827 1.00 88.88 294 SER A O 1
ATOM 2407 N N . ALA A 1 295 ? -0.184 5.532 -8.609 1.00 79.06 295 ALA A N 1
ATOM 2408 C CA . ALA A 1 295 ? -1.032 4.958 -9.656 1.00 79.06 295 ALA A CA 1
ATOM 2409 C C . ALA A 1 295 ? -0.515 3.602 -10.169 1.00 79.06 295 ALA A C 1
ATOM 2411 O O . ALA A 1 295 ? -1.147 2.996 -11.037 1.00 79.06 295 ALA A O 1
ATOM 2412 N N . PHE A 1 296 ? 0.668 3.175 -9.722 1.00 78.25 296 PHE A N 1
ATOM 2413 C CA . PHE A 1 296 ? 1.405 2.076 -10.329 1.00 78.25 296 PHE A CA 1
ATOM 2414 C C . PHE A 1 296 ? 0.582 0.777 -10.349 1.00 78.25 296 PHE A C 1
ATOM 2416 O O . PHE A 1 296 ? -0.062 0.420 -9.366 1.00 78.25 296 PHE A O 1
ATOM 2423 N N . GLY A 1 297 ? 0.584 0.091 -11.497 1.00 63.94 297 GLY A N 1
ATOM 2424 C CA . GLY A 1 297 ? -0.064 -1.213 -11.691 1.00 63.94 297 GLY A CA 1
ATOM 2425 C C . GLY A 1 297 ? -1.568 -1.190 -11.986 1.00 63.94 297 GLY A C 1
ATOM 2426 O O . GLY A 1 297 ? -2.098 -2.195 -12.446 1.00 63.94 297 GLY A O 1
ATOM 2427 N N . LYS A 1 298 ? -2.282 -0.074 -11.798 1.00 64.62 298 LYS A N 1
ATOM 2428 C CA . LYS A 1 298 ? -3.751 -0.099 -11.887 1.00 64.62 298 LYS A CA 1
ATOM 2429 C C . LYS A 1 298 ? -4.290 0.298 -13.258 1.00 64.62 298 LYS A C 1
ATOM 2431 O O . LYS A 1 298 ? -4.067 1.410 -13.731 1.00 64.62 298 LYS A O 1
ATOM 2436 N N . VAL A 1 299 ? -5.091 -0.597 -13.846 1.00 49.53 299 VAL A N 1
ATOM 2437 C CA . VAL A 1 299 ? -5.887 -0.345 -15.067 1.00 49.53 299 VAL A CA 1
ATOM 2438 C C . VAL A 1 299 ? -6.952 0.733 -14.810 1.00 49.53 299 VAL A C 1
ATOM 2440 O O . VAL A 1 299 ? -7.240 1.553 -15.683 1.00 49.53 299 VAL A O 1
ATOM 2443 N N . ASN A 1 300 ? -7.449 0.805 -13.570 1.00 48.44 300 ASN A N 1
ATOM 2444 C CA . ASN A 1 300 ? -8.361 1.841 -13.099 1.00 48.44 300 ASN A CA 1
ATOM 2445 C C . ASN A 1 300 ? -7.639 2.756 -12.101 1.00 48.44 300 ASN A C 1
ATOM 2447 O O . ASN A 1 300 ? -7.279 2.296 -11.015 1.00 48.44 300 ASN A O 1
ATOM 2451 N N . PRO A 1 301 ? -7.424 4.045 -12.418 1.00 52.59 301 PRO A N 1
ATOM 2452 C CA . PRO A 1 301 ? -6.839 4.973 -11.468 1.00 52.59 301 PRO A CA 1
ATOM 2453 C C . PRO A 1 301 ? -7.858 5.229 -10.357 1.00 52.59 301 PRO A C 1
ATOM 2455 O O . PRO A 1 301 ? -8.691 6.129 -10.451 1.00 52.59 301 PRO A O 1
ATOM 2458 N N . ILE A 1 302 ? -7.782 4.433 -9.289 1.00 58.34 302 ILE A N 1
ATOM 2459 C CA . ILE A 1 302 ? -8.231 4.864 -7.963 1.00 58.34 302 ILE A CA 1
ATOM 2460 C C . ILE A 1 302 ? -7.638 6.257 -7.736 1.00 58.34 302 ILE A C 1
ATOM 2462 O O . ILE A 1 302 ? -6.506 6.506 -8.156 1.00 58.34 302 ILE A O 1
ATOM 2466 N N . LYS A 1 303 ? -8.414 7.173 -7.141 1.00 73.62 303 LYS A N 1
ATOM 2467 C CA . LYS A 1 303 ? -7.985 8.553 -6.875 1.00 73.62 303 LYS A CA 1
ATOM 2468 C C . LYS A 1 303 ? -6.629 8.518 -6.162 1.00 73.62 303 LYS A C 1
ATOM 2470 O O . LYS A 1 303 ? -6.554 8.199 -4.981 1.00 73.62 303 LYS A O 1
ATOM 2475 N N . VAL A 1 304 ? -5.564 8.801 -6.907 1.00 84.06 304 VAL A N 1
ATOM 2476 C CA . VAL A 1 304 ? -4.215 8.888 -6.359 1.00 84.06 304 VAL A CA 1
ATOM 2477 C C . VAL A 1 304 ? -4.144 10.184 -5.583 1.00 84.06 304 VAL A C 1
ATOM 2479 O O . VAL A 1 304 ? -4.334 11.265 -6.149 1.00 84.06 304 VAL A O 1
ATOM 2482 N N . THR A 1 305 ? -3.912 10.068 -4.284 1.00 91.25 305 THR A N 1
ATOM 2483 C CA . THR A 1 305 ? -3.839 11.229 -3.408 1.00 91.25 305 THR A CA 1
ATOM 2484 C C . THR A 1 305 ? -2.422 11.774 -3.444 1.00 91.25 305 THR A C 1
ATOM 2486 O O . THR A 1 305 ? -1.463 11.055 -3.189 1.00 91.25 305 THR A O 1
ATOM 2489 N N . ASP A 1 306 ? -2.280 13.060 -3.756 1.00 93.19 306 ASP A N 1
ATOM 2490 C CA . ASP A 1 306 ? -0.985 13.733 -3.677 1.00 93.19 306 ASP A CA 1
ATOM 2491 C C . ASP A 1 306 ? -0.559 13.825 -2.199 1.00 93.19 306 ASP A C 1
ATOM 2493 O O . ASP A 1 306 ? -1.282 14.453 -1.413 1.00 93.19 306 ASP A O 1
ATOM 2497 N N . PRO A 1 307 ? 0.583 13.235 -1.794 1.00 94.31 307 PRO A N 1
ATOM 2498 C CA . PRO A 1 307 ? 0.996 13.185 -0.391 1.00 94.31 307 PRO A CA 1
ATOM 2499 C C . PRO A 1 307 ? 1.185 14.579 0.229 1.00 94.31 307 PRO A C 1
ATOM 2501 O O . PRO A 1 307 ? 1.039 14.737 1.441 1.00 94.31 307 PRO A O 1
ATOM 2504 N N . ARG A 1 308 ? 1.404 15.618 -0.592 1.00 93.81 308 ARG A N 1
ATOM 2505 C CA . ARG A 1 308 ? 1.489 17.027 -0.160 1.00 93.81 308 ARG A CA 1
ATOM 2506 C C . ARG A 1 308 ? 0.187 17.570 0.414 1.00 93.81 308 ARG A C 1
ATOM 2508 O O . ARG A 1 308 ? 0.199 18.514 1.201 1.00 93.81 308 ARG A O 1
ATOM 2515 N N . ASN A 1 309 ? -0.934 16.996 -0.012 1.00 94.00 309 ASN A N 1
ATOM 2516 C CA . ASN A 1 309 ? -2.270 17.410 0.401 1.00 94.00 309 ASN A CA 1
ATOM 2517 C C . ASN A 1 309 ? -2.788 16.584 1.585 1.00 94.00 309 ASN A C 1
ATOM 2519 O O . ASN A 1 309 ? -3.902 16.817 2.052 1.00 94.00 309 ASN A O 1
ATOM 2523 N N . VAL A 1 310 ? -2.002 15.617 2.067 1.00 94.50 310 VAL A N 1
ATOM 2524 C CA . VAL A 1 310 ? -2.371 14.775 3.201 1.00 94.50 310 VAL A CA 1
ATOM 2525 C C . VAL A 1 310 ? -1.822 15.375 4.483 1.00 94.50 310 VAL A C 1
ATOM 2527 O O . VAL A 1 310 ? -0.616 15.569 4.640 1.00 94.50 310 VAL A O 1
ATOM 2530 N N . SER A 1 311 ? -2.728 15.617 5.424 1.00 95.06 311 SER A N 1
ATOM 2531 C CA . SER A 1 311 ? -2.414 16.142 6.747 1.00 95.06 311 SER A CA 1
ATOM 2532 C C . SER A 1 311 ? -2.836 15.140 7.813 1.00 95.06 311 SER A C 1
ATOM 2534 O O . SER A 1 311 ? -3.974 14.672 7.819 1.00 95.06 311 SER A O 1
ATOM 2536 N N . LEU A 1 312 ? -1.926 14.836 8.730 1.00 95.62 312 LEU A N 1
ATOM 2537 C CA . LEU A 1 312 ? -2.091 13.832 9.770 1.00 95.62 312 LEU A CA 1
ATOM 2538 C C . LEU A 1 312 ? -2.491 14.472 11.097 1.00 95.62 312 LEU A C 1
ATOM 2540 O O . LEU A 1 312 ? -2.030 15.559 11.461 1.00 95.62 312 LEU A O 1
ATOM 2544 N N . SER A 1 313 ? -3.335 13.757 11.838 1.00 94.69 313 SER A N 1
ATOM 2545 C CA . SER A 1 313 ? -3.651 14.087 13.225 1.00 94.69 313 SER A CA 1
ATOM 2546 C C . SER A 1 313 ? -2.556 13.576 14.165 1.00 94.69 313 SER A C 1
ATOM 2548 O O . SER A 1 313 ? -1.914 12.565 13.880 1.00 94.69 313 SER A O 1
ATOM 2550 N N . MET A 1 314 ? -2.401 14.202 15.338 1.00 95.75 314 MET A N 1
ATOM 2551 C CA . MET A 1 314 ? -1.474 13.704 16.365 1.00 95.75 314 MET A CA 1
ATOM 2552 C C . MET A 1 314 ? -1.797 12.262 16.794 1.00 95.75 314 MET A C 1
ATOM 2554 O O . MET A 1 314 ? -0.893 11.484 17.085 1.00 95.75 314 MET A O 1
ATOM 2558 N N . LYS A 1 315 ? -3.083 11.879 16.793 1.00 96.12 315 LYS A N 1
ATOM 2559 C CA . LYS A 1 315 ? -3.516 10.509 17.102 1.00 96.12 315 LYS A CA 1
ATOM 2560 C C . LYS A 1 315 ? -2.937 9.510 16.097 1.00 96.12 315 LYS A C 1
ATOM 2562 O O . LYS A 1 315 ? -2.381 8.497 16.508 1.00 96.12 315 LYS A O 1
ATOM 2567 N N . THR A 1 316 ? -3.026 9.826 14.805 1.00 96.25 316 THR A N 1
ATOM 2568 C CA . THR A 1 316 ? -2.460 9.015 13.717 1.00 96.25 316 THR A CA 1
ATOM 2569 C C . THR A 1 316 ? -0.939 8.926 13.839 1.00 96.25 316 THR A C 1
ATOM 2571 O O . THR A 1 316 ? -0.391 7.828 13.830 1.00 96.25 316 THR A O 1
ATOM 2574 N N . CYS A 1 317 ? -0.261 10.062 14.043 1.00 97.50 317 CYS A N 1
ATOM 2575 C CA . CYS A 1 317 ? 1.192 10.103 14.226 1.00 97.50 317 CYS A CA 1
ATOM 2576 C C . CYS A 1 317 ? 1.647 9.233 15.404 1.00 97.50 317 CYS A C 1
ATOM 2578 O O . CYS A 1 317 ? 2.595 8.466 15.267 1.00 97.50 317 CYS A O 1
ATOM 2580 N N . LYS A 1 318 ? 0.949 9.318 16.546 1.00 96.94 318 LYS A N 1
ATOM 2581 C CA . LYS A 1 318 ? 1.232 8.502 17.731 1.00 96.94 318 LYS A CA 1
ATOM 2582 C C . LYS A 1 318 ? 1.072 7.014 17.449 1.00 96.94 318 LYS A C 1
ATOM 2584 O O . LYS A 1 318 ? 1.963 6.260 17.816 1.00 96.94 318 LYS A O 1
ATOM 2589 N N . LYS A 1 319 ? -0.014 6.609 16.787 1.00 96.50 319 LYS A N 1
ATOM 2590 C CA . LYS A 1 319 ? -0.267 5.200 16.463 1.00 96.50 319 LYS A CA 1
ATOM 2591 C C . LYS A 1 319 ? 0.859 4.607 15.613 1.00 96.50 319 LYS A C 1
ATOM 2593 O O . LYS A 1 319 ? 1.364 3.545 15.943 1.00 96.50 319 LYS A O 1
ATOM 2598 N N . ILE A 1 320 ? 1.287 5.318 14.567 1.00 96.94 320 ILE A N 1
ATOM 2599 C CA . ILE A 1 320 ? 2.385 4.865 13.702 1.00 96.94 320 ILE A CA 1
ATOM 2600 C C . ILE A 1 320 ? 3.720 4.867 14.455 1.00 96.94 320 ILE A C 1
ATOM 2602 O O . ILE A 1 320 ? 4.462 3.898 14.376 1.00 96.94 320 ILE A O 1
ATOM 2606 N N . ALA A 1 321 ? 4.020 5.918 15.224 1.00 96.81 321 ALA A N 1
ATOM 2607 C CA . ALA A 1 321 ? 5.264 6.003 15.989 1.00 96.81 321 ALA A CA 1
ATOM 2608 C C . ALA A 1 321 ? 5.384 4.893 17.047 1.00 96.81 321 ALA A C 1
ATOM 2610 O O . ALA A 1 321 ? 6.465 4.349 17.245 1.00 96.81 321 ALA A O 1
ATOM 2611 N N . GLN A 1 322 ? 4.277 4.525 17.699 1.00 95.88 322 GLN A N 1
ATOM 2612 C CA . GLN A 1 322 ? 4.253 3.464 18.709 1.00 95.88 322 GLN A CA 1
ATOM 2613 C C . GLN A 1 322 ? 4.748 2.117 18.181 1.00 95.88 322 GLN A C 1
ATOM 2615 O O . GLN A 1 322 ? 5.361 1.395 18.950 1.00 95.88 322 GLN A O 1
ATOM 2620 N N . ILE A 1 323 ? 4.561 1.820 16.891 1.00 94.50 323 ILE A N 1
ATOM 2621 C CA . ILE A 1 323 ? 5.059 0.584 16.262 1.00 94.50 323 ILE A CA 1
ATOM 2622 C C . ILE A 1 323 ? 6.593 0.505 16.330 1.00 94.50 323 ILE A C 1
ATOM 2624 O O . ILE A 1 323 ? 7.162 -0.574 16.433 1.00 94.50 323 ILE A O 1
ATOM 2628 N N . PHE A 1 324 ? 7.278 1.649 16.270 1.00 93.00 324 PHE A N 1
ATOM 2629 C CA . PHE A 1 324 ? 8.740 1.700 16.188 1.00 93.00 324 PHE A CA 1
ATOM 2630 C C . PHE A 1 324 ? 9.413 1.967 17.537 1.00 93.00 324 PHE A C 1
ATOM 2632 O O . PHE A 1 324 ? 10.527 1.502 17.763 1.00 93.00 324 PHE A O 1
ATOM 2639 N N . PHE A 1 325 ? 8.745 2.703 18.428 1.00 91.56 325 PHE A N 1
ATOM 2640 C CA . PHE A 1 325 ? 9.266 3.097 19.743 1.00 91.56 325 PHE A CA 1
ATOM 2641 C C . PHE A 1 325 ? 8.580 2.355 20.903 1.00 91.56 325 PHE A C 1
ATOM 2643 O O . PHE A 1 325 ? 8.535 2.877 22.015 1.00 91.56 325 PHE A O 1
ATOM 2650 N N . GLU A 1 326 ? 7.998 1.175 20.661 1.00 87.19 326 GLU A N 1
ATOM 2651 C CA . GLU A 1 326 ? 7.262 0.419 21.688 1.00 87.19 326 GLU A CA 1
ATOM 2652 C C . GLU A 1 326 ? 8.123 0.124 22.927 1.00 87.19 326 GLU A C 1
ATOM 2654 O O . GLU A 1 326 ? 7.643 0.200 24.056 1.00 87.19 326 GLU A O 1
ATOM 2659 N N . GLU A 1 327 ? 9.415 -0.143 22.722 1.00 89.56 327 GLU A N 1
ATOM 2660 C CA . GLU A 1 327 ? 10.347 -0.505 23.793 1.00 89.56 327 GLU A CA 1
ATOM 2661 C C . GLU A 1 327 ? 10.825 0.690 24.643 1.00 89.56 327 GLU A C 1
ATOM 2663 O O . GLU A 1 327 ? 11.254 0.488 25.781 1.00 89.56 327 GLU A O 1
ATOM 2668 N N . ASP A 1 328 ? 10.756 1.928 24.131 1.00 91.88 328 ASP A N 1
ATOM 2669 C CA . ASP A 1 328 ? 11.264 3.125 24.816 1.00 91.88 328 ASP A CA 1
ATOM 2670 C C . ASP A 1 328 ? 10.250 4.283 24.789 1.00 91.88 328 ASP A C 1
ATOM 2672 O O . ASP A 1 328 ? 10.188 5.109 23.871 1.00 91.88 328 ASP A O 1
ATOM 2676 N N . GLU A 1 329 ? 9.472 4.391 25.871 1.00 94.12 329 GLU A N 1
ATOM 2677 C CA . GLU A 1 329 ? 8.500 5.472 26.058 1.00 94.12 329 GLU A CA 1
ATOM 2678 C C . GLU A 1 329 ? 9.130 6.876 26.030 1.00 94.12 329 GLU A C 1
ATOM 2680 O O . GLU A 1 329 ? 8.448 7.847 25.678 1.00 94.12 329 GLU A O 1
ATOM 2685 N N . ASN A 1 330 ? 10.405 7.025 26.409 1.00 94.25 330 ASN A N 1
ATOM 2686 C CA . ASN A 1 330 ? 11.073 8.324 26.397 1.00 94.25 330 ASN A CA 1
ATOM 2687 C C . ASN A 1 330 ? 11.444 8.733 24.973 1.00 94.25 330 ASN A C 1
ATOM 2689 O O . ASN A 1 330 ? 11.214 9.891 24.617 1.00 94.25 330 ASN A O 1
ATOM 2693 N N . GLU A 1 331 ? 11.968 7.810 24.161 1.00 93.38 331 GLU A N 1
ATOM 2694 C CA . GLU A 1 331 ? 12.204 8.049 22.730 1.00 93.38 331 GLU A CA 1
ATOM 2695 C C . GLU A 1 331 ? 10.886 8.394 22.025 1.00 93.38 331 GLU A C 1
ATOM 2697 O O . GLU A 1 331 ? 10.797 9.445 21.382 1.00 93.38 331 GLU A O 1
ATOM 2702 N N . LEU A 1 332 ? 9.817 7.620 22.265 1.00 95.44 332 LEU A N 1
ATOM 2703 C CA . LEU A 1 332 ? 8.483 7.922 21.738 1.00 95.44 332 LEU A CA 1
ATOM 2704 C C . LEU A 1 332 ? 8.020 9.328 22.142 1.00 95.44 332 LEU A C 1
ATOM 2706 O O . LEU A 1 332 ? 7.540 10.103 21.313 1.00 95.44 332 LEU A O 1
ATOM 2710 N N . LYS A 1 333 ? 8.148 9.686 23.423 1.00 96.69 333 LYS A N 1
ATOM 2711 C CA . LYS A 1 333 ? 7.738 11.001 23.929 1.00 96.69 333 LYS A CA 1
ATOM 2712 C C . LYS A 1 333 ? 8.554 12.131 23.303 1.00 96.69 333 LYS A C 1
ATOM 2714 O O . LYS A 1 333 ? 7.981 13.162 22.948 1.00 96.69 333 LYS A O 1
ATOM 2719 N N . ASN A 1 334 ? 9.865 11.958 23.164 1.00 95.88 334 ASN A N 1
ATOM 2720 C CA . ASN A 1 334 ? 10.749 12.939 22.536 1.00 95.88 334 ASN A CA 1
ATOM 2721 C C . ASN A 1 334 ? 10.386 13.138 21.062 1.00 95.88 334 ASN A C 1
ATOM 2723 O O . ASN A 1 334 ? 10.218 14.280 20.626 1.00 95.88 334 ASN A O 1
ATOM 2727 N N . PHE A 1 335 ? 10.158 12.043 20.337 1.00 97.00 335 PHE A N 1
ATOM 2728 C CA . PHE A 1 335 ? 9.702 12.074 18.954 1.00 97.00 335 PHE A CA 1
ATOM 2729 C C . PHE A 1 335 ? 8.351 12.794 18.817 1.00 97.00 335 PHE A C 1
ATOM 2731 O O . PHE A 1 335 ? 8.207 13.719 18.016 1.00 97.00 335 PHE A O 1
ATOM 2738 N N . LEU A 1 336 ? 7.362 12.460 19.654 1.00 97.50 336 LEU A N 1
ATOM 2739 C CA . LEU A 1 336 ? 6.048 13.115 19.623 1.00 97.50 336 LEU A CA 1
ATOM 2740 C C . LEU A 1 336 ? 6.112 14.604 19.979 1.00 97.50 336 LEU A C 1
ATOM 2742 O O . LEU A 1 336 ? 5.335 15.388 19.434 1.00 97.50 336 LEU A O 1
ATOM 2746 N N . ASN A 1 337 ? 7.050 15.024 20.831 1.00 97.19 337 ASN A N 1
ATOM 2747 C CA . ASN A 1 337 ? 7.296 16.444 21.085 1.00 97.19 337 ASN A CA 1
ATOM 2748 C C . ASN A 1 337 ? 7.857 17.154 19.841 1.00 97.19 337 ASN A C 1
ATOM 2750 O O . ASN A 1 337 ? 7.452 18.282 19.556 1.00 97.19 337 ASN A O 1
ATOM 2754 N N . ALA A 1 338 ? 8.741 16.506 19.075 1.00 97.12 338 ALA A N 1
ATOM 2755 C CA . ALA A 1 338 ? 9.238 17.048 17.809 1.00 97.12 338 ALA A CA 1
ATOM 2756 C C . ALA A 1 338 ? 8.112 17.173 16.765 1.00 97.12 338 ALA A C 1
ATOM 2758 O O . ALA A 1 338 ? 7.975 18.216 16.119 1.00 97.12 338 ALA A O 1
ATOM 2759 N N . VAL A 1 339 ? 7.243 16.158 16.668 1.00 96.88 339 VAL A N 1
ATOM 2760 C CA . VAL A 1 339 ? 6.025 16.206 15.839 1.00 96.88 339 VAL A CA 1
ATOM 2761 C C . VAL A 1 339 ? 5.112 17.351 16.287 1.00 96.88 339 VAL A C 1
ATOM 2763 O O . VAL A 1 339 ? 4.645 18.124 15.451 1.00 96.88 339 VAL A O 1
ATOM 2766 N N . GLN A 1 340 ? 4.892 17.512 17.595 1.00 96.38 340 GLN A N 1
ATOM 2767 C CA . GLN A 1 340 ? 4.072 18.593 18.147 1.00 96.38 340 GLN A CA 1
ATOM 2768 C C . GLN A 1 340 ? 4.647 19.971 17.799 1.00 96.38 340 GLN A C 1
ATOM 2770 O O . GLN A 1 340 ? 3.896 20.845 17.373 1.00 96.38 340 GLN A O 1
ATOM 2775 N N . GLY A 1 341 ? 5.971 20.143 17.877 1.00 95.69 341 GLY A N 1
ATOM 2776 C CA . GLY A 1 341 ? 6.642 21.369 17.443 1.00 95.69 341 GLY A CA 1
ATOM 2777 C C . GLY A 1 341 ? 6.363 21.702 15.973 1.00 95.69 341 GLY A C 1
ATOM 2778 O O . GLY A 1 341 ? 6.028 22.840 15.652 1.00 95.69 341 GLY A O 1
ATOM 2779 N N . LYS A 1 342 ? 6.399 20.703 15.079 1.00 94.88 342 LYS A N 1
ATOM 2780 C CA . LYS A 1 342 ? 6.074 20.893 13.651 1.00 94.88 342 LYS A CA 1
ATOM 2781 C C . LYS A 1 342 ? 4.601 21.186 13.382 1.00 94.88 342 LYS A C 1
ATOM 2783 O O . LYS A 1 342 ? 4.291 21.898 12.426 1.00 94.88 342 LYS A O 1
ATOM 2788 N N . ILE A 1 343 ? 3.708 20.653 14.208 1.00 92.94 343 ILE A N 1
ATOM 2789 C CA . ILE A 1 343 ? 2.278 20.971 14.174 1.00 92.94 343 ILE A CA 1
ATOM 2790 C C . ILE A 1 343 ? 2.043 22.420 14.608 1.00 92.94 343 ILE A C 1
ATOM 2792 O O . ILE A 1 343 ? 1.271 23.132 13.975 1.00 92.94 343 ILE A O 1
ATOM 2796 N N . ASP A 1 344 ? 2.726 22.877 15.657 1.00 91.44 344 ASP A N 1
ATOM 2797 C CA . ASP A 1 344 ? 2.580 24.243 16.163 1.00 91.44 344 ASP A CA 1
ATOM 2798 C C . ASP A 1 344 ? 3.189 25.298 15.219 1.00 91.44 344 ASP A C 1
ATOM 2800 O O . ASP A 1 344 ? 2.789 26.459 15.262 1.00 91.44 344 ASP A O 1
ATOM 2804 N N . GLU A 1 345 ? 4.112 24.915 14.330 1.00 90.69 345 GLU A N 1
ATOM 2805 C CA . GLU A 1 345 ? 4.606 25.771 13.239 1.00 90.69 345 GLU A CA 1
ATOM 2806 C C . GLU A 1 345 ? 3.590 25.922 12.087 1.00 90.69 345 GLU A C 1
ATOM 2808 O O . GLU A 1 345 ? 3.619 26.928 11.376 1.00 90.69 345 GLU A O 1
ATOM 2813 N N . ASN A 1 346 ? 2.686 24.952 11.903 1.00 82.69 346 ASN A N 1
ATOM 2814 C CA . ASN A 1 346 ? 1.789 24.858 10.749 1.00 82.69 346 ASN A CA 1
ATOM 2815 C C . ASN A 1 346 ? 0.317 24.842 11.183 1.00 82.69 346 ASN A C 1
ATOM 2817 O O . ASN A 1 346 ? -0.328 23.796 11.240 1.00 82.69 346 ASN A O 1
ATOM 2821 N N . TYR A 1 347 ? -0.241 26.023 11.447 1.00 78.44 347 TYR A N 1
ATOM 2822 C CA . TYR A 1 347 ? -1.689 26.164 11.601 1.00 78.44 347 TYR A CA 1
ATOM 2823 C C . TYR A 1 347 ? -2.358 26.101 10.232 1.00 78.44 347 TYR A C 1
ATOM 2825 O O . TYR A 1 347 ? -2.021 26.880 9.334 1.00 78.44 347 TYR A O 1
ATOM 2833 N N . ASP A 1 348 ? -3.327 25.199 10.070 1.00 73.56 348 ASP A N 1
ATOM 2834 C CA . ASP A 1 348 ? -4.213 25.286 8.919 1.00 73.56 348 ASP A CA 1
ATOM 2835 C C . ASP A 1 348 ? -5.132 26.518 9.038 1.00 73.56 348 ASP A C 1
ATOM 2837 O O . ASP A 1 348 ? -5.290 27.121 10.105 1.00 73.56 348 ASP A O 1
ATOM 2841 N N . GLN A 1 349 ? -5.739 26.921 7.920 1.00 75.06 349 GLN A N 1
ATOM 2842 C CA . GLN A 1 349 ? -6.638 28.084 7.877 1.00 75.06 349 GLN A CA 1
ATOM 2843 C C . GLN A 1 349 ? -7.874 27.916 8.779 1.00 75.06 349 GLN A C 1
ATOM 2845 O O . GLN A 1 349 ? -8.525 28.904 9.113 1.00 75.06 349 GLN A O 1
ATOM 2850 N N . ASN A 1 350 ? -8.162 26.684 9.202 1.00 79.69 350 ASN A N 1
ATOM 2851 C CA . ASN A 1 350 ? -9.303 26.313 10.029 1.00 79.69 350 ASN A CA 1
ATOM 2852 C C . ASN A 1 350 ? -8.927 26.198 11.519 1.00 79.69 350 ASN A C 1
ATOM 2854 O O . ASN A 1 350 ? -9.766 25.818 12.335 1.00 79.69 350 ASN A O 1
ATOM 2858 N N . GLY A 1 351 ? -7.677 26.500 11.892 1.00 82.50 351 GLY A N 1
ATOM 2859 C CA . GLY A 1 351 ? -7.168 26.372 13.257 1.00 82.50 351 GLY A CA 1
ATOM 2860 C C . GLY A 1 351 ? -6.992 24.929 13.744 1.00 82.50 351 GLY A C 1
ATOM 2861 O O . GLY A 1 351 ? -6.704 24.719 14.925 1.00 82.50 351 GLY A O 1
ATOM 2862 N N . THR A 1 352 ? -7.142 23.927 12.875 1.00 84.69 352 THR A N 1
ATOM 2863 C CA . THR A 1 352 ? -6.894 22.528 13.223 1.00 84.69 352 THR A CA 1
ATOM 2864 C C . THR A 1 352 ? -5.397 22.244 13.170 1.00 84.69 352 THR A C 1
ATOM 2866 O O . THR A 1 352 ? -4.696 22.491 12.191 1.00 84.69 352 THR A O 1
ATOM 2869 N N . LYS A 1 353 ? -4.895 21.692 14.271 1.00 88.56 353 LYS A N 1
ATOM 2870 C CA . LYS A 1 353 ? -3.499 21.303 14.443 1.00 88.56 353 LYS A CA 1
ATOM 2871 C C . LYS A 1 353 ? -3.214 20.002 13.689 1.00 88.56 353 LYS A C 1
ATOM 2873 O O . LYS A 1 353 ? -3.636 18.933 14.135 1.00 88.56 353 LYS A O 1
ATOM 2878 N N . ARG A 1 354 ? -2.517 20.080 12.552 1.00 92.69 354 ARG A N 1
ATOM 2879 C CA . ARG A 1 354 ? -2.125 18.915 11.739 1.00 92.69 354 ARG A CA 1
ATOM 2880 C C . ARG A 1 354 ? -0.697 19.059 11.214 1.00 92.69 354 ARG A C 1
ATOM 2882 O O . ARG A 1 354 ? -0.214 20.170 11.032 1.00 92.69 354 ARG A O 1
ATOM 2889 N N . ILE A 1 355 ? -0.037 17.934 10.953 1.00 95.75 355 ILE A N 1
ATOM 2890 C CA . ILE A 1 355 ? 1.278 17.891 10.291 1.00 95.75 355 ILE A CA 1
ATOM 2891 C C . ILE A 1 355 ? 1.113 17.353 8.874 1.00 95.75 355 ILE A C 1
ATOM 2893 O O . ILE A 1 355 ? 0.313 16.448 8.653 1.00 95.75 355 ILE A O 1
ATOM 2897 N N . GLN A 1 356 ? 1.858 17.884 7.907 1.00 95.88 356 GLN A N 1
ATOM 2898 C CA . GLN A 1 356 ? 1.890 17.287 6.571 1.00 95.88 356 GLN A CA 1
ATOM 2899 C C . GLN A 1 356 ? 2.475 15.870 6.632 1.00 95.88 356 GLN A C 1
ATOM 2901 O O . GLN A 1 356 ? 3.456 15.628 7.334 1.00 95.88 356 GLN A O 1
ATOM 2906 N N . CYS A 1 357 ? 1.887 14.949 5.869 1.00 96.38 357 CYS A N 1
ATOM 2907 C CA . CYS A 1 357 ? 2.292 13.545 5.786 1.00 96.38 357 CYS A CA 1
ATOM 2908 C C . CYS A 1 357 ? 3.804 13.387 5.566 1.00 96.38 357 CYS A C 1
ATOM 2910 O O . CYS A 1 357 ? 4.489 12.698 6.319 1.00 96.38 357 CYS A O 1
ATOM 2912 N N . VAL A 1 358 ? 4.343 14.107 4.585 1.00 96.62 358 VAL A N 1
ATOM 2913 C CA . VAL A 1 358 ? 5.757 14.018 4.202 1.00 96.62 358 VAL A CA 1
ATOM 2914 C C . VAL A 1 358 ? 6.670 14.571 5.294 1.00 96.62 358 VAL A C 1
ATOM 2916 O O . VAL A 1 358 ? 7.704 13.975 5.577 1.00 96.62 358 VAL A O 1
ATOM 2919 N N . ALA A 1 359 ? 6.266 15.644 5.977 1.00 96.88 359 ALA A N 1
ATOM 2920 C CA . ALA A 1 359 ? 7.020 16.176 7.108 1.00 96.88 359 ALA A CA 1
ATOM 2921 C C . ALA A 1 359 ? 7.099 15.166 8.267 1.00 96.88 359 ALA A C 1
ATOM 2923 O O . ALA A 1 359 ? 8.153 15.023 8.879 1.00 96.88 359 ALA A O 1
ATOM 2924 N N . PHE A 1 360 ? 6.012 14.437 8.544 1.00 97.94 360 PHE A N 1
ATOM 2925 C CA . PHE A 1 360 ? 6.016 13.354 9.531 1.00 97.94 360 PHE A CA 1
ATOM 2926 C C . PHE A 1 360 ? 6.947 12.202 9.124 1.00 97.94 360 PHE A C 1
ATOM 2928 O O . PHE A 1 360 ? 7.755 11.764 9.940 1.00 97.94 360 PHE A O 1
ATOM 2935 N N . LEU A 1 361 ? 6.884 11.754 7.864 1.00 97.88 361 LEU A N 1
ATOM 2936 C CA . LEU A 1 361 ? 7.763 10.694 7.355 1.00 97.88 361 LEU A CA 1
ATOM 2937 C C . LEU A 1 361 ? 9.247 11.089 7.417 1.00 97.88 361 LEU A C 1
ATOM 2939 O O . LEU A 1 361 ? 10.075 10.257 7.774 1.00 97.88 361 LEU A O 1
ATOM 2943 N N . ILE A 1 362 ? 9.584 12.349 7.115 1.00 97.81 362 ILE A N 1
ATOM 2944 C CA . ILE A 1 362 ? 10.958 12.868 7.221 1.00 97.81 362 ILE A CA 1
ATOM 2945 C C . ILE A 1 362 ? 11.437 12.852 8.673 1.00 97.81 362 ILE A C 1
ATOM 2947 O O . ILE A 1 362 ? 12.537 12.376 8.928 1.00 97.81 362 ILE A O 1
ATOM 2951 N N . LEU A 1 363 ? 10.620 13.323 9.625 1.00 97.75 363 LEU A N 1
ATOM 2952 C CA . LEU A 1 363 ? 10.985 13.287 11.046 1.00 97.75 363 LEU A CA 1
ATOM 2953 C C . LEU A 1 363 ? 11.284 11.860 11.511 1.00 97.75 363 LEU A C 1
ATOM 2955 O O . LEU A 1 363 ? 12.263 11.639 12.215 1.00 97.75 363 LEU A O 1
ATOM 2959 N N . LEU A 1 364 ? 10.433 10.904 11.131 1.00 97.56 364 LEU A N 1
ATOM 2960 C CA . LEU A 1 364 ? 10.606 9.515 11.541 1.00 97.56 364 LEU A CA 1
ATOM 2961 C C . LEU A 1 364 ? 11.855 8.891 10.903 1.00 97.56 364 LEU A C 1
ATOM 2963 O O . LEU A 1 364 ? 12.595 8.175 11.571 1.00 97.56 364 LEU A O 1
ATOM 2967 N N . LEU A 1 365 ? 12.109 9.195 9.628 1.00 97.56 365 LEU A N 1
ATOM 2968 C CA . LEU A 1 365 ? 13.309 8.758 8.920 1.00 97.56 365 LEU A CA 1
ATOM 2969 C C . LEU A 1 365 ? 14.588 9.327 9.543 1.00 97.56 365 LEU A C 1
ATOM 2971 O O . LEU A 1 365 ? 15.560 8.593 9.701 1.00 97.56 365 LEU A O 1
ATOM 2975 N N . ASP A 1 366 ? 14.597 10.613 9.893 1.00 96.75 366 ASP A N 1
ATOM 2976 C CA . ASP A 1 366 ? 15.750 11.252 10.529 1.00 96.75 366 ASP A CA 1
ATOM 2977 C C . ASP A 1 366 ? 16.038 10.630 11.900 1.00 96.75 366 ASP A C 1
ATOM 2979 O O . ASP A 1 366 ? 17.193 10.323 12.194 1.00 96.75 366 ASP A O 1
ATOM 2983 N N . GLU A 1 367 ? 15.003 10.377 12.706 1.00 95.69 367 GLU A N 1
ATOM 2984 C CA . GLU A 1 367 ? 15.155 9.718 14.008 1.00 95.69 367 GLU A CA 1
ATOM 2985 C C . GLU A 1 367 ? 15.726 8.301 13.849 1.00 95.69 367 GLU A C 1
ATOM 2987 O O . GLU A 1 367 ? 16.701 7.949 14.512 1.00 95.69 367 GLU A O 1
ATOM 2992 N N . PHE A 1 368 ? 15.198 7.521 12.898 1.00 94.88 368 PHE A N 1
ATOM 2993 C CA . PHE A 1 368 ? 15.715 6.191 12.571 1.00 94.88 368 PHE A CA 1
ATOM 2994 C C . PHE A 1 368 ? 17.178 6.228 12.100 1.00 94.88 368 PHE A C 1
ATOM 2996 O O . PHE A 1 368 ? 18.013 5.432 12.533 1.00 94.88 368 PHE A O 1
ATOM 3003 N N . HIS A 1 369 ? 17.526 7.178 11.232 1.00 95.19 369 HIS A N 1
ATOM 3004 C CA . HIS A 1 369 ? 18.889 7.326 10.731 1.00 95.19 369 HIS A CA 1
ATOM 3005 C C . HIS A 1 369 ? 19.873 7.723 11.852 1.00 95.19 369 HIS A C 1
ATOM 3007 O O . HIS A 1 369 ? 21.016 7.257 11.886 1.00 95.19 369 HIS A O 1
ATOM 3013 N N . ILE A 1 370 ? 19.446 8.562 12.802 1.00 94.06 370 ILE A N 1
ATOM 3014 C CA . ILE A 1 370 ? 20.256 8.963 13.961 1.00 94.06 370 ILE A CA 1
ATOM 3015 C C . ILE A 1 370 ? 20.412 7.806 14.956 1.00 94.06 370 ILE A C 1
ATOM 3017 O O . ILE A 1 370 ? 21.529 7.556 15.425 1.00 94.06 370 ILE A O 1
ATOM 3021 N N . SER A 1 371 ? 19.334 7.083 15.270 1.00 90.69 371 SER A N 1
ATOM 3022 C CA . SER A 1 371 ? 19.354 5.979 16.242 1.00 90.69 371 SER A CA 1
ATOM 3023 C C . SER A 1 371 ? 20.269 4.844 15.775 1.00 90.69 371 SER A C 1
ATOM 3025 O O . SER A 1 371 ? 21.083 4.325 16.547 1.00 90.69 371 SER A O 1
ATOM 3027 N N . LYS A 1 372 ? 20.245 4.564 14.469 1.00 89.75 372 LYS A N 1
ATOM 3028 C CA . LYS A 1 372 ? 21.137 3.618 13.798 1.00 89.75 372 LYS A CA 1
ATOM 3029 C C . LYS A 1 372 ? 22.613 3.985 13.934 1.00 89.75 372 LYS A C 1
ATOM 3031 O O . LYS A 1 372 ? 23.444 3.133 14.239 1.00 89.75 372 LYS A O 1
ATOM 3036 N N . ASN A 1 373 ? 22.960 5.258 13.751 1.00 89.19 373 ASN A N 1
ATOM 3037 C CA . ASN A 1 373 ? 24.352 5.712 13.843 1.00 89.19 373 ASN A CA 1
ATOM 3038 C C . ASN A 1 373 ? 24.872 5.834 15.285 1.00 89.19 373 ASN A C 1
ATOM 3040 O O . ASN A 1 373 ? 26.083 5.870 15.505 1.00 89.19 373 ASN A O 1
ATOM 3044 N N . THR A 1 374 ? 23.982 5.913 16.275 1.00 89.44 374 THR A N 1
ATOM 3045 C CA . THR A 1 374 ? 24.349 6.104 17.687 1.00 89.44 374 THR A CA 1
ATOM 3046 C C . THR A 1 374 ? 24.474 4.794 18.476 1.00 89.44 374 THR A C 1
ATOM 3048 O O . THR A 1 374 ? 24.703 4.840 19.683 1.00 89.44 374 THR A O 1
ATOM 3051 N N . ASN A 1 375 ? 24.415 3.628 17.811 1.00 68.50 375 ASN A N 1
ATOM 3052 C CA . ASN A 1 375 ? 24.367 2.299 18.443 1.00 68.50 375 ASN A CA 1
ATOM 3053 C C . ASN A 1 375 ? 23.207 2.164 19.455 1.00 68.50 375 ASN A C 1
ATOM 3055 O O . ASN A 1 375 ? 23.324 1.403 20.420 1.00 68.50 375 ASN A O 1
ATOM 3059 N N . SER A 1 376 ? 22.109 2.910 19.262 1.00 59.25 376 SER A N 1
ATOM 3060 C CA . SER A 1 376 ? 20.919 2.802 20.114 1.00 59.25 376 SER A CA 1
ATOM 3061 C C . SER A 1 376 ? 20.154 1.500 19.822 1.00 59.25 376 SER A C 1
ATOM 3063 O O . SER A 1 376 ? 20.244 0.930 18.733 1.00 59.25 376 SER A O 1
ATOM 3065 N N . SER A 1 377 ? 19.408 1.017 20.820 1.00 57.38 377 SER A N 1
ATOM 3066 C CA . SER A 1 377 ? 18.724 -0.291 20.881 1.00 57.38 377 SER A CA 1
ATOM 3067 C C . SER A 1 377 ? 17.720 -0.557 19.745 1.00 57.38 377 SER A C 1
ATOM 3069 O O . SER A 1 377 ? 17.344 -1.709 19.520 1.00 57.38 377 SER A O 1
ATOM 3071 N N . MET A 1 378 ? 17.336 0.473 18.985 1.00 59.06 378 MET A N 1
ATOM 3072 C CA . MET A 1 378 ? 16.311 0.427 17.934 1.00 59.06 378 MET A CA 1
ATOM 3073 C C . MET A 1 378 ? 16.557 -0.615 16.827 1.00 59.06 378 MET A C 1
ATOM 3075 O O . MET A 1 378 ? 15.637 -1.011 16.118 1.00 59.06 378 MET A O 1
ATOM 3079 N N . HIS A 1 379 ? 17.789 -1.107 16.676 1.00 56.38 379 HIS A N 1
ATOM 3080 C CA . HIS A 1 379 ? 18.104 -2.155 15.703 1.00 56.38 379 HIS A CA 1
ATOM 3081 C C . HIS A 1 379 ? 17.441 -3.509 15.983 1.00 56.38 379 HIS A C 1
ATOM 3083 O O . HIS A 1 379 ? 17.349 -4.321 15.062 1.00 56.38 379 HIS A O 1
ATOM 3089 N N . LYS A 1 380 ? 16.997 -3.775 17.218 1.00 57.72 380 LYS A N 1
ATOM 3090 C CA . LYS A 1 380 ? 16.404 -5.073 17.570 1.00 57.72 380 LYS A CA 1
ATOM 3091 C C . LYS A 1 380 ? 14.954 -5.217 17.111 1.00 57.72 380 LYS A C 1
ATOM 3093 O O . LYS A 1 380 ? 14.598 -6.298 16.657 1.00 57.72 380 LYS A O 1
ATOM 3098 N N . SER A 1 381 ? 14.161 -4.147 17.152 1.00 52.78 381 SER A N 1
ATOM 3099 C CA . SER A 1 381 ? 12.730 -4.199 16.822 1.00 52.78 381 SER A CA 1
ATOM 3100 C C . SER A 1 381 ? 12.457 -4.287 15.316 1.00 52.78 381 SER A C 1
ATOM 3102 O O . SER A 1 381 ? 11.514 -4.946 14.898 1.00 52.78 381 SER A O 1
ATOM 3104 N N . VAL A 1 382 ? 13.319 -3.719 14.463 1.00 55.50 382 VAL A N 1
ATOM 3105 C CA . VAL A 1 382 ? 13.164 -3.843 12.996 1.00 55.50 382 VAL A CA 1
ATOM 3106 C C . VAL A 1 382 ? 13.578 -5.231 12.481 1.00 55.50 382 VAL A C 1
ATOM 3108 O O . VAL A 1 382 ? 13.115 -5.664 11.430 1.00 55.50 382 VAL A O 1
ATOM 3111 N N . GLY A 1 383 ? 14.430 -5.953 13.221 1.00 49.53 383 GLY A N 1
ATOM 3112 C CA . GLY A 1 383 ? 14.901 -7.294 12.852 1.00 49.53 383 GLY A CA 1
ATOM 3113 C C . GLY A 1 383 ? 13.845 -8.399 12.972 1.00 49.53 383 GLY A C 1
ATOM 3114 O O . GLY A 1 383 ? 14.065 -9.495 12.464 1.00 49.53 383 GLY A O 1
ATOM 3115 N N . ILE A 1 384 ? 12.714 -8.106 13.617 1.00 46.09 384 ILE A N 1
ATOM 3116 C CA . ILE A 1 384 ? 11.572 -9.006 13.802 1.00 46.09 384 ILE A CA 1
ATOM 3117 C C . ILE A 1 384 ? 10.306 -8.200 13.498 1.00 46.09 384 ILE A C 1
ATOM 3119 O O . ILE A 1 384 ? 9.459 -7.980 14.354 1.00 46.09 384 ILE A O 1
ATOM 3123 N N . MET A 1 385 ? 10.195 -7.663 12.285 1.00 51.41 385 MET A N 1
ATOM 3124 C CA . MET A 1 385 ? 8.872 -7.252 11.825 1.00 51.41 385 MET A CA 1
ATOM 3125 C C . MET A 1 385 ? 8.115 -8.524 11.464 1.00 51.41 385 MET A C 1
ATOM 3127 O O . MET A 1 385 ? 8.322 -9.070 10.380 1.00 51.41 385 MET A O 1
ATOM 3131 N N . ASP A 1 386 ? 7.293 -9.005 12.401 1.00 48.09 386 ASP A N 1
ATOM 3132 C CA . ASP A 1 386 ? 6.267 -10.015 12.141 1.00 48.09 386 ASP A CA 1
ATOM 3133 C C . ASP A 1 386 ? 5.541 -9.627 10.857 1.00 48.09 386 ASP A C 1
ATOM 3135 O O . ASP A 1 386 ? 5.042 -8.507 10.748 1.00 48.09 386 ASP A O 1
ATOM 3139 N N . ASN A 1 387 ? 5.599 -10.528 9.877 1.00 47.22 387 ASN A N 1
ATOM 3140 C CA . ASN A 1 387 ? 5.271 -10.345 8.468 1.00 47.22 387 ASN A CA 1
ATOM 3141 C C . ASN A 1 387 ? 4.002 -9.485 8.266 1.00 47.22 387 ASN A C 1
ATOM 3143 O O . ASN A 1 387 ? 2.898 -10.021 8.203 1.00 47.22 387 ASN A O 1
ATOM 3147 N N . PRO A 1 388 ? 4.108 -8.153 8.077 1.00 43.97 388 PRO A N 1
ATOM 3148 C CA . PRO A 1 388 ? 2.940 -7.268 7.967 1.00 43.97 388 PRO A CA 1
ATOM 3149 C C . PRO A 1 388 ? 2.254 -7.374 6.586 1.00 43.97 388 PRO A C 1
ATOM 3151 O O . PRO A 1 388 ? 1.522 -6.469 6.152 1.00 43.97 388 PRO A O 1
ATOM 3154 N N . PHE A 1 389 ? 2.554 -8.457 5.863 1.00 49.16 389 PHE A N 1
ATOM 3155 C CA . PHE A 1 389 ? 2.296 -8.686 4.448 1.00 49.16 389 PHE A CA 1
ATOM 3156 C C . PHE A 1 389 ? 1.467 -9.945 4.162 1.00 49.16 389 PHE A C 1
ATOM 3158 O O . PHE A 1 389 ? 1.338 -10.290 2.985 1.00 49.16 389 PHE A O 1
ATOM 3165 N N . GLU A 1 390 ? 0.926 -10.611 5.188 1.00 50.88 390 GLU A N 1
ATOM 3166 C CA . GLU A 1 390 ? 0.062 -11.793 5.017 1.00 50.88 390 GLU A CA 1
ATOM 3167 C C . GLU A 1 390 ? -1.315 -11.458 4.417 1.00 50.88 390 GLU A C 1
ATOM 3169 O O . GLU A 1 390 ? -1.870 -12.286 3.709 1.00 50.88 390 GLU A O 1
ATOM 3174 N N . ASP A 1 391 ? -1.799 -10.213 4.534 1.00 45.56 391 ASP A N 1
ATOM 3175 C CA . ASP A 1 391 ? -3.181 -9.862 4.146 1.00 45.56 391 ASP A CA 1
ATOM 3176 C C . ASP A 1 391 ? -3.341 -9.075 2.821 1.00 45.56 391 ASP A C 1
ATOM 3178 O O . ASP A 1 391 ? -4.373 -8.443 2.594 1.00 45.56 391 ASP A O 1
ATOM 3182 N N . ASN A 1 392 ? -2.343 -9.035 1.930 1.00 45.47 392 ASN A N 1
ATOM 3183 C CA . ASN A 1 392 ? -2.461 -8.301 0.653 1.00 45.47 392 ASN A CA 1
ATOM 3184 C C . ASN A 1 392 ? -2.649 -9.249 -0.552 1.00 45.47 392 ASN A C 1
ATOM 3186 O O . ASN A 1 392 ? -1.743 -9.410 -1.366 1.00 45.47 392 ASN A O 1
ATOM 3190 N N . GLU A 1 393 ? -3.856 -9.803 -0.704 1.00 48.22 393 GLU A N 1
ATOM 3191 C CA . GLU A 1 393 ? -4.292 -10.649 -1.844 1.00 48.22 393 GLU A CA 1
ATOM 3192 C C . GLU A 1 393 ? -4.218 -9.940 -3.210 1.00 48.22 393 GLU A C 1
ATOM 3194 O O . GLU A 1 393 ? -4.128 -10.571 -4.260 1.00 48.22 393 GLU A O 1
ATOM 3199 N N . ASP A 1 394 ? -4.194 -8.605 -3.208 1.00 48.88 394 ASP A N 1
ATOM 3200 C CA . ASP A 1 394 ? -3.979 -7.806 -4.412 1.00 48.88 394 ASP A CA 1
ATOM 3201 C C . ASP A 1 394 ? -2.597 -8.084 -5.051 1.00 48.88 394 ASP A C 1
ATOM 3203 O O . ASP A 1 394 ? -2.454 -7.860 -6.246 1.00 48.88 394 ASP A O 1
ATOM 3207 N N . GLU A 1 395 ? -1.588 -8.538 -4.288 1.00 49.16 395 GLU A N 1
ATOM 3208 C CA . GLU A 1 395 ? -0.170 -8.610 -4.693 1.00 49.16 395 GLU A CA 1
ATOM 3209 C C . GLU A 1 395 ? 0.158 -9.803 -5.618 1.00 49.16 395 GLU A C 1
ATOM 3211 O O . GLU A 1 395 ? 0.886 -9.611 -6.591 1.00 49.16 395 GLU A O 1
ATOM 3216 N N . GLU A 1 396 ? -0.436 -10.987 -5.407 1.00 48.12 396 GLU A N 1
ATOM 3217 C CA . GLU A 1 396 ? -0.191 -12.175 -6.257 1.00 48.12 396 GLU A CA 1
ATOM 3218 C C . GLU A 1 396 ? -0.714 -11.984 -7.687 1.00 48.12 396 GLU A C 1
ATOM 3220 O O . GLU A 1 396 ? -0.026 -12.305 -8.654 1.00 48.12 396 GLU A O 1
ATOM 3225 N N . LYS A 1 397 ? -1.862 -11.313 -7.840 1.00 46.84 397 LYS A N 1
ATOM 3226 C CA . LYS A 1 397 ? -2.409 -10.952 -9.156 1.00 46.84 397 LYS A CA 1
ATOM 3227 C C . LYS A 1 397 ? -1.511 -9.974 -9.929 1.00 46.84 397 LYS A C 1
ATOM 3229 O O . LYS A 1 397 ? -1.614 -9.885 -11.151 1.00 46.84 397 LYS A O 1
ATOM 3234 N N . TYR A 1 398 ? -0.648 -9.201 -9.257 1.00 44.72 398 TYR A N 1
ATOM 3235 C CA . TYR A 1 398 ? 0.263 -8.266 -9.931 1.00 44.72 398 TYR A CA 1
ATOM 3236 C C . TYR A 1 398 ? 1.514 -8.938 -10.479 1.00 44.72 398 TYR A C 1
ATOM 3238 O O . TYR A 1 398 ? 1.954 -8.530 -11.554 1.00 44.72 398 TYR A O 1
ATOM 3246 N N . ASP A 1 399 ? 2.087 -9.915 -9.775 1.00 45.06 399 ASP A N 1
ATOM 3247 C CA . ASP A 1 399 ? 3.225 -10.671 -10.305 1.00 45.06 399 ASP A CA 1
ATOM 3248 C C . ASP A 1 399 ? 2.786 -11.479 -11.534 1.00 45.06 399 ASP A C 1
ATOM 3250 O O . ASP A 1 399 ? 3.450 -11.412 -12.567 1.00 45.06 399 ASP A O 1
ATOM 3254 N N . GLU A 1 400 ? 1.582 -12.058 -11.492 1.00 46.34 400 GLU A N 1
ATOM 3255 C CA . GLU A 1 400 ? 0.953 -12.738 -12.630 1.00 46.34 400 GLU A CA 1
ATOM 3256 C C . GLU A 1 400 ? 0.651 -11.773 -13.795 1.00 46.34 400 GLU A C 1
ATOM 3258 O O . GLU A 1 400 ? 1.110 -11.994 -14.907 1.00 46.34 400 GLU A O 1
ATOM 3263 N N . LEU A 1 401 ? 0.000 -10.620 -13.566 1.00 43.62 401 LEU A N 1
ATOM 3264 C CA . LEU A 1 401 ? -0.290 -9.634 -14.630 1.00 43.62 401 LEU A CA 1
ATOM 3265 C C . LEU A 1 401 ? 0.959 -8.962 -15.219 1.00 43.62 401 LEU A C 1
ATOM 3267 O O . LEU A 1 401 ? 0.925 -8.431 -16.337 1.00 43.62 401 LEU A O 1
ATOM 3271 N N . VAL A 1 402 ? 2.042 -8.886 -14.445 1.00 42.91 402 VAL A N 1
ATOM 3272 C CA . VAL A 1 402 ? 3.328 -8.402 -14.939 1.00 42.91 402 VAL A CA 1
ATOM 3273 C C . VAL A 1 402 ? 4.008 -9.501 -15.742 1.00 42.91 402 VAL A C 1
ATOM 3275 O O . VAL A 1 402 ? 4.548 -9.164 -16.781 1.00 42.91 402 VAL A O 1
ATOM 3278 N N . GLU A 1 403 ? 3.980 -10.769 -15.347 1.00 48.09 403 GLU A N 1
ATOM 3279 C CA . GLU A 1 403 ? 4.588 -11.855 -16.131 1.00 48.09 403 GLU A CA 1
ATOM 3280 C C . GLU A 1 403 ? 3.780 -12.194 -17.400 1.00 48.09 403 GLU A C 1
ATOM 3282 O O . GLU A 1 403 ? 4.331 -12.150 -18.502 1.00 48.09 403 GLU A O 1
ATOM 3287 N N . GLU A 1 404 ? 2.463 -12.360 -17.289 1.00 40.84 404 GLU A N 1
ATOM 3288 C CA . GLU A 1 404 ? 1.544 -12.770 -18.362 1.00 40.84 404 GLU A CA 1
ATOM 3289 C C . GLU A 1 404 ? 1.518 -11.771 -19.535 1.00 40.84 404 GLU A C 1
ATOM 3291 O O . GLU A 1 404 ? 1.494 -12.144 -20.706 1.00 40.84 404 GLU A O 1
ATOM 3296 N N . LYS A 1 405 ? 1.656 -10.466 -19.264 1.00 41.88 405 LYS A N 1
ATOM 3297 C CA . LYS A 1 405 ? 1.681 -9.438 -20.322 1.00 41.88 405 LYS A CA 1
ATOM 3298 C C . LYS A 1 405 ? 3.018 -9.333 -21.070 1.00 41.88 405 LYS A C 1
ATOM 3300 O O . LYS A 1 405 ? 3.114 -8.555 -22.025 1.00 41.88 405 LYS A O 1
ATOM 3305 N N . TYR A 1 406 ? 4.063 -10.039 -20.631 1.00 43.53 406 TYR A N 1
ATOM 3306 C CA . TYR A 1 406 ? 5.393 -9.996 -21.250 1.00 43.53 406 TYR A CA 1
ATOM 3307 C C . TYR A 1 406 ? 5.867 -11.338 -21.828 1.00 43.53 406 TYR A C 1
ATOM 3309 O O . TYR A 1 406 ? 6.822 -11.311 -22.610 1.00 43.53 406 TYR A O 1
ATOM 3317 N N . GLU A 1 407 ? 5.216 -12.467 -21.525 1.00 43.00 407 GLU A N 1
ATOM 3318 C CA . GLU A 1 407 ? 5.537 -13.762 -22.151 1.00 43.00 407 GLU A CA 1
ATOM 3319 C C . GLU A 1 407 ? 5.016 -13.878 -23.598 1.00 43.00 407 GLU A C 1
ATOM 3321 O O . GLU A 1 407 ? 5.727 -14.400 -24.461 1.00 43.00 407 GLU A O 1
ATOM 3326 N N . ASP A 1 408 ? 3.879 -13.254 -23.927 1.00 44.88 408 ASP A N 1
ATOM 3327 C CA . ASP A 1 408 ? 3.272 -13.311 -25.272 1.00 44.88 408 ASP A CA 1
ATOM 3328 C C . ASP A 1 408 ? 4.107 -12.662 -26.401 1.00 44.88 408 ASP A C 1
ATOM 3330 O O . ASP A 1 408 ? 3.904 -12.944 -27.582 1.00 44.88 408 ASP A O 1
ATOM 3334 N N . GLU A 1 409 ? 5.087 -11.809 -26.081 1.00 40.09 409 GLU A N 1
ATOM 3335 C CA . GLU A 1 409 ? 5.958 -11.156 -27.079 1.00 40.09 409 GLU A CA 1
ATOM 3336 C C . GLU A 1 409 ? 7.324 -11.844 -27.275 1.00 40.09 409 GLU A C 1
ATOM 3338 O O . GLU A 1 409 ? 8.137 -11.368 -28.075 1.00 40.09 409 GLU A O 1
ATOM 3343 N N . TYR A 1 410 ? 7.579 -12.966 -26.589 1.00 44.00 410 TYR A N 1
ATOM 3344 C CA . TYR A 1 410 ? 8.787 -13.787 -26.751 1.00 44.00 410 TYR A CA 1
ATOM 3345 C C . TYR A 1 410 ? 8.480 -15.266 -27.017 1.00 44.00 410 TYR A C 1
ATOM 3347 O O . TYR A 1 410 ? 9.284 -16.140 -26.683 1.00 44.00 410 TYR A O 1
ATOM 3355 N N . ALA A 1 411 ? 7.379 -15.558 -27.717 1.00 44.47 411 ALA A N 1
ATOM 3356 C CA . ALA A 1 411 ? 7.291 -16.822 -28.437 1.00 44.47 411 ALA A CA 1
ATOM 3357 C C . ALA A 1 411 ? 8.520 -16.937 -29.373 1.00 44.47 411 ALA A C 1
ATOM 3359 O O . ALA A 1 411 ? 8.773 -16.018 -30.163 1.00 44.47 411 ALA A O 1
ATOM 3360 N N . PRO A 1 412 ? 9.334 -18.005 -29.276 1.00 38.84 412 PRO A N 1
ATOM 3361 C CA . PRO A 1 412 ? 10.447 -18.211 -30.192 1.00 38.84 412 PRO A CA 1
ATOM 3362 C C . PRO A 1 412 ? 9.930 -18.226 -31.636 1.00 38.84 412 PRO A C 1
ATOM 3364 O O . PRO A 1 412 ? 8.876 -18.790 -31.920 1.00 38.84 412 PRO A O 1
ATOM 3367 N N . ASP A 1 413 ? 10.677 -17.577 -32.535 1.00 41.09 413 ASP A N 1
ATOM 3368 C CA . ASP A 1 413 ? 10.398 -17.481 -33.973 1.00 41.09 413 ASP A CA 1
ATOM 3369 C C . ASP A 1 413 ? 9.882 -18.835 -34.523 1.00 41.09 413 ASP A C 1
ATOM 3371 O O . ASP A 1 413 ? 10.593 -19.838 -34.387 1.00 41.09 413 ASP A O 1
ATOM 3375 N N . PRO A 1 414 ? 8.675 -18.913 -35.126 1.00 45.72 414 PRO A N 1
ATOM 3376 C CA . PRO A 1 414 ? 8.021 -20.169 -35.527 1.00 45.72 414 PRO A CA 1
ATOM 3377 C C . PRO A 1 414 ? 8.739 -20.960 -36.644 1.00 45.72 414 PRO A C 1
ATOM 3379 O O . PRO A 1 414 ? 8.158 -21.856 -37.255 1.00 45.72 414 PRO A O 1
ATOM 3382 N N . GLN A 1 415 ? 10.011 -20.669 -36.924 1.00 44.94 415 GLN A N 1
ATOM 3383 C CA . GLN A 1 415 ? 10.824 -21.340 -37.940 1.00 44.94 415 GLN A CA 1
ATOM 3384 C C . GLN A 1 415 ? 11.583 -22.584 -37.448 1.00 44.94 415 GLN A C 1
ATOM 3386 O O . GLN A 1 415 ? 12.292 -23.204 -38.238 1.00 44.94 415 GLN A O 1
ATOM 3391 N N . PHE A 1 416 ? 11.407 -23.008 -36.194 1.00 43.84 416 PHE A N 1
ATOM 3392 C CA . PHE A 1 416 ? 11.886 -24.312 -35.718 1.00 43.84 416 PHE A CA 1
ATOM 3393 C C . PHE A 1 416 ? 10.712 -25.218 -35.338 1.00 43.84 416 PHE A C 1
ATOM 3395 O O . PHE A 1 416 ? 10.330 -25.322 -34.176 1.00 43.84 416 PHE A O 1
ATOM 3402 N N . GLN A 1 417 ? 10.148 -25.908 -36.333 1.00 47.03 417 GLN A N 1
ATOM 3403 C CA . GLN A 1 417 ? 9.310 -27.076 -36.071 1.00 47.03 417 GLN A CA 1
ATOM 3404 C C . GLN A 1 417 ? 10.214 -28.275 -35.735 1.00 47.03 417 GLN A C 1
ATOM 3406 O O . GLN A 1 417 ? 11.116 -28.583 -36.524 1.00 47.03 417 GLN A O 1
ATOM 3411 N N . PRO A 1 418 ? 10.010 -28.973 -34.604 1.00 52.00 418 PRO A N 1
ATOM 3412 C CA . PRO A 1 418 ? 10.598 -30.292 -34.423 1.00 52.00 418 PRO A CA 1
ATOM 3413 C C . PRO A 1 418 ? 10.062 -31.245 -35.511 1.00 52.00 418 PRO A C 1
ATOM 3415 O O . PRO A 1 418 ? 8.917 -31.098 -35.947 1.00 52.00 418 PRO A O 1
ATOM 3418 N N . PRO A 1 419 ? 10.882 -32.195 -35.998 1.00 55.59 419 PRO A N 1
ATOM 3419 C CA . PRO A 1 419 ? 10.473 -33.116 -37.050 1.00 55.59 419 PRO A CA 1
ATOM 3420 C C . PRO A 1 419 ? 9.242 -33.934 -36.621 1.00 55.59 419 PRO A C 1
ATOM 3422 O O . PRO A 1 419 ? 9.137 -34.295 -35.446 1.00 55.59 419 PRO A O 1
ATOM 3425 N N . PRO A 1 420 ? 8.324 -34.241 -37.556 1.00 50.50 420 PRO A N 1
ATOM 3426 C CA . PRO A 1 420 ? 7.104 -34.973 -37.250 1.00 50.50 420 PRO A CA 1
ATOM 3427 C C . PRO A 1 420 ? 7.446 -36.357 -36.699 1.00 50.50 420 PRO A C 1
ATOM 3429 O O . PRO A 1 420 ? 8.221 -37.108 -37.300 1.00 50.50 420 PRO A O 1
ATOM 3432 N N . LEU A 1 421 ? 6.865 -36.676 -35.543 1.00 57.00 421 LEU A N 1
ATOM 3433 C CA . LEU A 1 421 ? 6.886 -38.025 -34.993 1.00 57.00 421 LEU A CA 1
ATOM 3434 C C . LEU A 1 421 ? 6.175 -38.980 -35.969 1.00 57.00 421 LEU A C 1
ATOM 3436 O O . LEU A 1 421 ? 5.196 -38.583 -36.609 1.00 57.00 421 LEU A O 1
ATOM 3440 N N . PRO A 1 422 ? 6.676 -40.217 -36.124 1.00 62.00 422 PRO A N 1
ATOM 3441 C CA . PRO A 1 422 ? 6.033 -41.209 -36.972 1.00 62.00 422 PRO A CA 1
ATOM 3442 C C . PRO A 1 422 ? 4.632 -41.557 -36.437 1.00 62.00 422 PRO A C 1
ATOM 3444 O O . PRO A 1 422 ? 4.426 -41.521 -35.223 1.00 62.00 422 PRO A O 1
ATOM 3447 N N . PRO A 1 423 ? 3.680 -41.893 -37.327 1.00 46.56 423 PRO A N 1
ATOM 3448 C CA . PRO A 1 423 ? 2.332 -42.285 -36.936 1.00 46.56 423 PRO A CA 1
ATOM 3449 C C . PRO A 1 423 ? 2.382 -43.570 -36.106 1.00 46.56 423 PRO A C 1
ATOM 3451 O O . PRO A 1 423 ? 2.931 -44.584 -36.541 1.00 46.56 423 PRO A O 1
ATOM 3454 N N . ASP A 1 424 ? 1.833 -43.495 -34.896 1.00 47.00 424 ASP A N 1
ATOM 3455 C CA . ASP A 1 424 ? 1.601 -44.645 -34.030 1.00 47.00 424 ASP A CA 1
ATOM 3456 C C . ASP A 1 424 ? 0.302 -45.331 -34.475 1.00 47.00 424 ASP A C 1
ATOM 3458 O O . ASP A 1 424 ? -0.800 -44.988 -34.046 1.00 47.00 424 ASP A O 1
ATOM 3462 N N . ASP A 1 425 ? 0.441 -46.266 -35.414 1.00 51.53 425 ASP A N 1
ATOM 3463 C CA . ASP A 1 425 ? -0.627 -47.153 -35.881 1.00 51.53 425 ASP A CA 1
ATOM 3464 C C . ASP A 1 425 ? -0.853 -48.288 -34.864 1.00 51.53 425 ASP A C 1
ATOM 3466 O O . ASP A 1 425 ? -0.582 -49.458 -35.149 1.00 51.53 425 ASP A O 1
ATOM 3470 N N . SER A 1 426 ? -1.330 -47.965 -33.657 1.00 51.59 426 SER A N 1
ATOM 3471 C CA . SER A 1 426 ? -1.673 -49.001 -32.670 1.00 51.59 426 SER A CA 1
ATOM 3472 C C . SER A 1 426 ? -2.740 -48.582 -31.645 1.00 51.59 426 SER A C 1
ATOM 3474 O O . SER A 1 426 ? -2.500 -48.621 -30.442 1.00 51.59 426 SER A O 1
ATOM 3476 N N . ILE A 1 427 ? -3.962 -48.252 -32.081 1.00 45.16 427 ILE A N 1
ATOM 3477 C CA . ILE A 1 427 ? -5.124 -48.250 -31.169 1.00 45.16 427 ILE A CA 1
ATOM 3478 C C . ILE A 1 427 ? -6.262 -49.079 -31.781 1.00 45.16 427 ILE A C 1
ATOM 3480 O O . ILE A 1 427 ? -6.852 -48.660 -32.777 1.00 45.16 427 ILE A O 1
ATOM 3484 N N . PRO A 1 428 ? -6.578 -50.261 -31.220 1.00 48.53 428 PRO A N 1
ATOM 3485 C CA . PRO A 1 428 ? -7.782 -51.003 -31.563 1.00 48.53 428 PRO A CA 1
ATOM 3486 C C . PRO A 1 428 ? -9.015 -50.319 -30.958 1.00 48.53 428 PRO A C 1
ATOM 3488 O O . PRO A 1 428 ? -9.120 -50.169 -29.741 1.00 48.53 428 PRO A O 1
ATOM 3491 N N . GLU A 1 429 ? -9.958 -49.942 -31.818 1.00 51.66 429 GLU A N 1
ATOM 3492 C CA . GLU A 1 429 ? -11.356 -49.716 -31.450 1.00 51.66 429 GLU A CA 1
ATOM 3493 C C . GLU A 1 429 ? -11.972 -51.052 -31.008 1.00 51.66 429 GLU A C 1
ATOM 3495 O O . GLU A 1 429 ? -12.152 -51.932 -31.843 1.00 51.66 429 GLU A O 1
ATOM 3500 N N . ASP A 1 430 ? -12.242 -51.230 -29.711 1.00 51.91 430 ASP A N 1
ATOM 3501 C CA . ASP A 1 430 ? -13.437 -51.922 -29.190 1.00 51.91 430 ASP A CA 1
ATOM 3502 C C . ASP A 1 430 ? -13.316 -52.171 -27.679 1.00 51.91 430 ASP A C 1
ATOM 3504 O O . ASP A 1 430 ? -12.704 -53.143 -27.240 1.00 51.91 430 ASP A O 1
ATOM 3508 N N . SER A 1 431 ? -13.985 -51.340 -26.875 1.00 41.25 431 SER A N 1
ATOM 3509 C CA . SER A 1 431 ? -14.549 -51.765 -25.586 1.00 41.25 431 SER A CA 1
ATOM 3510 C C . SER A 1 431 ? -15.526 -50.710 -25.064 1.00 41.25 431 SER A C 1
ATOM 3512 O O . SER A 1 431 ? -15.157 -49.774 -24.358 1.00 41.25 431 SER A O 1
ATOM 3514 N N . LYS A 1 432 ? -16.807 -50.874 -25.409 1.00 49.81 432 LYS A N 1
ATOM 3515 C CA . LYS A 1 432 ? -17.912 -50.313 -24.625 1.00 49.81 432 LYS A CA 1
ATOM 3516 C C . LYS A 1 432 ? -18.007 -51.115 -23.327 1.00 49.81 432 LYS A C 1
ATOM 3518 O O . LYS A 1 432 ? -18.718 -52.114 -23.276 1.00 49.81 432 LYS A O 1
ATOM 3523 N N . GLU A 1 433 ? -17.251 -50.713 -22.313 1.00 42.09 433 GLU A N 1
ATOM 3524 C CA . GLU A 1 433 ? -17.489 -51.153 -20.941 1.00 42.09 433 GLU A CA 1
ATOM 3525 C C . GLU A 1 433 ? -18.580 -50.267 -20.337 1.00 42.09 433 GLU A C 1
ATOM 3527 O O . GLU A 1 433 ? -18.384 -49.082 -20.076 1.00 42.09 433 GLU A O 1
ATOM 3532 N N . GLU A 1 434 ? -19.764 -50.851 -20.155 1.00 44.66 434 GLU A N 1
ATOM 3533 C CA . GLU A 1 434 ? -20.777 -50.330 -19.245 1.00 44.66 434 GLU A CA 1
ATOM 3534 C C . GLU A 1 434 ? -20.177 -50.344 -17.833 1.00 44.66 434 GLU A C 1
ATOM 3536 O O . GLU A 1 434 ? -20.045 -51.394 -17.200 1.00 44.66 434 GLU A O 1
ATOM 3541 N N . SER A 1 435 ? -19.759 -49.173 -17.354 1.00 44.03 435 SER A N 1
ATOM 3542 C CA . SER A 1 435 ? -19.283 -48.986 -15.991 1.00 44.03 435 SER A CA 1
ATOM 3543 C C . SER A 1 435 ? -20.437 -49.241 -15.023 1.00 44.03 435 SER A C 1
ATOM 3545 O O . SER A 1 435 ? -21.298 -48.384 -14.817 1.00 44.03 435 SER A O 1
ATOM 3547 N N . ASN A 1 436 ? -20.444 -50.428 -14.417 1.00 43.81 436 ASN A N 1
ATOM 3548 C CA . ASN A 1 436 ? -21.112 -50.653 -13.142 1.00 43.81 436 ASN A CA 1
ATOM 3549 C C . ASN A 1 436 ? -20.582 -49.596 -12.165 1.00 43.81 436 ASN A C 1
ATOM 3551 O O . ASN A 1 436 ? -19.430 -49.678 -11.734 1.00 43.81 436 ASN A O 1
ATOM 3555 N N . ILE A 1 437 ? -21.411 -48.598 -11.854 1.00 51.47 437 ILE A N 1
ATOM 3556 C CA . ILE A 1 437 ? -21.172 -47.627 -10.787 1.00 51.47 437 ILE A CA 1
ATOM 3557 C C . ILE A 1 437 ? -21.209 -48.429 -9.488 1.00 51.47 437 ILE A C 1
ATOM 3559 O O . ILE A 1 437 ? -22.264 -48.680 -8.908 1.00 51.47 437 ILE A O 1
ATOM 3563 N N . LEU A 1 438 ? -20.044 -48.940 -9.098 1.00 54.66 438 LEU A N 1
ATOM 3564 C CA . LEU A 1 438 ? -19.821 -49.514 -7.789 1.00 54.66 438 LEU A CA 1
ATOM 3565 C C . LEU A 1 438 ? -19.985 -48.349 -6.810 1.00 54.66 438 LEU A C 1
ATOM 3567 O O . LEU A 1 438 ? -19.162 -47.437 -6.810 1.00 54.66 438 LEU A O 1
ATOM 3571 N N . GLU A 1 439 ? -21.083 -48.351 -6.058 1.00 67.00 439 GLU A N 1
ATOM 3572 C CA . GLU A 1 439 ? -21.390 -47.382 -5.005 1.00 67.00 439 GLU A CA 1
ATOM 3573 C C . GLU A 1 439 ? -20.183 -47.314 -4.057 1.00 67.00 439 GLU A C 1
ATOM 3575 O O . GLU A 1 439 ? -19.926 -48.229 -3.265 1.00 67.00 439 GLU A O 1
ATOM 3580 N N . LYS A 1 440 ? -19.347 -46.291 -4.260 1.00 71.81 440 LYS A N 1
ATOM 3581 C CA . LYS A 1 440 ? -18.070 -46.125 -3.573 1.00 71.81 440 LYS A CA 1
ATOM 3582 C C . LYS A 1 440 ? -18.422 -45.876 -2.112 1.00 71.81 440 LYS A C 1
ATOM 3584 O O . LYS A 1 440 ? -19.096 -44.899 -1.803 1.00 71.81 440 LYS A O 1
ATOM 3589 N N . GLN A 1 441 ? -18.052 -46.808 -1.235 1.00 77.06 441 GLN A N 1
ATOM 3590 C CA . GLN A 1 441 ? -18.242 -46.615 0.200 1.00 77.06 441 GLN A CA 1
ATOM 3591 C C . GLN A 1 441 ? -17.549 -45.302 0.602 1.00 77.06 441 GLN A C 1
ATOM 3593 O O . GLN A 1 441 ? -16.433 -45.072 0.122 1.00 77.06 441 GLN A O 1
ATOM 3598 N N . PRO A 1 442 ? -18.203 -44.445 1.408 1.00 78.75 442 PRO A N 1
ATOM 3599 C CA . PRO A 1 442 ? -17.638 -43.168 1.823 1.00 78.75 442 PRO A CA 1
ATOM 3600 C C . PRO A 1 442 ? -16.299 -43.406 2.522 1.00 78.75 442 PRO A C 1
ATOM 3602 O O . PRO A 1 442 ? -16.173 -44.310 3.352 1.00 78.75 442 PRO A O 1
ATOM 3605 N N . ASP A 1 443 ? -15.294 -42.638 2.114 1.00 88.44 443 ASP A N 1
ATOM 3606 C CA . ASP A 1 443 ? -13.959 -42.694 2.692 1.00 88.44 443 ASP A CA 1
ATOM 3607 C C . ASP A 1 443 ? -13.987 -41.947 4.037 1.00 88.44 443 ASP A C 1
ATOM 3609 O O . ASP A 1 443 ? -14.242 -40.740 4.041 1.00 88.44 443 ASP A O 1
ATOM 3613 N N . PRO A 1 444 ? -13.790 -42.628 5.181 1.00 90.00 444 PRO A N 1
ATOM 3614 C CA . PRO A 1 444 ? -13.930 -42.005 6.496 1.00 90.00 444 PRO A CA 1
ATOM 3615 C C . PRO A 1 444 ? -12.965 -40.832 6.719 1.00 90.00 444 PRO A C 1
ATOM 3617 O O . PRO A 1 444 ? -13.293 -39.933 7.488 1.00 90.00 444 PRO A O 1
ATOM 3620 N N . GLU A 1 445 ? -11.813 -40.807 6.038 1.00 90.19 445 GLU A N 1
ATOM 3621 C CA . GLU A 1 445 ? -10.850 -39.699 6.127 1.00 90.19 445 GLU A CA 1
ATOM 3622 C C . GLU A 1 445 ? -11.410 -38.408 5.501 1.00 90.19 445 GLU A C 1
ATOM 3624 O O . GLU A 1 445 ? -11.179 -37.307 6.004 1.00 90.19 445 GLU A O 1
ATOM 3629 N N . ILE A 1 446 ? -12.217 -38.535 4.441 1.00 90.31 446 ILE A N 1
ATOM 3630 C CA . ILE A 1 446 ? -12.860 -37.396 3.772 1.00 90.31 446 ILE A CA 1
ATOM 3631 C C . ILE A 1 446 ? -13.931 -36.775 4.674 1.00 90.31 446 ILE A C 1
ATOM 3633 O O . ILE A 1 446 ? -14.021 -35.550 4.776 1.00 90.31 446 ILE A O 1
ATOM 3637 N N . ASP A 1 447 ? -14.723 -37.607 5.353 1.00 92.38 447 ASP A N 1
ATOM 3638 C CA . ASP A 1 447 ? -15.758 -37.136 6.278 1.00 92.38 447 ASP A CA 1
ATOM 3639 C C . ASP A 1 447 ? -15.157 -36.418 7.502 1.00 92.38 447 ASP A C 1
ATOM 3641 O O . ASP A 1 447 ? -15.734 -35.440 7.986 1.00 92.38 447 ASP A O 1
ATOM 3645 N N . GLU A 1 448 ? -13.988 -36.859 7.981 1.00 93.44 448 GLU A N 1
ATOM 3646 C CA . GLU A 1 448 ? -13.264 -36.210 9.081 1.00 93.44 448 GLU A CA 1
ATOM 3647 C C . GLU A 1 448 ? -12.721 -34.833 8.672 1.00 93.44 448 GLU A C 1
ATOM 3649 O O . GLU A 1 448 ? -13.026 -33.842 9.342 1.00 93.44 448 GLU A O 1
ATOM 3654 N N . LEU A 1 449 ? -12.024 -34.736 7.531 1.00 90.75 449 LEU A N 1
ATOM 3655 C CA . LEU A 1 449 ? -11.538 -33.457 6.990 1.00 90.75 449 LEU A CA 1
ATOM 3656 C C . LEU A 1 449 ? -12.686 -32.464 6.782 1.00 90.75 449 LEU A C 1
ATOM 3658 O O . LEU A 1 449 ? -12.601 -31.290 7.145 1.00 90.75 449 LEU A O 1
ATOM 3662 N N . LYS A 1 450 ? -13.789 -32.942 6.206 1.00 93.62 450 LYS A N 1
ATOM 3663 C CA . LYS A 1 450 ? -14.995 -32.149 5.992 1.00 93.62 450 LYS A CA 1
ATOM 3664 C C . LYS A 1 450 ? -15.542 -31.584 7.304 1.00 93.62 450 LYS A C 1
ATOM 3666 O O . LYS A 1 450 ? -15.873 -30.400 7.366 1.00 93.62 450 LYS A O 1
ATOM 3671 N N . ALA A 1 451 ? -15.628 -32.403 8.353 1.00 94.25 451 ALA A N 1
ATOM 3672 C CA . ALA A 1 451 ? -16.068 -31.949 9.668 1.00 94.25 451 ALA A CA 1
ATOM 3673 C C . ALA A 1 451 ? -15.098 -30.919 10.274 1.00 94.25 451 ALA A C 1
ATOM 3675 O O . ALA A 1 451 ? -15.545 -29.942 10.874 1.00 94.25 451 ALA A O 1
ATOM 3676 N N . GLU A 1 452 ? -13.789 -31.097 10.092 1.00 92.38 452 GLU A N 1
ATOM 3677 C CA . GLU A 1 452 ? -12.773 -30.167 10.591 1.00 92.38 452 GLU A CA 1
ATOM 3678 C C . GLU A 1 452 ? -12.858 -28.793 9.908 1.00 92.38 452 GLU A C 1
ATOM 3680 O O . GLU A 1 452 ? -12.882 -27.766 10.593 1.00 92.38 452 GLU A O 1
ATOM 3685 N N . ILE A 1 453 ? -13.025 -28.767 8.579 1.00 87.94 453 ILE A N 1
ATOM 3686 C CA . ILE A 1 453 ? -13.248 -27.531 7.813 1.00 87.94 453 ILE A CA 1
ATOM 3687 C C . ILE A 1 453 ? -14.514 -26.816 8.295 1.00 87.94 453 ILE A C 1
ATOM 3689 O O . ILE A 1 453 ? -14.482 -25.610 8.558 1.00 87.94 453 ILE A O 1
ATOM 3693 N N . LEU A 1 454 ? -15.622 -27.545 8.452 1.00 91.88 454 LEU A N 1
ATOM 3694 C CA . LEU A 1 454 ? -16.889 -26.966 8.904 1.00 91.88 454 LEU A CA 1
ATOM 3695 C C . LEU A 1 454 ? -16.784 -26.374 10.312 1.00 91.88 454 LEU A C 1
ATOM 3697 O O . LEU A 1 454 ? -17.217 -25.241 10.524 1.00 91.88 454 LEU A O 1
ATOM 3701 N N . ASN A 1 455 ? -16.162 -27.092 11.248 1.00 91.06 455 ASN A N 1
ATOM 3702 C CA . ASN A 1 455 ? -15.963 -26.609 12.614 1.00 91.06 455 ASN A CA 1
ATOM 3703 C C . ASN A 1 455 ? -15.071 -25.356 12.643 1.00 91.06 455 ASN A C 1
ATOM 3705 O O . ASN A 1 455 ? -15.415 -24.369 13.296 1.00 91.06 455 ASN A O 1
ATOM 3709 N N . HIS A 1 456 ? -13.966 -25.338 11.884 1.00 89.56 456 HIS A N 1
ATOM 3710 C CA . HIS A 1 456 ? -13.073 -24.171 11.819 1.00 89.56 456 HIS A CA 1
ATOM 3711 C C . HIS A 1 456 ? -13.779 -22.930 11.259 1.00 89.56 456 HIS A C 1
ATOM 3713 O O . HIS A 1 456 ? -13.652 -21.823 11.796 1.00 89.56 456 HIS A O 1
ATOM 3719 N N . ILE A 1 457 ? -14.579 -23.114 10.207 1.00 85.69 457 ILE A N 1
ATOM 3720 C CA . ILE A 1 457 ? -15.398 -22.053 9.618 1.00 85.69 457 ILE A CA 1
ATOM 3721 C C . ILE A 1 457 ? -16.426 -21.524 10.628 1.00 85.69 457 ILE A C 1
ATOM 3723 O O . ILE A 1 457 ? -16.572 -20.302 10.764 1.00 85.69 457 ILE A O 1
ATOM 3727 N N . GLN A 1 458 ? -17.115 -22.422 11.339 1.00 86.75 458 GLN A N 1
ATOM 3728 C CA . GLN A 1 458 ? -18.154 -22.090 12.317 1.00 86.75 458 GLN A CA 1
ATOM 3729 C C . GLN A 1 458 ? -17.617 -21.277 13.498 1.00 86.75 458 GLN A C 1
ATOM 3731 O O . GLN A 1 458 ? -18.246 -20.295 13.922 1.00 86.75 458 GLN A O 1
ATOM 3736 N N . ASP A 1 459 ? -16.468 -21.687 14.033 1.00 84.50 459 ASP A N 1
ATOM 3737 C CA . ASP A 1 459 ? -15.932 -21.141 15.275 1.00 84.50 459 ASP A CA 1
ATOM 3738 C C . ASP A 1 459 ? -15.181 -19.828 15.038 1.00 84.50 459 ASP A C 1
ATOM 3740 O O . ASP A 1 459 ? -15.427 -18.840 15.740 1.00 84.50 459 ASP A O 1
ATOM 3744 N N . ASN A 1 460 ? -14.339 -19.764 14.003 1.00 83.44 460 ASN A N 1
ATOM 3745 C CA . ASN A 1 460 ? -13.409 -18.649 13.827 1.00 83.44 460 ASN A CA 1
ATOM 3746 C C . ASN A 1 460 ? -13.871 -17.623 12.788 1.00 83.44 460 ASN A C 1
ATOM 3748 O O . ASN A 1 460 ? -13.934 -16.426 13.080 1.00 83.44 460 ASN A O 1
ATOM 3752 N N . ARG A 1 461 ? -14.189 -18.059 11.566 1.00 83.00 461 ARG A N 1
ATOM 3753 C CA . ARG A 1 461 ? -14.319 -17.139 10.423 1.00 83.00 461 ARG A CA 1
ATOM 3754 C C . ARG A 1 461 ? -15.708 -16.527 10.286 1.00 83.00 461 ARG A C 1
ATOM 3756 O O . ARG A 1 461 ? -15.812 -15.312 10.112 1.00 83.00 461 ARG A O 1
ATOM 3763 N N . ILE A 1 462 ? -16.767 -17.328 10.424 1.00 85.56 462 ILE A N 1
ATOM 3764 C CA . ILE A 1 462 ? -18.150 -16.836 10.323 1.00 85.56 462 ILE A CA 1
ATOM 3765 C C . ILE A 1 462 ? -18.427 -15.778 11.395 1.00 85.56 462 ILE A C 1
ATOM 3767 O O . ILE A 1 462 ? -18.918 -14.696 11.076 1.00 85.56 462 ILE A O 1
ATOM 3771 N N . SER A 1 463 ? -18.052 -16.050 12.649 1.00 84.50 463 SER A N 1
ATOM 3772 C CA . SER A 1 463 ? -18.266 -15.123 13.768 1.00 84.50 463 SER A CA 1
ATOM 3773 C C . SER A 1 463 ? -17.583 -13.767 13.521 1.00 84.50 463 SER A C 1
ATOM 3775 O O . SER A 1 463 ? -18.183 -12.711 13.716 1.00 84.50 463 SER A O 1
ATOM 3777 N N . GLN A 1 464 ? -16.338 -13.774 13.026 1.00 86.00 464 GLN A N 1
ATOM 3778 C CA . GLN A 1 464 ? -15.604 -12.544 12.708 1.00 86.00 464 GLN A CA 1
ATOM 3779 C C . GLN A 1 464 ? -16.247 -11.765 11.553 1.00 86.00 464 GLN A C 1
ATOM 3781 O O . GLN A 1 464 ? -16.423 -10.547 11.659 1.00 86.00 464 GLN A O 1
ATOM 3786 N N . LEU A 1 465 ? -16.620 -12.460 10.472 1.00 83.56 465 LEU A N 1
ATOM 3787 C CA . LEU A 1 465 ? -17.233 -11.854 9.291 1.00 83.56 465 LEU A CA 1
ATOM 3788 C C . LEU A 1 465 ? -18.582 -11.207 9.632 1.00 83.56 465 LEU A C 1
ATOM 3790 O O . LEU A 1 465 ? -18.808 -10.043 9.294 1.00 83.56 465 LEU A O 1
ATOM 3794 N N . ILE A 1 466 ? -19.445 -11.929 10.351 1.00 86.75 466 ILE A N 1
ATOM 3795 C CA . ILE A 1 466 ? -20.760 -11.435 10.772 1.00 86.75 466 ILE A CA 1
ATOM 3796 C C . ILE A 1 466 ? -20.601 -10.243 11.711 1.00 86.75 466 ILE A C 1
ATOM 3798 O O . ILE A 1 466 ? -21.205 -9.200 11.463 1.00 86.75 466 ILE A O 1
ATOM 3802 N N . SER A 1 467 ? -19.739 -10.342 12.730 1.00 86.00 467 SER A N 1
ATOM 3803 C CA . SER A 1 467 ? -19.505 -9.237 13.668 1.00 86.00 467 SER A CA 1
ATOM 3804 C C . SER A 1 467 ? -19.033 -7.970 12.946 1.00 86.00 467 SER A C 1
ATOM 3806 O O . SER A 1 467 ? -19.493 -6.867 13.250 1.00 86.00 467 SER A O 1
ATOM 3808 N N . TYR A 1 468 ? -18.143 -8.105 11.956 1.00 87.31 468 TYR A N 1
ATOM 3809 C CA . TYR A 1 468 ? -17.671 -6.983 11.145 1.00 87.31 468 TYR A CA 1
ATOM 3810 C C . TYR A 1 468 ? -18.782 -6.376 10.273 1.00 87.31 468 TYR A C 1
ATOM 3812 O O . TYR A 1 468 ? -18.957 -5.151 10.251 1.00 87.31 468 TYR A O 1
ATOM 3820 N N . MET A 1 469 ? -19.555 -7.211 9.572 1.00 83.62 469 MET A N 1
ATOM 3821 C CA . MET A 1 469 ? -20.630 -6.744 8.696 1.00 83.62 469 MET A CA 1
ATOM 3822 C C . MET A 1 469 ? -21.773 -6.098 9.479 1.00 83.62 469 MET A C 1
ATOM 3824 O O . MET A 1 469 ? -22.209 -5.008 9.107 1.00 83.62 469 MET A O 1
ATOM 3828 N N . LEU A 1 470 ? -22.203 -6.701 10.590 1.00 86.12 470 LEU A N 1
ATOM 3829 C CA . LEU A 1 470 ? -23.228 -6.137 11.467 1.00 86.12 470 LEU A CA 1
ATOM 3830 C C . LEU A 1 470 ? -22.796 -4.787 12.028 1.00 86.12 470 LEU A C 1
ATOM 3832 O O . LEU A 1 470 ? -23.534 -3.817 11.890 1.00 86.12 470 LEU A O 1
ATOM 3836 N N . LYS A 1 471 ? -21.573 -4.671 12.566 1.00 86.94 471 LYS A N 1
ATOM 3837 C CA . LYS A 1 471 ? -21.033 -3.376 13.024 1.00 86.94 471 LYS A CA 1
ATOM 3838 C C . LYS A 1 471 ? -21.062 -2.327 11.916 1.00 86.94 471 LYS A C 1
ATOM 3840 O O . LYS A 1 471 ? -21.429 -1.181 12.165 1.00 86.94 471 LYS A O 1
ATOM 3845 N N . THR A 1 472 ? -20.708 -2.718 10.694 1.00 83.94 472 THR A N 1
ATOM 3846 C CA . THR A 1 472 ? -20.700 -1.815 9.539 1.00 83.94 472 THR A CA 1
ATOM 3847 C C . THR A 1 472 ? -22.110 -1.359 9.165 1.00 83.94 472 THR A C 1
ATOM 3849 O O . THR A 1 472 ? -22.323 -0.166 8.960 1.00 83.94 472 THR A O 1
ATOM 3852 N N . VAL A 1 473 ? -23.081 -2.272 9.098 1.00 83.19 473 VAL A N 1
ATOM 3853 C CA . VAL A 1 473 ? -24.471 -1.949 8.741 1.00 83.19 473 VAL A CA 1
ATOM 3854 C C . VAL A 1 473 ? -25.135 -1.126 9.845 1.00 83.19 473 VAL A C 1
ATOM 3856 O O . VAL A 1 473 ? -25.709 -0.079 9.560 1.00 83.19 473 VAL A O 1
ATOM 3859 N N . VAL A 1 474 ? -24.972 -1.529 11.104 1.00 84.94 474 VAL A N 1
ATOM 3860 C CA . VAL A 1 474 ? -25.572 -0.871 12.275 1.00 84.94 474 VAL A CA 1
ATOM 3861 C C . VAL A 1 474 ? -25.013 0.537 12.479 1.00 84.94 474 VAL A C 1
ATOM 3863 O O . VAL A 1 474 ? -25.760 1.448 12.815 1.00 84.94 474 VAL A O 1
ATOM 3866 N N . SER A 1 475 ? -23.728 0.763 12.178 1.00 85.19 475 SER A N 1
ATOM 3867 C CA . SER A 1 475 ? -23.111 2.097 12.270 1.00 85.19 475 SER A CA 1
ATOM 3868 C C . SER A 1 475 ? -23.717 3.151 11.334 1.00 85.19 475 SER A C 1
ATOM 3870 O O . SER A 1 475 ? -23.422 4.336 11.486 1.00 85.19 475 SER A O 1
ATOM 3872 N N . ARG A 1 476 ? -24.542 2.743 10.359 1.00 85.31 476 ARG A N 1
ATOM 3873 C CA . ARG A 1 476 ? -25.233 3.659 9.441 1.00 85.31 476 ARG A CA 1
ATOM 3874 C C . ARG A 1 476 ? -26.518 4.239 10.027 1.00 85.31 476 ARG A C 1
ATOM 3876 O O . ARG A 1 476 ? -27.042 5.188 9.451 1.00 85.31 476 ARG A O 1
ATOM 3883 N N . TYR A 1 477 ? -27.025 3.685 11.124 1.00 82.88 477 TYR A N 1
ATOM 3884 C CA . TYR A 1 477 ? -28.260 4.146 11.751 1.00 82.88 477 TYR A CA 1
ATOM 3885 C C . TYR A 1 477 ? -27.976 5.178 12.847 1.00 82.88 477 TYR A C 1
ATOM 3887 O O . TYR A 1 477 ? -26.952 5.120 13.526 1.00 82.88 477 TYR A O 1
ATOM 3895 N N . GLU A 1 478 ? -28.879 6.154 12.989 1.00 82.69 478 GLU A N 1
ATOM 3896 C CA . GLU A 1 478 ? -28.737 7.249 13.962 1.00 82.69 478 GLU A CA 1
ATOM 3897 C C . GLU A 1 478 ? -28.962 6.782 15.406 1.00 82.69 478 GLU A C 1
ATOM 3899 O O . GLU A 1 478 ? -28.328 7.299 16.328 1.00 82.69 478 GLU A O 1
ATOM 3904 N N . GLU A 1 479 ? -29.838 5.794 15.605 1.00 87.81 479 GLU A N 1
ATOM 3905 C CA . GLU A 1 479 ? -30.129 5.221 16.917 1.00 87.81 479 GLU A CA 1
ATOM 3906 C C . GLU A 1 479 ? -29.335 3.922 17.126 1.00 87.81 479 GLU A C 1
ATOM 3908 O O . GLU A 1 479 ? -29.358 3.038 16.263 1.00 87.81 479 GLU A O 1
ATOM 3913 N N . PRO A 1 480 ? -28.605 3.786 18.251 1.00 86.12 480 PRO A N 1
ATOM 3914 C CA . PRO A 1 480 ? -27.864 2.569 18.543 1.00 86.12 480 PRO A CA 1
ATOM 3915 C C . PRO A 1 480 ? -28.837 1.416 18.808 1.00 86.12 480 PRO A C 1
ATOM 3917 O O . PRO A 1 480 ? -29.711 1.520 19.667 1.00 86.12 480 PRO A O 1
ATOM 3920 N N . MET A 1 481 ? -28.658 0.311 18.086 1.00 90.38 481 MET A N 1
ATOM 3921 C CA . MET A 1 481 ? -29.415 -0.921 18.303 1.00 90.38 481 MET A CA 1
ATOM 3922 C C . MET A 1 481 ? -29.078 -1.528 19.674 1.00 90.38 481 MET A C 1
ATOM 3924 O O . MET A 1 481 ? -27.915 -1.511 20.090 1.00 90.38 481 MET A O 1
ATOM 3928 N N . GLU A 1 482 ? -30.083 -2.061 20.375 1.00 93.62 482 GLU A N 1
ATOM 3929 C CA . GLU A 1 482 ? -29.876 -2.717 21.669 1.00 93.62 482 GLU A CA 1
ATOM 3930 C C . GLU A 1 482 ? -28.981 -3.959 21.527 1.00 93.62 482 GLU A C 1
ATOM 3932 O O . GLU A 1 482 ? -29.046 -4.693 20.540 1.00 93.62 482 GLU A O 1
ATOM 3937 N N . GLU A 1 483 ? -28.139 -4.212 22.533 1.00 92.00 483 GLU A N 1
ATOM 3938 C CA . GLU A 1 483 ? -27.168 -5.317 22.518 1.00 92.00 483 GLU A CA 1
ATOM 3939 C C . GLU A 1 483 ? -27.847 -6.694 22.406 1.00 92.00 483 GLU A C 1
ATOM 3941 O O . GLU A 1 483 ? -27.330 -7.591 21.743 1.00 92.00 483 GLU A O 1
ATOM 3946 N N . GLU A 1 484 ? -29.040 -6.850 22.988 1.00 93.12 484 GLU A N 1
ATOM 3947 C CA . GLU A 1 484 ? -29.833 -8.081 22.892 1.00 93.12 484 GLU A CA 1
ATOM 3948 C C . GLU A 1 484 ? -30.330 -8.334 21.459 1.00 93.12 484 GLU A C 1
ATOM 3950 O O . GLU A 1 484 ? -30.225 -9.455 20.961 1.00 93.12 484 GLU A O 1
ATOM 3955 N N . MET A 1 485 ? -30.778 -7.287 20.757 1.00 91.12 485 MET A N 1
ATOM 3956 C CA . MET A 1 485 ? -31.202 -7.368 19.351 1.00 91.12 485 MET A CA 1
ATOM 3957 C C . MET A 1 485 ? -30.015 -7.663 18.430 1.00 91.12 485 MET A C 1
ATOM 3959 O O . MET A 1 485 ? -30.121 -8.484 17.522 1.00 91.12 485 MET A O 1
ATOM 3963 N N . MET A 1 486 ? -28.856 -7.056 18.702 1.00 89.75 486 MET A N 1
ATOM 3964 C CA . MET A 1 486 ? -27.610 -7.353 17.990 1.00 89.75 486 MET A CA 1
ATOM 3965 C C . MET A 1 486 ? -27.194 -8.817 18.142 1.00 89.75 486 MET A C 1
ATOM 3967 O O . MET A 1 486 ? -26.829 -9.452 17.157 1.00 89.75 486 MET A O 1
ATOM 3971 N N . SER A 1 487 ? -27.275 -9.354 19.362 1.00 91.94 487 SER A N 1
ATOM 3972 C CA . SER A 1 487 ? -26.969 -10.758 19.655 1.00 91.94 487 SER A CA 1
ATOM 3973 C C . SER A 1 487 ? -27.940 -11.715 18.953 1.00 91.94 487 SER A C 1
ATOM 3975 O O . SER A 1 487 ? -27.524 -12.730 18.393 1.00 91.94 487 SER A O 1
ATOM 3977 N N . MET A 1 488 ? -29.232 -11.368 18.919 1.00 93.44 488 MET A N 1
ATOM 3978 C CA . MET A 1 488 ? -30.258 -12.133 18.206 1.00 93.44 488 MET A CA 1
ATOM 3979 C C . MET A 1 488 ? -29.988 -12.172 16.696 1.00 93.44 488 MET A C 1
ATOM 3981 O O . MET A 1 488 ? -29.926 -13.257 16.119 1.00 93.44 488 MET A O 1
ATOM 3985 N N . LEU A 1 489 ? -29.739 -11.008 16.084 1.00 92.25 489 LEU A N 1
ATOM 3986 C CA . LEU A 1 489 ? -29.369 -10.896 14.672 1.00 92.25 489 LEU A CA 1
ATOM 3987 C C . LEU A 1 489 ? -28.102 -11.692 14.355 1.00 92.25 489 LEU A C 1
ATOM 3989 O O . LEU A 1 489 ? -28.061 -12.426 13.371 1.00 92.25 489 LEU A O 1
ATOM 3993 N N . GLU A 1 490 ? -27.066 -11.565 15.187 1.00 91.56 490 GLU A N 1
ATOM 3994 C CA . GLU A 1 490 ? -25.813 -12.299 15.012 1.00 91.56 490 GLU A CA 1
ATOM 3995 C C . GLU A 1 490 ? -26.045 -13.813 15.029 1.00 91.56 490 GLU A C 1
ATOM 3997 O O . GLU A 1 490 ? -25.516 -14.512 14.166 1.00 91.56 490 GLU A O 1
ATOM 4002 N N . SER A 1 491 ? -26.880 -14.311 15.946 1.00 93.38 491 SER A N 1
ATOM 4003 C CA . SER A 1 491 ? -27.237 -15.729 16.017 1.00 93.38 491 SER A CA 1
ATOM 4004 C C . SER A 1 491 ? -27.996 -16.205 14.776 1.00 93.38 491 SER A C 1
ATOM 4006 O O . SER A 1 491 ? -27.653 -17.248 14.222 1.00 93.38 491 SER A O 1
ATOM 4008 N N . GLU A 1 492 ? -28.996 -15.450 14.318 1.00 93.75 492 GLU A N 1
ATOM 4009 C CA . GLU A 1 492 ? -29.834 -15.830 13.173 1.00 93.75 492 GLU A CA 1
ATOM 4010 C C . GLU A 1 492 ? -29.051 -15.807 11.854 1.00 93.75 492 GLU A C 1
ATOM 4012 O O . GLU A 1 492 ? -29.097 -16.757 11.069 1.00 93.75 492 GLU A O 1
ATOM 4017 N N . ILE A 1 493 ? -28.240 -14.764 11.642 1.00 91.31 493 ILE A N 1
ATOM 4018 C CA . ILE A 1 493 ? -27.344 -14.681 10.483 1.00 91.31 493 ILE A CA 1
ATOM 4019 C C . ILE A 1 493 ? -26.327 -15.822 10.528 1.00 91.31 493 ILE A C 1
ATOM 4021 O O . ILE A 1 493 ? -26.031 -16.416 9.491 1.00 91.31 493 ILE A O 1
ATOM 4025 N N . LYS A 1 494 ? -25.789 -16.140 11.713 1.00 90.94 494 LYS A N 1
ATOM 4026 C CA . LYS A 1 494 ? -24.804 -17.212 11.880 1.00 90.94 494 LYS A CA 1
ATOM 4027 C C . LYS A 1 494 ? -25.387 -18.568 11.517 1.00 90.94 494 LYS A C 1
ATOM 4029 O O . LYS A 1 494 ? -24.725 -19.314 10.802 1.00 90.94 494 LYS A O 1
ATOM 4034 N N . GLU A 1 495 ? -26.601 -18.871 11.960 1.00 92.81 495 GLU A N 1
ATOM 4035 C CA . GLU A 1 495 ? -27.274 -20.132 11.645 1.00 92.81 495 GLU A CA 1
ATOM 4036 C C . GLU A 1 495 ? -27.567 -20.261 10.143 1.00 92.81 495 GLU A C 1
ATOM 4038 O O . GLU A 1 495 ? -27.175 -21.252 9.520 1.00 92.81 495 GLU A O 1
ATOM 4043 N N . ALA A 1 496 ? -28.162 -19.229 9.535 1.00 90.81 496 ALA A N 1
ATOM 4044 C CA . ALA A 1 496 ? -28.489 -19.226 8.111 1.00 90.81 496 ALA A CA 1
ATOM 4045 C C . ALA A 1 496 ? -27.237 -19.330 7.222 1.00 90.81 496 ALA A C 1
ATOM 4047 O O . ALA A 1 496 ? -27.193 -20.122 6.278 1.00 90.81 496 ALA A O 1
ATOM 4048 N N . LEU A 1 497 ? -26.192 -18.558 7.541 1.00 89.25 497 LEU A N 1
ATOM 4049 C CA . LEU A 1 497 ? -24.944 -18.564 6.784 1.00 89.25 497 LEU A CA 1
ATOM 4050 C C . LEU A 1 497 ? -24.189 -19.886 6.955 1.00 89.25 497 LEU A C 1
ATOM 4052 O O . LEU A 1 497 ? -23.661 -20.413 5.978 1.00 89.25 497 LEU A O 1
ATOM 4056 N N . PHE A 1 498 ? -24.152 -20.437 8.171 1.00 91.69 498 PHE A N 1
ATOM 4057 C CA . PHE A 1 498 ? -23.488 -21.712 8.429 1.00 91.69 498 PHE A CA 1
ATOM 4058 C C . PHE A 1 498 ? -24.160 -22.866 7.684 1.00 91.69 498 PHE A C 1
ATOM 4060 O O . PHE A 1 498 ? -23.455 -23.649 7.052 1.00 91.69 498 PHE A O 1
ATOM 4067 N N . SER A 1 499 ? -25.498 -22.935 7.683 1.00 94.12 499 SER A N 1
ATOM 4068 C CA . SER A 1 499 ? -26.230 -23.941 6.900 1.00 94.12 499 SER A CA 1
ATOM 4069 C C . SER A 1 499 ? -25.829 -23.882 5.428 1.00 94.12 499 SER A C 1
ATOM 4071 O O . SER A 1 499 ? -25.450 -24.891 4.844 1.00 94.12 499 SER A O 1
ATOM 4073 N N . LYS A 1 500 ? -25.816 -22.678 4.849 1.00 94.12 500 LYS A N 1
ATOM 4074 C CA . LYS A 1 500 ? -25.488 -22.493 3.436 1.00 94.12 500 LYS A CA 1
ATOM 4075 C C . LYS A 1 500 ? -24.033 -22.835 3.106 1.00 94.12 500 LYS A C 1
ATOM 4077 O O . LYS A 1 500 ? -23.764 -23.447 2.078 1.00 94.12 500 LYS A O 1
ATOM 4082 N N . ILE A 1 501 ? -23.084 -22.445 3.958 1.00 93.62 501 ILE A N 1
ATOM 4083 C CA . ILE A 1 501 ? -21.667 -22.790 3.766 1.00 93.62 501 ILE A CA 1
ATOM 4084 C C . ILE A 1 501 ? -21.453 -24.299 3.900 1.00 93.62 501 ILE A C 1
ATOM 4086 O O . ILE A 1 501 ? -20.673 -24.866 3.139 1.00 93.62 501 ILE A O 1
ATOM 4090 N N . SER A 1 502 ? -22.167 -24.947 4.823 1.00 95.44 502 SER A N 1
ATOM 4091 C CA . SER A 1 502 ? -22.162 -26.402 4.952 1.00 95.44 502 SER A CA 1
ATOM 4092 C C . SER A 1 502 ? -22.577 -27.072 3.646 1.00 95.44 502 SER A C 1
ATOM 4094 O O . SER A 1 502 ? -21.853 -27.929 3.143 1.00 95.44 502 SER A O 1
ATOM 4096 N N . ASP A 1 503 ? -23.669 -26.609 3.037 1.00 96.19 503 ASP A N 1
ATOM 4097 C CA . ASP A 1 503 ? -24.151 -27.126 1.755 1.00 96.19 503 ASP A CA 1
ATOM 4098 C C . ASP A 1 503 ? -23.166 -26.851 0.605 1.00 96.19 503 ASP A C 1
ATOM 4100 O O . ASP A 1 503 ? -22.890 -27.734 -0.207 1.00 96.19 503 ASP A O 1
ATOM 4104 N N . LEU A 1 504 ? -22.540 -25.670 0.574 1.00 95.94 504 LEU A N 1
ATOM 4105 C CA . LEU A 1 504 ? -21.509 -25.351 -0.420 1.00 95.94 504 LEU A CA 1
ATOM 4106 C C . LEU A 1 504 ? -20.298 -26.282 -0.298 1.00 95.94 504 LEU A C 1
ATOM 4108 O O . LEU A 1 504 ? -19.827 -26.825 -1.296 1.00 95.94 504 LEU A O 1
ATOM 4112 N N . ILE A 1 505 ? -19.817 -26.527 0.918 1.00 95.38 505 ILE A N 1
ATOM 4113 C CA . ILE A 1 505 ? -18.706 -27.454 1.156 1.00 95.38 505 ILE A CA 1
ATOM 4114 C C . ILE A 1 505 ? -19.111 -28.882 0.789 1.00 95.38 505 ILE A C 1
ATOM 4116 O O . ILE A 1 505 ? -18.333 -29.579 0.140 1.00 95.38 505 ILE A O 1
ATOM 4120 N N . ASN A 1 506 ? -20.337 -29.302 1.122 1.00 95.88 506 ASN A N 1
ATOM 4121 C CA . ASN A 1 506 ? -20.879 -30.596 0.702 1.00 95.88 506 ASN A CA 1
ATOM 4122 C C . ASN A 1 506 ? -20.805 -30.758 -0.820 1.00 95.88 506 ASN A C 1
ATOM 4124 O O . ASN A 1 506 ? -20.311 -31.781 -1.292 1.00 95.88 506 ASN A O 1
ATOM 4128 N N . SER A 1 507 ? -21.233 -29.743 -1.573 1.00 96.94 507 SER A N 1
ATOM 4129 C CA . SER A 1 507 ? -21.206 -29.789 -3.036 1.00 96.94 507 SER A CA 1
ATOM 4130 C C . SER A 1 507 ? -19.783 -29.898 -3.601 1.00 96.94 507 SER A C 1
ATOM 4132 O O . SER A 1 507 ? -19.572 -30.654 -4.547 1.00 96.94 507 SER A O 1
ATOM 4134 N N . LEU A 1 508 ? -18.784 -29.250 -2.980 1.00 96.19 508 LEU A N 1
ATOM 4135 C CA . LEU A 1 508 ? -17.378 -29.373 -3.389 1.00 96.19 508 LEU A CA 1
ATOM 4136 C C . LEU A 1 508 ? -16.820 -30.783 -3.142 1.00 96.19 508 LEU A C 1
ATOM 4138 O O . LEU A 1 508 ? -16.170 -31.342 -4.021 1.00 96.19 508 LEU A O 1
ATOM 4142 N N . PHE A 1 509 ? -17.098 -31.382 -1.978 1.00 94.94 509 PHE A N 1
ATOM 4143 C CA . PHE A 1 509 ? -16.674 -32.757 -1.671 1.00 94.94 509 PHE A CA 1
ATOM 4144 C C . PHE A 1 509 ? -17.364 -33.806 -2.554 1.00 94.94 509 PHE A C 1
ATOM 4146 O O . PHE A 1 509 ? -16.784 -34.854 -2.835 1.00 94.94 509 PHE A O 1
ATOM 4153 N N . ASN A 1 510 ? -18.582 -33.514 -3.012 1.00 94.81 510 ASN A N 1
ATOM 4154 C CA . ASN A 1 510 ? -19.338 -34.363 -3.928 1.00 94.81 510 ASN A CA 1
ATOM 4155 C C . ASN A 1 510 ? -18.991 -34.124 -5.412 1.00 94.81 510 ASN A C 1
ATOM 4157 O O . ASN A 1 510 ? -19.571 -34.790 -6.267 1.00 94.81 510 ASN A O 1
ATOM 4161 N N . ASP A 1 511 ? -18.089 -33.180 -5.720 1.00 95.75 511 ASP A N 1
ATOM 4162 C CA . ASP A 1 511 ? -17.789 -32.692 -7.078 1.00 95.75 511 ASP A CA 1
ATOM 4163 C C . ASP A 1 511 ? -19.061 -32.335 -7.879 1.00 95.75 511 ASP A C 1
ATOM 4165 O O . ASP A 1 511 ? -19.215 -32.652 -9.061 1.00 95.75 511 ASP A O 1
ATOM 4169 N N . SER A 1 512 ? -20.016 -31.692 -7.202 1.00 97.50 512 SER A N 1
ATOM 4170 C CA . SER A 1 512 ? -21.329 -31.337 -7.737 1.00 97.50 512 SER A CA 1
ATOM 4171 C C . SER A 1 512 ? -21.382 -29.853 -8.109 1.00 97.50 512 SER A C 1
ATOM 4173 O O . SER A 1 512 ? -21.863 -29.011 -7.348 1.00 97.50 512 SER A O 1
ATOM 4175 N N . LEU A 1 513 ? -20.904 -29.521 -9.314 1.00 97.12 513 LEU A N 1
ATOM 4176 C CA . LEU A 1 513 ? -20.955 -28.150 -9.843 1.00 97.12 513 LEU A CA 1
ATOM 4177 C C . LEU A 1 513 ? -22.394 -27.610 -9.911 1.00 97.12 513 LEU A C 1
ATOM 4179 O O . LEU A 1 513 ? -22.622 -26.436 -9.637 1.00 97.12 513 LEU A O 1
ATOM 4183 N N . GLU A 1 514 ? -23.366 -28.446 -10.279 1.00 97.69 514 GLU A N 1
ATOM 4184 C CA . GLU A 1 514 ? -24.771 -28.031 -10.398 1.00 97.69 514 GLU A CA 1
ATOM 4185 C C . GLU A 1 514 ? -25.343 -27.586 -9.045 1.00 97.69 514 GLU A C 1
ATOM 4187 O O . GLU A 1 514 ? -25.926 -26.507 -8.957 1.00 97.69 514 GLU A O 1
ATOM 4192 N N . GLU A 1 515 ? -25.090 -28.356 -7.982 1.00 97.81 515 GLU A N 1
ATOM 4193 C CA . GLU A 1 515 ? -25.507 -28.021 -6.615 1.00 97.81 515 GLU A CA 1
ATOM 4194 C C . GLU A 1 515 ? -24.805 -26.754 -6.111 1.00 97.81 515 GLU A C 1
ATOM 4196 O O . GLU A 1 515 ? -25.451 -25.875 -5.543 1.00 97.81 515 GLU A O 1
ATOM 4201 N N . TRP A 1 516 ? -23.505 -26.599 -6.389 1.00 97.75 516 TRP A N 1
ATOM 4202 C CA . TRP A 1 516 ? -22.763 -25.377 -6.064 1.00 97.75 516 TRP A CA 1
ATOM 4203 C C . TRP A 1 516 ? -23.390 -24.133 -6.715 1.00 97.75 516 TRP A C 1
ATOM 4205 O O . TRP A 1 516 ? -23.603 -23.111 -6.058 1.00 97.75 516 TRP A O 1
ATOM 4215 N N . LEU A 1 517 ? -23.712 -24.211 -8.010 1.00 97.06 517 LEU A N 1
ATOM 4216 C CA . LEU A 1 517 ? -24.326 -23.107 -8.751 1.00 97.06 517 LEU A CA 1
ATOM 4217 C C . LEU A 1 517 ? -25.756 -22.818 -8.276 1.00 97.06 517 LEU A C 1
ATOM 4219 O O . LEU A 1 517 ? -26.121 -21.647 -8.148 1.00 97.06 517 LEU A O 1
ATOM 4223 N N . GLU A 1 518 ? -26.547 -23.853 -7.976 1.00 97.25 518 GLU A N 1
ATOM 4224 C CA . GLU A 1 518 ? -27.900 -23.715 -7.428 1.00 97.25 518 GLU A CA 1
ATOM 4225 C C . GLU A 1 518 ? -27.876 -23.026 -6.060 1.00 97.25 518 GLU A C 1
ATOM 4227 O O . GLU A 1 518 ? -28.597 -22.046 -5.851 1.00 97.25 518 GLU A O 1
ATOM 4232 N N . LEU A 1 519 ? -26.988 -23.460 -5.160 1.00 96.19 519 LEU A N 1
ATOM 4233 C CA . LEU A 1 519 ? -26.808 -22.851 -3.843 1.00 96.19 519 LEU A CA 1
ATOM 4234 C C . LEU A 1 519 ? -26.424 -21.373 -3.946 1.00 96.19 519 LEU A C 1
ATOM 4236 O O . LEU A 1 519 ? -26.861 -20.577 -3.121 1.00 96.19 519 LEU A O 1
ATOM 4240 N N . LEU A 1 520 ? -25.654 -20.970 -4.958 1.00 96.06 520 LEU A N 1
ATOM 4241 C CA . LEU A 1 520 ? -25.285 -19.569 -5.195 1.00 96.06 520 LEU A CA 1
ATOM 4242 C C . LEU A 1 520 ? -26.293 -18.790 -6.056 1.00 96.06 520 LEU A C 1
ATOM 4244 O O . LEU A 1 520 ? -26.056 -17.619 -6.361 1.00 96.06 520 LEU A O 1
ATOM 4248 N N . MET A 1 521 ? -27.417 -19.406 -6.436 1.00 96.12 521 MET A N 1
ATOM 4249 C CA . MET A 1 521 ? -28.451 -18.818 -7.295 1.00 96.12 521 MET A CA 1
ATOM 4250 C C . MET A 1 521 ? -27.907 -18.362 -8.667 1.00 96.12 521 MET A C 1
ATOM 4252 O O . MET A 1 521 ? -28.336 -17.341 -9.214 1.00 96.12 521 MET A O 1
ATOM 4256 N N . ILE A 1 522 ? -26.949 -19.107 -9.231 1.00 96.00 522 ILE A N 1
ATOM 4257 C CA . ILE A 1 522 ? -26.324 -18.831 -10.531 1.00 96.00 522 ILE A CA 1
ATOM 4258 C C . ILE A 1 522 ? -26.998 -19.688 -11.609 1.00 96.00 522 ILE A C 1
ATOM 4260 O O . ILE A 1 522 ? -26.797 -20.895 -11.675 1.00 96.00 522 ILE A O 1
ATOM 4264 N N . HIS A 1 523 ? -27.777 -19.060 -12.494 1.00 96.38 523 HIS A N 1
ATOM 4265 C CA . HIS A 1 523 ? -28.451 -19.767 -13.596 1.00 96.38 523 HIS A CA 1
ATOM 4266 C C . HIS A 1 523 ? -27.594 -19.906 -14.863 1.00 96.38 523 HIS A C 1
ATOM 4268 O O . HIS A 1 523 ? -27.747 -20.869 -15.607 1.00 96.38 523 HIS A O 1
ATOM 4274 N N . GLU A 1 524 ? -26.703 -18.945 -15.118 1.00 96.38 524 GLU A N 1
ATOM 4275 C CA . GLU A 1 524 ? -25.819 -18.921 -16.288 1.00 96.38 524 GLU A CA 1
ATOM 4276 C C . GLU A 1 524 ? -24.396 -18.582 -15.815 1.00 96.38 524 GLU A C 1
ATOM 4278 O O . GLU A 1 524 ? -24.064 -17.398 -15.683 1.00 96.38 524 GLU A O 1
ATOM 4283 N N . PRO A 1 525 ? -23.566 -19.591 -15.485 1.00 96.50 525 PRO A N 1
ATOM 4284 C CA . PRO A 1 525 ? -22.238 -19.342 -14.949 1.00 96.50 525 PRO A CA 1
ATOM 4285 C C . PRO A 1 525 ? -21.320 -18.743 -16.018 1.00 96.50 525 PRO A C 1
ATOM 4287 O O . PRO A 1 525 ? -21.265 -19.214 -17.155 1.00 96.50 525 PRO A O 1
ATOM 4290 N N . ASN A 1 526 ? -20.573 -17.705 -15.651 1.00 96.38 526 ASN A N 1
ATOM 4291 C CA . ASN A 1 526 ? -19.496 -17.175 -16.482 1.00 96.38 526 ASN A CA 1
ATOM 4292 C C . ASN A 1 526 ? -18.179 -17.935 -16.240 1.00 96.38 526 ASN A C 1
ATOM 4294 O O . ASN A 1 526 ? -18.020 -18.636 -15.244 1.00 96.38 526 ASN A O 1
ATOM 4298 N N . GLU A 1 527 ? -17.209 -17.756 -17.137 1.00 96.31 527 GLU A N 1
ATOM 4299 C CA . GLU A 1 527 ? -15.902 -18.430 -17.067 1.00 96.31 527 GLU A CA 1
ATOM 4300 C C . GLU A 1 527 ? -15.170 -18.177 -15.738 1.00 96.31 527 GLU A C 1
ATOM 4302 O O . GLU A 1 527 ? -14.594 -19.091 -15.162 1.00 96.31 527 GLU A O 1
ATOM 4307 N N . THR A 1 528 ? -15.269 -16.964 -15.185 1.00 93.12 528 THR A N 1
ATOM 4308 C CA . THR A 1 528 ? -14.665 -16.639 -13.880 1.00 93.12 528 THR A CA 1
ATOM 4309 C C . THR A 1 528 ? -15.266 -17.481 -12.753 1.00 93.12 528 THR A C 1
ATOM 4311 O O . THR A 1 528 ? -14.533 -17.947 -11.887 1.00 93.12 528 THR A O 1
ATOM 4314 N N . GLN A 1 529 ? -16.588 -17.676 -12.751 1.00 95.56 529 GLN A N 1
ATOM 4315 C CA . GLN A 1 529 ? -17.294 -18.459 -11.731 1.00 95.56 529 GLN A CA 1
ATOM 4316 C C . GLN A 1 529 ? -16.962 -19.950 -11.835 1.00 95.56 529 GLN A C 1
ATOM 4318 O O . GLN A 1 529 ? -16.743 -20.593 -10.811 1.00 95.56 529 GLN A O 1
ATOM 4323 N N . LEU A 1 530 ? -16.876 -20.479 -13.059 1.00 96.88 530 LEU A N 1
ATOM 4324 C CA . LEU A 1 530 ? -16.474 -21.867 -13.304 1.00 96.88 530 LEU A CA 1
ATOM 4325 C C . LEU A 1 530 ? -15.034 -22.114 -12.845 1.00 96.88 530 LEU A C 1
ATOM 4327 O O . LEU A 1 530 ? -14.797 -23.016 -12.047 1.00 96.88 530 LEU A O 1
ATOM 4331 N N . ASN A 1 531 ? -14.100 -21.247 -13.248 1.00 95.25 531 ASN A N 1
ATOM 4332 C CA . ASN A 1 531 ? -12.700 -21.336 -12.831 1.00 95.25 531 ASN A CA 1
ATOM 4333 C C . ASN A 1 531 ? -12.555 -21.220 -11.306 1.00 95.25 531 ASN A C 1
ATOM 4335 O O . ASN A 1 531 ? -11.683 -21.846 -10.709 1.00 95.25 531 ASN A O 1
ATOM 4339 N N . TYR A 1 532 ? -13.405 -20.419 -10.655 1.00 96.19 532 TYR A N 1
ATOM 4340 C CA . TYR A 1 532 ? -13.392 -20.288 -9.201 1.00 96.19 532 TYR A CA 1
ATOM 4341 C C . TYR A 1 532 ? -13.871 -21.560 -8.496 1.00 96.19 532 TYR A C 1
ATOM 4343 O O . TYR A 1 532 ? -13.240 -21.984 -7.530 1.00 96.19 532 TYR A O 1
ATOM 4351 N N . TYR A 1 533 ? -14.941 -22.191 -8.992 1.00 97.12 533 TYR A N 1
ATOM 4352 C CA . TYR A 1 533 ? -15.381 -23.499 -8.503 1.00 97.12 533 TYR A CA 1
ATOM 4353 C C . TYR A 1 533 ? -14.272 -24.546 -8.651 1.00 97.12 533 TYR A C 1
ATOM 4355 O O . TYR A 1 533 ? -13.944 -25.220 -7.677 1.00 97.12 533 TYR A O 1
ATOM 4363 N N . GLU A 1 534 ? -13.661 -24.645 -9.838 1.00 96.94 534 GLU A N 1
ATOM 4364 C CA . GLU A 1 534 ? -12.572 -25.595 -10.094 1.00 96.94 534 GLU A CA 1
ATOM 4365 C C . GLU A 1 534 ? -11.404 -25.364 -9.136 1.00 96.94 534 GLU A C 1
ATOM 4367 O O . GLU A 1 534 ? -10.933 -26.310 -8.513 1.00 96.94 534 GLU A O 1
ATOM 4372 N N . LYS A 1 535 ? -11.017 -24.101 -8.916 1.00 96.31 535 LYS A N 1
ATOM 4373 C CA . LYS A 1 535 ? -9.979 -23.744 -7.945 1.00 96.31 535 LYS A CA 1
ATOM 4374 C C . LYS A 1 535 ? -10.330 -24.210 -6.526 1.00 96.31 535 LYS A C 1
ATOM 4376 O O . LYS A 1 535 ? -9.487 -24.800 -5.859 1.00 96.31 535 LYS A O 1
ATOM 4381 N N . CYS A 1 536 ? -11.553 -23.954 -6.054 1.00 95.69 536 CYS A N 1
ATOM 4382 C CA . CYS A 1 536 ? -12.006 -24.394 -4.728 1.00 95.69 536 CYS A CA 1
ATOM 4383 C C . CYS A 1 536 ? -11.997 -25.919 -4.590 1.00 95.69 536 CYS A C 1
ATOM 4385 O O . CYS A 1 536 ? -11.557 -26.448 -3.569 1.00 95.69 536 CYS A O 1
ATOM 4387 N N . ARG A 1 537 ? -12.472 -26.626 -5.618 1.00 96.12 537 ARG A N 1
ATOM 4388 C CA . ARG A 1 537 ? -12.490 -28.087 -5.642 1.00 96.12 537 ARG A CA 1
ATOM 4389 C C . ARG A 1 537 ? -11.075 -28.659 -5.620 1.00 96.12 537 ARG A C 1
ATOM 4391 O O . ARG A 1 537 ? -10.798 -29.563 -4.836 1.00 96.12 537 ARG A O 1
ATOM 4398 N N . ASP A 1 538 ? -10.192 -28.143 -6.467 1.00 95.62 538 ASP A N 1
ATOM 4399 C CA . ASP A 1 538 ? -8.827 -28.642 -6.599 1.00 95.62 538 ASP A CA 1
ATOM 4400 C C . ASP A 1 538 ? -8.029 -28.420 -5.301 1.00 95.62 538 ASP A C 1
ATOM 4402 O O . ASP A 1 538 ? -7.293 -29.314 -4.886 1.00 95.62 538 ASP A O 1
ATOM 4406 N N . GLU A 1 539 ? -8.251 -27.304 -4.596 1.00 95.81 539 GLU A N 1
ATOM 4407 C CA . GLU A 1 539 ? -7.652 -27.040 -3.278 1.00 95.81 539 GLU A CA 1
ATOM 4408 C C . GLU A 1 539 ? -8.134 -28.036 -2.207 1.00 95.81 539 GLU A C 1
ATOM 4410 O O . GLU A 1 539 ? -7.333 -28.554 -1.424 1.00 95.81 539 GLU A O 1
ATOM 4415 N N . ILE A 1 540 ? -9.432 -28.370 -2.192 1.00 94.50 540 ILE A N 1
ATOM 4416 C CA . ILE A 1 540 ? -9.981 -29.402 -1.295 1.00 94.50 540 ILE A CA 1
ATOM 4417 C C . ILE A 1 540 ? -9.387 -30.771 -1.625 1.00 94.50 540 ILE A C 1
ATOM 4419 O O . ILE A 1 540 ? -8.971 -31.493 -0.718 1.00 94.50 540 ILE A O 1
ATOM 4423 N N . LEU A 1 541 ? -9.297 -31.125 -2.910 1.00 93.06 541 LEU A N 1
ATOM 4424 C CA . LEU A 1 541 ? -8.693 -32.384 -3.343 1.00 93.06 541 LEU A CA 1
ATOM 4425 C C . LEU A 1 541 ? -7.218 -32.454 -2.942 1.00 93.06 541 LEU A C 1
ATOM 4427 O O . LEU A 1 541 ? -6.789 -33.471 -2.398 1.00 93.06 541 LEU A O 1
ATOM 4431 N N . GLN A 1 542 ? -6.454 -31.383 -3.149 1.00 94.12 542 GLN A N 1
ATOM 4432 C CA . GLN A 1 542 ? -5.052 -31.306 -2.746 1.00 94.12 542 GLN A CA 1
ATOM 4433 C C . GLN A 1 542 ? -4.899 -31.443 -1.229 1.00 94.12 542 GLN A C 1
ATOM 4435 O O . GLN A 1 542 ? -4.049 -32.200 -0.761 1.00 94.12 542 GLN A O 1
ATOM 4440 N N . THR A 1 543 ? -5.754 -30.770 -0.463 1.00 92.69 543 THR A N 1
ATOM 4441 C CA . THR A 1 543 ? -5.732 -30.813 1.001 1.00 92.69 543 THR A CA 1
ATOM 4442 C C . THR A 1 543 ? -6.117 -32.194 1.533 1.00 92.69 543 THR A C 1
ATOM 4444 O O . THR A 1 543 ? -5.466 -32.704 2.442 1.00 92.69 543 THR A O 1
ATOM 4447 N N . SER A 1 544 ? -7.089 -32.866 0.908 1.00 92.31 544 SER A N 1
ATOM 4448 C CA . SER A 1 544 ? -7.475 -34.240 1.263 1.00 92.31 544 SER A CA 1
ATOM 4449 C C . SER A 1 544 ? -6.358 -35.267 1.060 1.00 92.31 544 SER A C 1
ATOM 4451 O O . SER A 1 544 ? -6.309 -36.273 1.760 1.00 92.31 544 SER A O 1
ATOM 4453 N N . GLN A 1 545 ? -5.412 -35.001 0.155 1.00 93.25 545 GLN A N 1
ATOM 4454 C CA . GLN A 1 545 ? -4.271 -35.884 -0.095 1.00 93.25 545 GLN A CA 1
ATOM 4455 C C . GLN A 1 545 ? -3.146 -35.734 0.940 1.00 93.25 545 GLN A C 1
ATOM 4457 O O . GLN A 1 545 ? -2.229 -36.557 0.953 1.00 93.25 545 GLN A O 1
ATOM 4462 N N . LEU A 1 546 ? -3.183 -34.704 1.796 1.00 91.12 546 LEU A N 1
ATOM 4463 C CA . LEU A 1 546 ? -2.146 -34.472 2.806 1.00 91.12 546 LEU A CA 1
ATOM 4464 C C . LEU A 1 546 ? -2.231 -35.456 3.985 1.00 91.12 546 LEU A C 1
ATOM 4466 O O . LEU A 1 546 ? -1.208 -35.695 4.633 1.00 91.12 546 LEU A O 1
ATOM 4470 N N . GLY A 1 547 ? -3.405 -36.048 4.248 1.00 91.44 547 GLY A N 1
ATOM 4471 C CA . GLY A 1 547 ? -3.626 -36.966 5.372 1.00 91.44 547 GLY A CA 1
ATOM 4472 C C . GLY A 1 547 ? -3.146 -36.360 6.697 1.00 91.44 547 GLY A C 1
ATOM 4473 O O . GLY A 1 547 ? -3.501 -35.234 7.034 1.00 91.44 547 GLY A O 1
ATOM 4474 N N . ASP A 1 548 ? -2.247 -37.055 7.400 1.00 90.00 548 ASP A N 1
ATOM 4475 C CA . ASP A 1 548 ? -1.651 -36.610 8.675 1.00 90.00 548 ASP A CA 1
ATOM 4476 C C . ASP A 1 548 ? -0.866 -35.277 8.605 1.00 90.00 548 ASP A C 1
ATOM 4478 O O . ASP A 1 548 ? -0.471 -34.739 9.641 1.00 90.00 548 ASP A O 1
ATOM 4482 N N . GLN A 1 549 ? -0.562 -34.760 7.408 1.00 90.50 549 GLN A N 1
ATOM 4483 C CA . GLN A 1 549 ? 0.148 -33.485 7.225 1.00 90.50 549 GLN A CA 1
ATOM 4484 C C . GLN A 1 549 ? -0.785 -32.276 7.131 1.00 90.50 549 GLN A C 1
ATOM 4486 O O . GLN A 1 549 ? -0.301 -31.165 6.913 1.00 90.50 549 GLN A O 1
ATOM 4491 N N . LEU A 1 550 ? -2.094 -32.481 7.275 1.00 90.69 550 LEU A N 1
ATOM 4492 C CA . LEU A 1 550 ? -3.077 -31.411 7.283 1.00 90.69 550 LEU A CA 1
ATOM 4493 C C . LEU A 1 550 ? -2.738 -30.379 8.367 1.00 90.69 550 LEU A C 1
ATOM 4495 O O . LEU A 1 550 ? -2.648 -30.705 9.554 1.00 90.69 550 LEU A O 1
ATOM 4499 N N . THR A 1 551 ? -2.531 -29.126 7.963 1.00 92.69 551 THR A N 1
ATOM 4500 C CA . THR A 1 551 ? -2.324 -28.020 8.900 1.00 92.69 551 THR A CA 1
ATOM 4501 C C . THR A 1 551 ? -3.576 -27.156 8.999 1.00 92.69 551 THR A C 1
ATOM 4503 O O . THR A 1 551 ? -4.395 -27.094 8.081 1.00 92.69 551 THR A O 1
ATOM 4506 N N . LEU A 1 552 ? -3.700 -26.428 10.113 1.00 88.69 552 LEU A N 1
ATOM 4507 C CA . LEU A 1 552 ? -4.773 -25.449 10.303 1.00 88.69 552 LEU A CA 1
ATOM 4508 C C . LEU A 1 552 ? -4.764 -24.368 9.209 1.00 88.69 552 LEU A C 1
ATOM 4510 O O . LEU A 1 552 ? -5.821 -23.854 8.859 1.00 88.69 552 LEU A O 1
ATOM 4514 N N . ASP A 1 553 ? -3.593 -24.057 8.648 1.00 88.88 553 ASP A N 1
ATOM 4515 C CA . ASP A 1 553 ? -3.450 -23.078 7.569 1.00 88.88 553 ASP A CA 1
ATOM 4516 C C . ASP A 1 553 ? -4.127 -23.568 6.280 1.00 88.88 553 ASP A C 1
ATOM 4518 O O . ASP A 1 553 ? -4.833 -22.800 5.635 1.00 88.88 553 ASP A O 1
ATOM 4522 N N . ASN A 1 554 ? -4.014 -24.863 5.948 1.00 90.75 554 ASN A N 1
ATOM 4523 C CA . ASN A 1 554 ? -4.705 -25.436 4.785 1.00 90.75 554 ASN A CA 1
ATOM 4524 C C . ASN A 1 554 ? -6.230 -25.327 4.926 1.00 90.75 554 ASN A C 1
ATOM 4526 O O . ASN A 1 554 ? -6.936 -24.937 3.996 1.00 90.75 554 ASN A O 1
ATOM 4530 N N . ILE A 1 555 ? -6.735 -25.636 6.122 1.00 90.12 555 ILE A N 1
ATOM 4531 C CA . ILE A 1 555 ? -8.160 -25.529 6.448 1.00 90.12 555 ILE A CA 1
ATOM 4532 C C . ILE A 1 555 ? -8.620 -24.066 6.368 1.00 90.12 555 ILE A C 1
ATOM 4534 O O . ILE A 1 555 ? -9.705 -23.770 5.860 1.00 90.12 555 ILE A O 1
ATOM 4538 N N . ASP A 1 556 ? -7.793 -23.143 6.858 1.00 86.31 556 ASP A N 1
ATOM 4539 C CA . ASP A 1 556 ? -8.067 -21.711 6.846 1.00 86.31 556 ASP A CA 1
ATOM 4540 C C . ASP A 1 556 ? -8.110 -21.128 5.427 1.00 86.31 556 ASP A C 1
ATOM 4542 O O . ASP A 1 556 ? -8.951 -20.272 5.145 1.00 86.31 556 ASP A O 1
ATOM 4546 N N . ASP A 1 557 ? -7.269 -21.612 4.518 1.00 89.75 557 ASP A N 1
ATOM 4547 C CA . ASP A 1 557 ? -7.250 -21.162 3.127 1.00 89.75 557 ASP A CA 1
ATOM 4548 C C . ASP A 1 557 ? -8.485 -21.639 2.350 1.00 89.75 557 ASP A C 1
ATOM 4550 O O . ASP A 1 557 ? -9.137 -20.825 1.687 1.00 89.75 557 ASP A O 1
ATOM 4554 N N . ILE A 1 558 ? -8.914 -22.895 2.531 1.00 91.56 558 ILE A N 1
ATOM 4555 C CA . ILE A 1 558 ? -10.193 -23.385 1.980 1.00 91.56 558 ILE A CA 1
ATOM 4556 C C . ILE A 1 558 ? -11.362 -22.559 2.531 1.00 91.56 558 ILE A C 1
ATOM 4558 O O . ILE A 1 558 ? -12.229 -22.105 1.777 1.00 91.56 558 ILE A O 1
ATOM 4562 N N . ALA A 1 559 ? -11.378 -22.322 3.845 1.00 89.56 559 ALA A N 1
ATOM 4563 C CA . ALA A 1 559 ? -12.400 -21.515 4.501 1.00 89.56 559 ALA A CA 1
ATOM 4564 C C . ALA A 1 559 ? -12.481 -20.099 3.915 1.00 89.56 559 ALA A C 1
ATOM 4566 O O . ALA A 1 559 ? -13.577 -19.615 3.611 1.00 89.56 559 ALA A O 1
ATOM 4567 N N . LYS A 1 560 ? -11.331 -19.435 3.725 1.00 90.19 560 LYS A N 1
ATOM 4568 C CA . LYS A 1 560 ? -11.257 -18.120 3.074 1.00 90.19 560 LYS A CA 1
ATOM 4569 C C . LYS A 1 560 ? -11.809 -18.182 1.661 1.00 90.19 560 LYS A C 1
ATOM 4571 O O . LYS A 1 560 ? -12.636 -17.341 1.329 1.00 90.19 560 LYS A O 1
ATOM 4576 N N . MET A 1 561 ? -11.402 -19.162 0.856 1.00 94.31 561 MET A N 1
ATOM 4577 C CA . MET A 1 561 ? -11.873 -19.296 -0.521 1.00 94.31 561 MET A CA 1
ATOM 4578 C C . MET A 1 561 ? -13.398 -19.432 -0.578 1.00 94.31 561 MET A C 1
ATOM 4580 O O . MET A 1 561 ? -14.062 -18.629 -1.226 1.00 94.31 561 MET A O 1
ATOM 4584 N N . VAL A 1 562 ? -13.996 -20.344 0.190 1.00 93.75 562 VAL A N 1
ATOM 4585 C CA . VAL A 1 562 ? -15.462 -20.504 0.193 1.00 93.75 562 VAL A CA 1
ATOM 4586 C C . VAL A 1 562 ? -16.166 -19.210 0.627 1.00 93.75 562 VAL A C 1
ATOM 4588 O O . VAL A 1 562 ? -17.086 -18.747 -0.054 1.00 93.75 562 VAL A O 1
ATOM 4591 N N . LEU A 1 563 ? -15.698 -18.563 1.702 1.00 91.12 563 LEU A N 1
ATOM 4592 C CA . LEU A 1 563 ? -16.252 -17.295 2.203 1.00 91.12 563 LEU A CA 1
ATOM 4593 C C . LEU A 1 563 ? -16.022 -16.103 1.261 1.00 91.12 563 LEU A C 1
ATOM 4595 O O . LEU A 1 563 ? -16.723 -15.089 1.349 1.00 91.12 563 LEU A O 1
ATOM 4599 N N . GLN A 1 564 ? -15.031 -16.186 0.373 1.00 92.12 564 GLN A N 1
ATOM 4600 C CA . GLN A 1 564 ? -14.690 -15.113 -0.549 1.00 92.12 564 GLN A CA 1
ATOM 4601 C C . GLN A 1 564 ? -15.541 -15.084 -1.815 1.00 92.12 564 GLN A C 1
ATOM 4603 O O . GLN A 1 564 ? -15.533 -14.043 -2.485 1.00 92.12 564 GLN A O 1
ATOM 4608 N N . THR A 1 565 ? -16.314 -16.141 -2.070 1.00 95.25 565 THR A N 1
ATOM 4609 C CA . THR A 1 565 ? -17.284 -16.239 -3.164 1.00 95.25 565 THR A CA 1
ATOM 4610 C C . THR A 1 565 ? -18.153 -14.980 -3.245 1.00 95.25 565 THR A C 1
ATOM 4612 O O . THR A 1 565 ? -18.780 -14.556 -2.268 1.00 95.25 565 THR A O 1
ATOM 4615 N N . THR A 1 566 ? -18.174 -14.342 -4.416 1.00 91.75 566 THR A N 1
ATOM 4616 C CA . THR A 1 566 ? -18.796 -13.018 -4.592 1.00 91.75 566 THR A CA 1
ATOM 4617 C C . THR A 1 566 ? -20.305 -13.079 -4.364 1.00 91.75 566 THR A C 1
ATOM 4619 O O . THR A 1 566 ? -20.882 -12.198 -3.727 1.00 91.75 566 THR A O 1
ATOM 4622 N N . GLU A 1 567 ? -20.937 -14.138 -4.845 1.00 94.75 567 GLU A N 1
ATOM 4623 C CA . GLU A 1 567 ? -22.369 -14.391 -4.768 1.00 94.75 567 GLU A CA 1
ATOM 4624 C C . GLU A 1 567 ? -22.798 -14.649 -3.320 1.00 94.75 567 GLU A C 1
ATOM 4626 O O . GLU A 1 567 ? -23.752 -14.031 -2.848 1.00 94.75 567 GLU A O 1
ATOM 4631 N N . LEU A 1 568 ? -22.016 -15.438 -2.571 1.00 92.81 568 LEU A N 1
ATOM 4632 C CA . LEU A 1 568 ? -22.235 -15.660 -1.139 1.00 92.81 568 LEU A CA 1
ATOM 4633 C C . LEU A 1 568 ? -22.175 -14.343 -0.351 1.00 92.81 568 LEU A C 1
ATOM 4635 O O . LEU A 1 568 ? -23.040 -14.075 0.481 1.00 92.81 568 LEU A O 1
ATOM 4639 N N . LYS A 1 569 ? -21.198 -13.473 -0.645 1.00 90.94 569 LYS A N 1
ATOM 4640 C CA . LYS A 1 569 ? -21.099 -12.136 -0.028 1.00 90.94 569 LYS A CA 1
ATOM 4641 C C . LYS A 1 569 ? -22.311 -11.259 -0.342 1.00 90.94 569 LYS A C 1
ATOM 4643 O O . LYS A 1 569 ? -22.790 -10.537 0.533 1.00 90.94 569 LYS A O 1
ATOM 4648 N N . GLN A 1 570 ? -22.799 -11.291 -1.583 1.00 90.19 570 GLN A N 1
ATOM 4649 C CA . GLN A 1 570 ? -23.987 -10.533 -1.983 1.00 90.19 570 GLN A CA 1
ATOM 4650 C C . GLN A 1 570 ? -25.239 -11.030 -1.264 1.00 90.19 570 GLN A C 1
ATOM 4652 O O . GLN A 1 570 ? -26.061 -10.223 -0.832 1.00 90.19 570 GLN A O 1
ATOM 4657 N N . GLU A 1 571 ? -25.387 -12.341 -1.125 1.00 89.31 571 GLU A N 1
ATOM 4658 C CA . GLU A 1 571 ? -26.513 -12.932 -0.418 1.00 89.31 571 GLU A CA 1
ATOM 4659 C C . GLU A 1 571 ? -26.464 -12.649 1.080 1.00 89.31 571 GLU A C 1
ATOM 4661 O O . GLU A 1 571 ? -27.465 -12.215 1.644 1.00 89.31 571 GLU A O 1
ATOM 4666 N N . LEU A 1 572 ? -25.290 -12.766 1.702 1.00 89.06 572 LEU A N 1
ATOM 4667 C CA . LEU A 1 572 ? -25.083 -12.382 3.095 1.00 8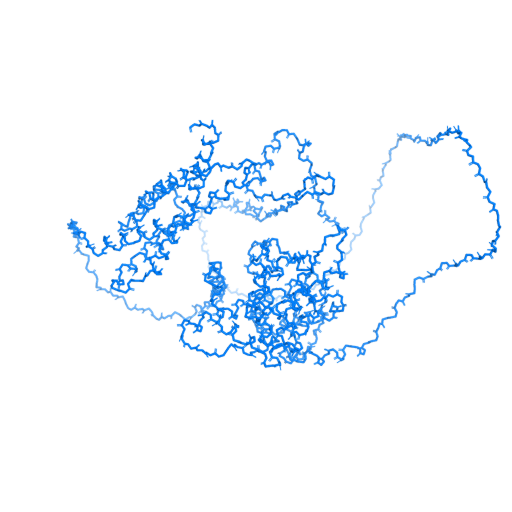9.06 572 LEU A CA 1
ATOM 4668 C C . LEU A 1 572 ? -25.442 -10.908 3.325 1.00 89.06 572 LEU A C 1
ATOM 4670 O O . LEU A 1 572 ? -26.138 -10.577 4.282 1.00 89.06 572 LEU A O 1
ATOM 4674 N N . ALA A 1 573 ? -25.035 -10.013 2.421 1.00 87.69 573 ALA A N 1
ATOM 4675 C CA . ALA A 1 573 ? -25.415 -8.606 2.499 1.00 87.69 573 ALA A CA 1
ATOM 4676 C C . ALA A 1 573 ? -26.939 -8.402 2.384 1.00 87.69 573 ALA A C 1
ATOM 4678 O O . ALA A 1 573 ? -27.500 -7.583 3.113 1.00 87.69 573 ALA A O 1
ATOM 4679 N N . LYS A 1 574 ? -27.625 -9.145 1.503 1.00 90.50 574 LYS A N 1
ATOM 4680 C CA . LYS A 1 574 ? -29.095 -9.105 1.380 1.00 90.50 574 LYS A CA 1
ATOM 4681 C C . LYS A 1 574 ? -29.785 -9.619 2.643 1.00 90.50 574 LYS A C 1
ATOM 4683 O O . LYS A 1 574 ? -30.722 -8.973 3.108 1.00 90.50 574 LYS A O 1
ATOM 4688 N N . LEU A 1 575 ? -29.312 -10.733 3.199 1.00 90.50 575 LEU A N 1
ATOM 4689 C CA . LEU A 1 575 ? -29.841 -11.325 4.424 1.00 90.50 575 LEU A CA 1
ATOM 4690 C C . LEU A 1 575 ? -29.712 -10.351 5.598 1.00 90.50 575 LEU A C 1
ATOM 4692 O O . LEU A 1 575 ? -30.706 -10.048 6.248 1.00 90.50 575 LEU A O 1
ATOM 4696 N N . ILE A 1 576 ? -28.518 -9.786 5.802 1.00 90.19 576 ILE A N 1
ATOM 4697 C CA . ILE A 1 576 ? -28.264 -8.810 6.870 1.00 90.19 576 ILE A CA 1
ATOM 4698 C C . ILE A 1 576 ? -29.176 -7.593 6.723 1.00 90.19 576 ILE A C 1
ATOM 4700 O O . ILE A 1 576 ? -29.789 -7.176 7.698 1.00 90.19 576 ILE A O 1
ATOM 4704 N N . ASN A 1 577 ? -29.298 -7.031 5.518 1.00 88.50 577 ASN A N 1
ATOM 4705 C CA . ASN A 1 577 ? -30.181 -5.885 5.302 1.00 88.50 577 ASN A CA 1
ATOM 4706 C C . ASN A 1 577 ? -31.646 -6.235 5.593 1.00 88.50 577 ASN A C 1
ATOM 4708 O O . ASN A 1 577 ? -32.338 -5.435 6.209 1.00 88.50 577 ASN A O 1
ATOM 4712 N N . THR A 1 578 ? -32.101 -7.424 5.190 1.00 93.19 578 THR A N 1
ATOM 4713 C CA . THR A 1 578 ? -33.483 -7.874 5.415 1.00 93.19 578 THR A CA 1
ATOM 4714 C C . THR A 1 578 ? -33.782 -8.011 6.905 1.00 93.19 578 THR A C 1
ATOM 4716 O O . THR A 1 578 ? -34.748 -7.424 7.383 1.00 93.19 578 THR A O 1
ATOM 4719 N N . LEU A 1 579 ? -32.923 -8.718 7.644 1.00 92.00 579 LEU A N 1
ATOM 4720 C CA . LEU A 1 579 ? -33.104 -8.937 9.079 1.00 92.00 579 LEU A CA 1
ATOM 4721 C C . LEU A 1 579 ? -33.002 -7.625 9.867 1.00 92.00 579 LEU A C 1
ATOM 4723 O O . LEU A 1 579 ? -33.828 -7.350 10.731 1.00 92.00 579 LEU A O 1
ATOM 4727 N N . VAL A 1 580 ? -32.040 -6.759 9.531 1.00 90.00 580 VAL A N 1
ATOM 4728 C CA . VAL A 1 580 ? -31.918 -5.439 10.169 1.00 90.00 580 VAL A CA 1
ATOM 4729 C C . VAL A 1 580 ? -33.157 -4.577 9.907 1.00 90.00 580 VAL A C 1
ATOM 4731 O O . VAL A 1 580 ? -33.601 -3.881 10.816 1.00 90.00 580 VAL A O 1
ATOM 4734 N N . SER A 1 581 ? -33.738 -4.626 8.703 1.00 89.94 581 SER A N 1
ATOM 4735 C CA . SER A 1 581 ? -34.982 -3.909 8.398 1.00 89.94 581 SER A CA 1
ATOM 4736 C C . SER A 1 581 ? -36.182 -4.459 9.173 1.00 89.94 581 SER A C 1
ATOM 4738 O O . SER A 1 581 ? -36.926 -3.666 9.738 1.00 89.94 581 SER A O 1
ATOM 4740 N N . GLN A 1 582 ? -36.338 -5.781 9.278 1.00 91.94 582 GLN A N 1
ATOM 4741 C CA . GLN A 1 582 ? -37.416 -6.405 10.066 1.00 91.94 582 GLN A CA 1
ATOM 4742 C C . GLN A 1 582 ? -37.355 -5.985 11.537 1.00 91.94 582 GLN A C 1
ATOM 4744 O O . GLN A 1 582 ? -38.336 -5.516 12.112 1.00 91.94 582 GLN A O 1
ATOM 4749 N N . VAL A 1 583 ? -36.152 -6.032 12.106 1.00 90.81 583 VAL A N 1
ATOM 4750 C CA . VAL A 1 583 ? -35.885 -5.614 13.483 1.00 90.81 583 VAL A CA 1
ATOM 4751 C C . VAL A 1 583 ? -36.210 -4.128 13.717 1.00 90.81 583 VAL A C 1
ATOM 4753 O O . VAL A 1 583 ? -36.607 -3.749 14.818 1.00 90.81 583 VAL A O 1
ATOM 4756 N N . GLN A 1 584 ? -36.080 -3.273 12.698 1.00 85.50 584 GLN A N 1
ATOM 4757 C CA . GLN A 1 584 ? -36.450 -1.853 12.779 1.00 85.50 584 GLN A CA 1
ATOM 4758 C C . GLN A 1 584 ? -37.944 -1.593 12.623 1.00 85.50 584 GLN A C 1
ATOM 4760 O O . GLN A 1 584 ? -38.468 -0.648 13.215 1.00 85.50 584 GLN A O 1
ATOM 4765 N N . GLU A 1 585 ? -38.625 -2.406 11.824 1.00 90.69 585 GLU A N 1
ATOM 4766 C CA . GLU A 1 585 ? -40.075 -2.333 11.647 1.00 90.69 585 GLU A CA 1
ATOM 4767 C C . GLU A 1 585 ? -40.826 -2.847 12.891 1.00 90.69 585 GLU A C 1
ATOM 4769 O O . GLU A 1 585 ? -42.003 -2.527 13.072 1.00 90.69 585 GLU A O 1
ATOM 4774 N N . GLY A 1 586 ? -40.110 -3.512 13.808 1.00 86.25 586 GLY A N 1
ATOM 4775 C CA . GLY A 1 586 ? -40.632 -4.027 15.071 1.00 86.25 586 GLY A CA 1
ATOM 4776 C C . GLY A 1 586 ? -41.381 -5.350 14.914 1.00 86.25 586 GLY A C 1
ATOM 4777 O O . GLY A 1 586 ? -42.248 -5.636 15.745 1.00 86.25 586 GLY A O 1
ATOM 4778 N N . ASP A 1 587 ? -41.070 -6.093 13.847 1.00 56.19 587 ASP A N 1
ATOM 4779 C CA . ASP A 1 587 ? -41.641 -7.404 13.515 1.00 56.19 587 ASP A CA 1
ATOM 4780 C C . ASP A 1 587 ? -40.937 -8.572 14.224 1.00 56.19 587 ASP A C 1
ATOM 4782 O O . ASP A 1 587 ? -39.711 -8.478 14.481 1.00 56.19 587 ASP A O 1
#

Sequence (587 aa):
MDDNKNEIRTFVFSQLPEQEKDKFMEFMINNNVEFVQDSDSNYIATICIRINNDQNNENKKSDEGNTLEKPEERDNTRTPPVSRNQILKDKNSDFSKSERLKVSPYSAKPSVNKAQKNYHKSSKSPSTPGYSKQTLPQSVEPTKQKRTPRRKVAENEMEYEAILSLSGKPAGIRPKRMNISSTIICMEDLYTARFIRDTSYFKAQLKKGNSEEISDKPFPNFIYEFYKKKHKANKKLVQQNIQDLICSIELHRRASQEADLFASFLSQKYDARDLVFFLYTRCLLEKEIGVKFSAFGKVNPIKVTDPRNVSLSMKTCKKIAQIFFEEDENELKNFLNAVQGKIDENYDQNGTKRIQCVAFLILLLDEFHISKNTNSSMHKSVGIMDNPFEDNEDEEKYDELVEEKYEDEYAPDPQFQPPPLPPDDSIPEDSKEESNILEKQPDPEIDELKAEILNHIQDNRISQLISYMLKTVVSRYEEPMEEEMMSMLESEIKEALFSKISDLINSLFNDSLEEWLELLMIHEPNETQLNYYEKCRDEILQTSQLGDQLTLDNIDDIAKMVLQTTELKQELAKLINTLVSQVQEGD

Radius of gyration: 36.43 Å; chains: 1; bounding box: 70×120×98 Å

Secondary structure (DSSP, 8-state):
------------GGGS-HHHHHHHHHHHHHTT---EE-TTS-EE--------GGGGSSTTS----------------------------------------------------PPP------------------PPPP-------PPPPTTHHHHHHHHTHHHHHHH---TT--PPPPPHHHHHHHHHHHHHHHHHHHHHHHHHHHHHT---------HHHHHHHHHHHHTTT-HHHHHHHHHHHHHHHHHHTTT-HHHHHHHHHHTTSS-HHHHHHHHHHHHHHHHHHT-----TT-SS---PPPGGG-EE-HHHHHHHHHHHSTT-HHHHHHHHHHHHHHHHH-B-TT--B-EEHHHHHHHHHHHHHHHHHTT-TTHHHHTT---TTTT-TTTHHHHHHHHHHHHTT----TT-PPPPPPP--------------------HHHHHHHHHHHHHIIIIIHHHHHHHHHHHHHTTSSSPPPHHHHHHHHHHHHHHHHHHHHHHHHHHHTT-HHHHHHHTT-SS--HHHHHHHHHHHHHHHHHHTTGGG--HHHHHHHHHHHHH-HHHHHHHHHHHHHHHHHHHHT-

pLDDT: mean 77.19, std 23.02, range [30.61, 98.12]

Organism: Euplotes crassus (NCBI:txid5936)